Protein AF-A0A946S023-F1 (afdb_monomer)

Foldseek 3Di:
DFEAEDEFAAPPLCQQLVLLFQLPDDVVVPDGRARQARDDWDADLLRKIAFDDQWDWDFLLDDCVSRVLSPQQCPDPPKDKDQFDADPVRHTDSNDCVRHPRIIITTGQQRSWDDDPPDTHRRHDPHNMGDGLVPGQAYEYEQREAAQEQDFQKFWADLLRQLLCQLFSKYADPCVRPVVRGRPIDGDRSSDPPDDAASQVVSQVSSSSSVSCCVVPPPRYTYMYGHQHAYQWDWDWDQDPVGTHIDTPDGGDGDDSSNSSQVVVCVVVVNWDWDQDLQRTTHTDDGPPDDCVVRRNVVRDPPVRVLVVLLVVLVSSVVSVVVSCVSPHDPVSLVSNQVSSVSHPPDDDRDDRPDDDDDDDDDDDDDDDPDPDDDDDDDDPDDPDDDPPDDDD

Structure (mmCIF, N/CA/C/O backbone):
data_AF-A0A946S023-F1
#
_entry.id   AF-A0A946S023-F1
#
loop_
_atom_site.group_PDB
_atom_site.id
_atom_site.type_symbol
_atom_site.label_atom_id
_atom_site.label_alt_id
_atom_site.label_comp_id
_atom_site.label_asym_id
_atom_site.label_entity_id
_atom_site.label_seq_id
_atom_site.pdbx_PDB_ins_code
_atom_site.Cartn_x
_atom_site.Cartn_y
_atom_site.Cartn_z
_atom_site.occupancy
_atom_site.B_iso_or_equiv
_atom_site.auth_seq_id
_atom_site.auth_comp_id
_atom_site.auth_asym_id
_atom_site.auth_atom_id
_atom_site.pdbx_PDB_model_num
ATOM 1 N N . LYS A 1 1 ? -2.626 -15.224 -16.580 1.00 92.31 1 LYS A N 1
ATOM 2 C CA . LYS A 1 1 ? -3.615 -14.192 -16.194 1.00 92.31 1 LYS A CA 1
ATOM 3 C C . LYS A 1 1 ? -2.895 -12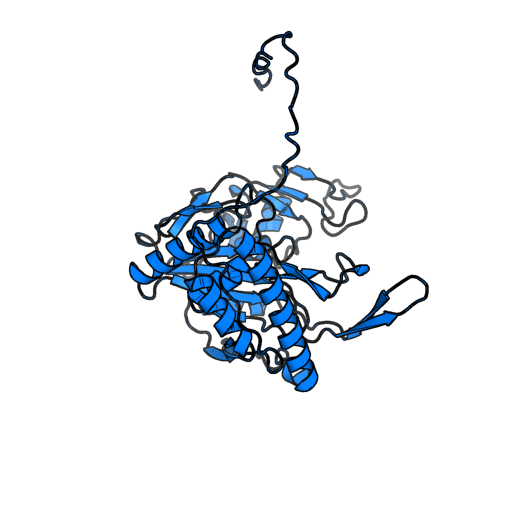.861 -16.053 1.00 92.31 1 LYS A C 1
ATOM 5 O O . LYS A 1 1 ? -1.789 -12.873 -15.523 1.00 92.31 1 LYS A O 1
ATOM 10 N N . LYS A 1 2 ? -3.488 -11.753 -16.490 1.00 95.44 2 LYS A N 1
ATOM 11 C CA . LYS A 1 2 ? -2.968 -10.393 -16.352 1.00 95.44 2 LYS A CA 1
ATOM 12 C C . LYS A 1 2 ? -3.783 -9.629 -15.311 1.00 95.44 2 LYS A C 1
ATOM 14 O O . LYS A 1 2 ? -4.985 -9.442 -15.485 1.00 95.44 2 LYS A O 1
ATOM 19 N N . HIS A 1 3 ? -3.125 -9.189 -14.245 1.00 97.25 3 HIS A N 1
ATOM 20 C CA . HIS A 1 3 ? -3.754 -8.414 -13.178 1.00 97.25 3 HIS A CA 1
ATOM 21 C C . HIS A 1 3 ? -3.223 -6.984 -13.176 1.00 97.25 3 HIS A C 1
ATOM 23 O O . HIS A 1 3 ? -2.022 -6.773 -13.329 1.00 97.25 3 HIS A O 1
ATOM 29 N N . GLY A 1 4 ? -4.114 -6.018 -12.971 1.00 97.75 4 GLY A N 1
ATOM 30 C CA . GLY A 1 4 ? -3.726 -4.672 -12.564 1.00 97.75 4 GLY A CA 1
ATOM 31 C C . GLY A 1 4 ? -3.529 -4.627 -11.053 1.00 97.75 4 GLY A C 1
ATOM 32 O O . GLY A 1 4 ? -4.297 -5.252 -10.322 1.00 97.75 4 GLY A O 1
ATOM 33 N N . VAL A 1 5 ? -2.521 -3.899 -10.577 1.00 97.56 5 VAL A N 1
ATOM 34 C CA . VAL A 1 5 ? -2.262 -3.730 -9.142 1.00 97.56 5 VAL A CA 1
ATOM 35 C C . VAL A 1 5 ? -2.066 -2.249 -8.843 1.00 97.56 5 VAL A C 1
ATOM 37 O O . VAL A 1 5 ? -1.184 -1.609 -9.407 1.00 97.56 5 VAL A O 1
ATOM 40 N N . LEU A 1 6 ? -2.892 -1.711 -7.950 1.00 97.44 6 LEU A N 1
ATOM 41 C CA . LEU A 1 6 ? -2.797 -0.352 -7.430 1.00 97.44 6 LEU A CA 1
ATOM 42 C C . LEU A 1 6 ? -2.317 -0.420 -5.982 1.00 97.44 6 LEU A C 1
ATOM 44 O O . LEU A 1 6 ? -2.979 -1.016 -5.131 1.00 97.44 6 LEU A O 1
ATOM 48 N N . LEU A 1 7 ? -1.159 0.181 -5.714 1.00 96.56 7 LEU A N 1
ATOM 49 C CA . LEU A 1 7 ? -0.542 0.212 -4.391 1.00 96.56 7 LEU A CA 1
ATOM 50 C C . LEU A 1 7 ? -0.771 1.582 -3.747 1.00 96.56 7 LEU A C 1
ATOM 52 O O . LEU A 1 7 ? -0.361 2.601 -4.294 1.00 96.56 7 LEU A O 1
ATOM 56 N N . PHE A 1 8 ? -1.377 1.608 -2.565 1.00 95.44 8 PHE A N 1
ATOM 57 C CA . PHE A 1 8 ? -1.564 2.812 -1.754 1.00 95.44 8 PHE A CA 1
ATOM 58 C C . PHE A 1 8 ? -0.629 2.729 -0.559 1.00 95.44 8 PHE A C 1
ATOM 60 O O . PHE A 1 8 ? -0.562 1.696 0.095 1.00 95.44 8 PHE A O 1
ATOM 67 N N . GLY A 1 9 ? 0.113 3.781 -0.252 1.00 92.31 9 GLY A N 1
ATOM 68 C CA . GLY A 1 9 ? 1.079 3.745 0.835 1.00 92.31 9 GLY A CA 1
ATOM 69 C C . GLY A 1 9 ? 1.776 5.080 1.013 1.00 92.31 9 GLY A C 1
ATOM 70 O O . GLY A 1 9 ? 2.232 5.685 0.037 1.00 92.31 9 GLY A O 1
ATOM 71 N N . LEU A 1 10 ? 1.896 5.505 2.274 1.00 86.69 10 LEU A N 1
ATOM 72 C CA . LEU A 1 10 ? 2.680 6.682 2.640 1.00 86.69 10 LEU A CA 1
ATOM 73 C C . LEU A 1 10 ? 4.154 6.518 2.232 1.00 86.69 10 LEU A C 1
ATOM 75 O O . LEU A 1 10 ? 4.649 5.420 1.969 1.00 86.69 10 LEU A O 1
ATOM 79 N N . SER A 1 11 ? 4.885 7.630 2.198 1.00 78.69 11 SER A N 1
ATOM 80 C CA . SER A 1 11 ? 6.325 7.597 1.926 1.00 78.69 11 SER A CA 1
ATOM 81 C C . SER A 1 11 ? 7.051 6.639 2.883 1.00 78.69 11 SER A C 1
ATOM 83 O O . SER A 1 11 ? 6.717 6.544 4.066 1.00 78.69 11 SER A O 1
ATOM 85 N N . ALA A 1 12 ? 8.042 5.912 2.359 1.00 73.50 12 ALA A N 1
ATOM 86 C CA . ALA A 1 12 ? 8.840 4.926 3.095 1.00 73.50 12 ALA A CA 1
ATOM 87 C C . ALA A 1 12 ? 8.051 3.761 3.744 1.00 73.50 12 ALA A C 1
ATOM 89 O O . ALA A 1 12 ? 8.531 3.145 4.706 1.00 73.50 12 ALA A O 1
ATOM 90 N N . THR A 1 13 ? 6.869 3.414 3.212 1.00 79.62 13 THR A N 1
ATOM 91 C CA . THR A 1 13 ? 6.172 2.150 3.528 1.00 79.62 13 THR A CA 1
ATOM 92 C C . THR A 1 13 ? 6.517 1.009 2.563 1.00 79.62 13 THR A C 1
ATOM 94 O O . THR A 1 13 ? 6.097 -0.118 2.787 1.00 79.62 13 THR A O 1
ATOM 97 N N . GLY A 1 14 ? 7.311 1.254 1.515 1.00 80.88 14 GLY A N 1
ATOM 98 C CA . GLY A 1 14 ? 7.741 0.224 0.555 1.00 80.88 14 GLY A CA 1
ATOM 99 C C . GLY A 1 14 ? 6.943 0.181 -0.752 1.00 80.88 14 GLY A C 1
ATOM 100 O O . GLY A 1 14 ? 7.090 -0.770 -1.510 1.00 80.88 14 GLY A O 1
ATOM 101 N N . LYS A 1 15 ? 6.124 1.200 -1.049 1.00 87.19 15 LYS A N 1
ATOM 102 C CA . LYS A 1 15 ? 5.340 1.292 -2.295 1.00 87.19 15 LYS A CA 1
ATOM 103 C C . LYS A 1 15 ? 6.202 1.117 -3.556 1.00 87.19 15 LYS A C 1
ATOM 105 O O . LYS A 1 15 ? 5.974 0.175 -4.306 1.00 87.19 15 LYS A O 1
ATOM 110 N N . SER A 1 16 ? 7.240 1.943 -3.718 1.00 81.12 16 SER A N 1
ATOM 111 C CA . SER A 1 16 ? 8.148 1.884 -4.875 1.00 81.12 16 SER A CA 1
ATOM 112 C C . SER A 1 16 ? 8.975 0.593 -4.915 1.00 81.12 16 SER A C 1
ATOM 114 O O . SER A 1 16 ? 9.315 0.099 -5.986 1.00 81.12 16 SER A O 1
ATOM 116 N N . THR A 1 17 ? 9.285 0.013 -3.749 1.00 84.69 17 THR A N 1
ATOM 117 C CA . THR A 1 17 ? 9.923 -1.306 -3.668 1.00 84.69 17 THR A CA 1
ATOM 118 C C . THR A 1 17 ? 9.031 -2.349 -4.331 1.00 84.69 17 THR A C 1
ATOM 120 O O . THR A 1 17 ? 9.493 -3.050 -5.223 1.00 84.69 17 THR A O 1
ATOM 123 N N . TRP A 1 18 ? 7.752 -2.423 -3.946 1.00 87.88 18 TRP A N 1
ATOM 124 C CA . TRP A 1 18 ? 6.827 -3.451 -4.427 1.00 87.88 18 TRP A CA 1
ATOM 125 C C . TRP A 1 18 ? 6.307 -3.212 -5.845 1.00 87.88 18 TRP A C 1
ATOM 127 O O . TRP A 1 18 ? 6.141 -4.184 -6.576 1.00 87.88 18 TRP A O 1
ATOM 137 N N . SER A 1 19 ? 6.127 -1.959 -6.276 1.00 85.62 19 SER A N 1
ATOM 138 C CA . SER A 1 19 ? 5.739 -1.648 -7.662 1.00 85.62 19 SER A CA 1
ATOM 139 C C . SER A 1 19 ? 6.807 -2.054 -8.682 1.00 85.62 19 SER A C 1
ATOM 141 O O . SER A 1 19 ? 6.477 -2.311 -9.834 1.00 85.62 19 SER A O 1
ATOM 143 N N . CYS A 1 20 ? 8.073 -2.135 -8.259 1.00 85.38 20 CYS A N 1
ATOM 144 C CA . CYS A 1 20 ? 9.214 -2.499 -9.102 1.00 85.38 20 CYS A CA 1
ATOM 145 C C . CYS A 1 20 ? 9.790 -3.894 -8.783 1.00 85.38 20 CYS A C 1
ATOM 147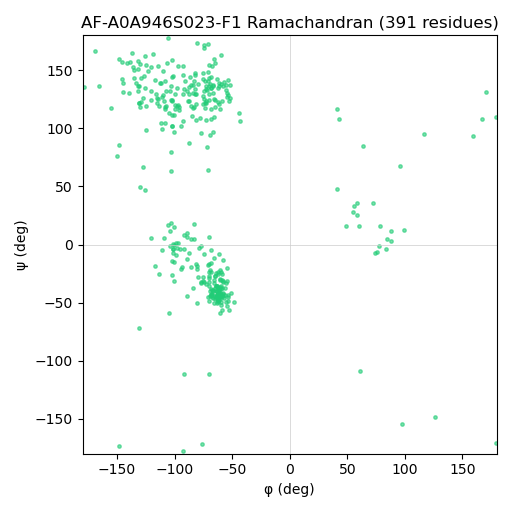 O O . CYS A 1 20 ? 10.832 -4.269 -9.326 1.00 85.38 20 CYS A O 1
ATOM 149 N N . HIS A 1 21 ? 9.151 -4.665 -7.894 1.00 89.19 21 HIS A N 1
ATOM 150 C CA . HIS A 1 21 ? 9.634 -5.982 -7.473 1.00 89.19 21 HIS A CA 1
ATOM 151 C C . HIS A 1 21 ? 9.142 -7.091 -8.414 1.00 89.19 21 HIS A C 1
ATOM 153 O O . HIS A 1 21 ? 7.996 -7.105 -8.862 1.00 89.19 21 HIS A O 1
ATOM 159 N N . ARG A 1 22 ? 9.978 -8.110 -8.643 1.00 88.81 22 ARG A N 1
ATOM 160 C CA . ARG A 1 22 ? 9.653 -9.272 -9.503 1.00 88.81 22 ARG A CA 1
ATOM 161 C C . ARG A 1 22 ? 8.680 -10.268 -8.872 1.00 88.81 22 ARG A C 1
ATOM 163 O O . ARG A 1 22 ? 8.294 -11.250 -9.491 1.00 88.81 22 ARG A O 1
ATOM 170 N N . LEU A 1 23 ? 8.378 -10.077 -7.590 1.00 90.75 23 LEU A N 1
ATOM 171 C CA . LEU A 1 23 ? 7.573 -10.961 -6.734 1.00 90.75 23 LEU A CA 1
ATOM 172 C C . LEU A 1 23 ? 7.979 -12.450 -6.773 1.00 90.75 23 LEU A C 1
ATOM 174 O O . LEU A 1 23 ? 7.207 -13.295 -6.334 1.00 90.75 23 LEU A O 1
ATOM 178 N N . GLY A 1 24 ? 9.171 -12.798 -7.274 1.00 88.00 24 GLY A N 1
ATOM 179 C CA . GLY A 1 24 ? 9.571 -14.187 -7.531 1.00 88.00 24 GLY A CA 1
ATOM 180 C C . GLY A 1 24 ? 8.634 -14.918 -8.502 1.00 88.00 24 GLY A C 1
ATOM 181 O O . GLY A 1 24 ? 8.324 -16.085 -8.271 1.00 88.00 24 GLY A O 1
ATOM 182 N N . LEU A 1 25 ? 8.104 -14.206 -9.500 1.00 89.19 25 LEU A N 1
ATOM 183 C CA . LEU A 1 25 ? 7.311 -14.777 -10.587 1.00 89.19 25 LEU A CA 1
ATOM 184 C C . LEU A 1 25 ? 8.169 -15.672 -11.489 1.00 89.19 25 LEU A C 1
ATOM 186 O O . LEU A 1 25 ? 9.387 -15.515 -11.567 1.00 89.19 25 LEU A O 1
ATOM 190 N N . ASP A 1 26 ? 7.526 -16.636 -12.144 1.00 87.19 26 ASP A N 1
ATOM 191 C CA . ASP A 1 26 ? 8.209 -17.598 -13.005 1.00 87.19 26 ASP A CA 1
ATOM 192 C C . ASP A 1 26 ? 8.352 -17.061 -14.438 1.00 87.19 26 ASP A C 1
ATOM 194 O O . ASP A 1 26 ? 7.514 -17.300 -15.315 1.00 87.19 26 ASP A O 1
ATOM 198 N N . GLU A 1 27 ? 9.437 -16.326 -14.691 1.00 85.12 27 GLU A N 1
ATOM 199 C CA . GLU A 1 27 ? 9.665 -15.709 -16.003 1.00 85.12 27 GLU A CA 1
ATOM 200 C C . GLU A 1 27 ? 9.946 -16.733 -17.106 1.00 85.12 27 GLU A C 1
ATOM 202 O O . GLU A 1 27 ? 9.699 -16.451 -18.281 1.00 85.12 27 GLU A O 1
ATOM 207 N N . ALA A 1 28 ? 10.421 -17.934 -16.753 1.00 81.75 28 ALA A N 1
ATOM 208 C CA . ALA A 1 28 ? 10.608 -19.015 -17.720 1.00 81.75 28 ALA A CA 1
ATOM 209 C C . ALA A 1 28 ? 9.267 -19.489 -18.300 1.00 81.75 28 ALA A C 1
ATOM 211 O O . ALA A 1 28 ? 9.216 -19.937 -19.445 1.00 81.75 28 ALA A O 1
ATOM 212 N N . HIS A 1 29 ? 8.187 -19.321 -17.537 1.00 83.56 29 HIS A N 1
ATOM 213 C CA . HIS A 1 29 ? 6.816 -19.602 -17.954 1.00 83.56 29 HIS A CA 1
ATOM 214 C C . HIS A 1 29 ? 6.039 -18.335 -18.353 1.00 83.56 29 HIS A C 1
ATOM 216 O O . HIS A 1 29 ? 4.819 -18.376 -18.510 1.00 83.56 29 HIS A O 1
ATOM 222 N N . GLY A 1 30 ? 6.741 -17.218 -18.571 1.00 84.44 30 GLY A N 1
ATOM 223 C CA . GLY A 1 30 ? 6.160 -15.974 -19.073 1.00 84.44 30 GLY A CA 1
ATOM 224 C C . GLY A 1 30 ? 5.408 -15.149 -18.028 1.00 84.44 30 GLY A C 1
ATOM 225 O O . GLY A 1 30 ? 4.642 -14.265 -18.404 1.00 84.44 30 GLY A O 1
ATOM 226 N N . GLU A 1 31 ? 5.597 -15.410 -16.732 1.00 90.62 31 GLU A N 1
ATOM 227 C CA . GLU A 1 31 ? 5.096 -14.527 -15.680 1.00 90.62 31 GLU A CA 1
ATOM 228 C C . GLU A 1 31 ? 6.090 -13.390 -15.431 1.00 90.62 31 GLU A C 1
ATOM 230 O O . GLU A 1 31 ? 7.274 -13.633 -15.231 1.00 90.62 31 GLU A O 1
ATOM 235 N N . LEU A 1 32 ? 5.627 -12.143 -15.409 1.00 90.50 32 LEU A N 1
ATOM 236 C CA . LEU A 1 32 ? 6.471 -10.993 -15.098 1.00 90.50 32 LEU A CA 1
ATOM 237 C C . LEU A 1 32 ? 5.671 -9.891 -14.404 1.00 90.50 32 LEU A C 1
ATOM 239 O O . LEU A 1 32 ? 4.446 -9.828 -14.521 1.00 90.50 32 LEU A O 1
ATOM 243 N N . THR A 1 33 ? 6.387 -9.010 -13.712 1.00 92.44 33 THR A N 1
ATOM 244 C CA . THR A 1 33 ? 5.867 -7.710 -13.279 1.00 92.44 33 THR A CA 1
ATOM 245 C C . THR A 1 33 ? 6.197 -6.680 -14.357 1.00 92.44 33 THR A C 1
ATOM 247 O O . THR A 1 33 ? 7.340 -6.624 -14.805 1.00 92.44 33 THR A O 1
ATOM 250 N N . GLU A 1 34 ? 5.225 -5.853 -14.742 1.00 93.94 34 GLU A N 1
ATOM 251 C CA . GLU A 1 34 ? 5.434 -4.690 -15.612 1.00 93.94 34 GLU A CA 1
ATOM 252 C C . GLU A 1 34 ? 5.219 -3.403 -14.798 1.00 93.94 34 GLU A C 1
ATOM 254 O O . GLU A 1 34 ? 4.181 -3.234 -14.159 1.00 93.94 34 GLU A O 1
ATOM 259 N N . VAL A 1 35 ? 6.188 -2.488 -14.816 1.00 93.50 35 VAL A N 1
ATOM 260 C CA . VAL A 1 35 ? 6.130 -1.211 -14.093 1.00 93.50 35 VAL A CA 1
ATOM 261 C C . VAL A 1 35 ? 5.438 -0.162 -14.957 1.00 93.50 35 VAL A C 1
ATOM 263 O O . VAL A 1 35 ? 5.879 0.119 -16.073 1.00 93.50 35 VAL A O 1
ATOM 266 N N . ILE A 1 36 ? 4.369 0.441 -14.432 1.00 94.75 36 ILE A N 1
ATOM 267 C CA . ILE A 1 36 ? 3.559 1.450 -15.135 1.00 94.75 36 ILE A CA 1
ATOM 268 C C . ILE A 1 36 ? 3.861 2.856 -14.599 1.00 94.75 36 ILE A C 1
ATOM 270 O O . ILE A 1 36 ? 4.310 3.710 -15.363 1.00 94.75 36 ILE A O 1
ATOM 274 N N . GLN A 1 37 ? 3.644 3.058 -13.294 1.00 93.38 37 GLN A N 1
ATOM 275 C CA . GLN A 1 37 ? 3.835 4.295 -12.520 1.00 93.38 37 GLN A CA 1
ATOM 276 C C . GLN A 1 37 ? 4.309 3.952 -11.101 1.00 93.38 37 GLN A C 1
ATOM 278 O O . GLN A 1 37 ? 4.039 2.841 -10.635 1.00 93.38 37 GLN A O 1
ATOM 283 N N . ASP A 1 38 ? 4.976 4.879 -10.408 1.00 88.81 38 ASP A N 1
ATOM 284 C CA . ASP A 1 38 ? 5.449 4.674 -9.030 1.00 88.81 38 ASP A CA 1
ATOM 285 C C . ASP A 1 38 ? 4.771 5.565 -7.973 1.00 88.81 38 ASP A C 1
ATOM 287 O O . ASP A 1 38 ? 4.707 5.148 -6.810 1.00 88.81 38 ASP A O 1
ATOM 291 N N . ASP A 1 39 ? 4.245 6.740 -8.350 1.00 89.19 39 ASP A N 1
ATOM 292 C CA . ASP A 1 39 ? 3.694 7.694 -7.377 1.00 89.19 39 ASP A CA 1
ATOM 293 C C . ASP A 1 39 ? 2.290 8.229 -7.715 1.00 89.19 39 ASP A C 1
ATOM 295 O O . ASP A 1 39 ? 1.322 7.840 -7.054 1.00 89.19 39 ASP A O 1
ATOM 299 N N . ILE A 1 40 ? 2.139 9.094 -8.727 1.00 91.56 40 ILE A N 1
ATOM 300 C CA . ILE A 1 40 ? 0.869 9.798 -8.981 1.00 91.56 40 ILE A CA 1
ATOM 301 C C . ILE A 1 40 ? 0.092 9.163 -10.143 1.00 91.56 40 ILE A C 1
ATOM 303 O O . ILE A 1 40 ? 0.566 9.053 -11.274 1.00 91.56 40 ILE A O 1
ATOM 307 N N . VAL A 1 41 ? -1.158 8.774 -9.865 1.00 94.94 41 VAL A N 1
ATOM 308 C CA . VAL A 1 41 ? -2.101 8.247 -10.862 1.00 94.94 41 VAL A CA 1
ATOM 309 C C . VAL A 1 41 ? -3.526 8.744 -10.625 1.00 94.94 41 VAL A C 1
ATOM 311 O O . VAL A 1 41 ? -3.920 9.055 -9.499 1.00 94.94 41 VAL A O 1
ATOM 314 N N . PHE A 1 42 ? -4.334 8.758 -11.684 1.00 96.50 42 PHE A N 1
ATOM 315 C CA . PHE A 1 42 ? -5.745 9.140 -11.638 1.00 96.50 42 PHE A CA 1
ATOM 316 C C . PHE A 1 42 ? -6.642 7.932 -11.915 1.00 96.50 42 PHE A C 1
ATOM 318 O O . PHE A 1 42 ? -6.791 7.505 -13.059 1.00 96.50 42 PHE A O 1
ATOM 325 N N . LEU A 1 43 ? -7.258 7.390 -10.863 1.00 97.88 43 LEU A N 1
ATOM 326 C CA . LEU A 1 43 ? -8.183 6.259 -10.960 1.00 97.88 43 LEU A CA 1
ATOM 327 C C . LEU A 1 43 ? -9.497 6.663 -11.645 1.00 97.88 43 LEU A C 1
ATOM 329 O O . LEU A 1 43 ? -10.159 7.623 -11.240 1.00 97.88 43 LEU A O 1
ATOM 333 N N . LYS A 1 44 ? -9.902 5.887 -12.650 1.00 98.25 44 LYS A N 1
ATOM 334 C CA . LYS A 1 44 ? -11.166 6.040 -13.373 1.00 98.25 44 LYS A CA 1
ATOM 335 C C . LYS A 1 44 ? -12.213 5.007 -12.926 1.00 98.25 44 LYS A C 1
ATOM 337 O O . LYS A 1 44 ? -11.857 3.944 -12.421 1.00 98.25 44 LYS A O 1
ATOM 342 N N . PRO A 1 45 ? -13.515 5.275 -13.162 1.00 98.19 45 PRO A N 1
ATOM 343 C CA . PRO A 1 45 ? -14.600 4.347 -12.812 1.00 98.19 45 PRO A CA 1
ATOM 344 C C . PRO A 1 45 ? -14.551 2.975 -13.492 1.00 98.19 45 PRO A C 1
ATOM 346 O O . PRO A 1 45 ? -15.147 2.033 -12.998 1.00 98.19 45 PRO A O 1
ATOM 349 N N . ASP A 1 46 ? -13.857 2.845 -14.622 1.00 98.12 46 ASP A N 1
ATOM 350 C CA . ASP A 1 46 ? -13.685 1.578 -15.349 1.00 98.12 46 ASP A CA 1
ATOM 351 C C . ASP A 1 46 ? -12.507 0.730 -14.824 1.00 98.12 46 ASP A C 1
ATOM 353 O O . ASP A 1 46 ? -12.177 -0.308 -15.401 1.00 98.12 46 ASP A O 1
ATOM 357 N N . GLY A 1 47 ? -11.855 1.170 -13.741 1.00 98.06 47 GLY A N 1
ATOM 358 C CA . GLY A 1 47 ? -10.714 0.493 -13.126 1.00 98.06 47 GLY A CA 1
ATOM 359 C C . GLY A 1 47 ? -9.373 0.808 -13.790 1.00 98.06 47 GLY A C 1
ATOM 360 O O . GLY A 1 47 ? -8.344 0.376 -13.276 1.00 98.06 47 GLY A O 1
ATOM 361 N N . SER A 1 48 ? -9.364 1.580 -14.885 1.00 98.19 48 SER A N 1
ATOM 362 C CA . SER A 1 48 ? -8.122 2.127 -15.444 1.00 98.19 48 SER A CA 1
ATOM 363 C C . SER A 1 48 ? -7.542 3.198 -14.523 1.00 98.19 48 SER A C 1
ATOM 365 O O . SER A 1 48 ? -8.267 3.854 -13.769 1.00 98.19 48 SER A O 1
ATOM 367 N N . ALA A 1 49 ? -6.232 3.408 -14.599 1.00 98.00 49 ALA A N 1
ATOM 368 C CA . ALA A 1 49 ? -5.562 4.489 -13.888 1.00 98.00 49 ALA A CA 1
ATOM 369 C C . ALA A 1 49 ? -4.649 5.242 -14.851 1.00 98.00 49 ALA A C 1
ATOM 371 O O . ALA A 1 49 ? -3.772 4.637 -15.462 1.00 98.00 49 ALA A O 1
ATOM 372 N N . LEU A 1 50 ? -4.875 6.548 -14.995 1.00 97.56 50 LEU A N 1
ATOM 373 C CA . LEU A 1 50 ? -4.078 7.387 -15.884 1.00 97.56 50 LEU A CA 1
ATOM 374 C C . LEU A 1 50 ? -2.787 7.808 -15.186 1.00 97.56 50 LEU A C 1
ATOM 376 O O . LEU A 1 50 ? -2.843 8.311 -14.062 1.00 97.56 50 LEU A O 1
ATOM 380 N N . GLY A 1 51 ? -1.648 7.622 -15.840 1.00 95.44 51 GLY A N 1
ATOM 381 C CA . GLY A 1 51 ? -0.354 8.047 -15.322 1.00 95.44 51 GLY A CA 1
ATOM 382 C C . GLY A 1 51 ? -0.076 9.524 -15.575 1.00 95.44 51 GLY A C 1
ATOM 383 O O . GLY A 1 51 ? -0.468 10.071 -16.605 1.00 95.44 51 GLY A O 1
ATOM 384 N N . SER A 1 52 ? 0.621 10.184 -14.649 1.00 94.56 52 SER A N 1
ATOM 385 C CA . SER A 1 52 ? 1.036 11.585 -14.818 1.00 94.56 52 SER A CA 1
ATOM 386 C C . SER A 1 52 ? 2.443 11.758 -15.386 1.00 94.56 52 SER A C 1
ATOM 388 O O . SER A 1 52 ? 2.758 12.831 -15.900 1.00 94.56 52 SER A O 1
ATOM 390 N N . GLU A 1 53 ? 3.301 10.741 -15.280 1.00 92.12 53 GLU A N 1
ATOM 391 C CA . GLU A 1 53 ? 4.749 10.894 -15.452 1.00 92.12 53 GLU A CA 1
ATOM 392 C C . GLU A 1 53 ? 5.336 9.857 -16.423 1.00 92.12 53 GLU A C 1
ATOM 394 O O . GLU A 1 53 ? 4.775 8.788 -16.651 1.00 92.12 53 GLU A O 1
ATOM 399 N N . GLN A 1 54 ? 6.475 10.182 -17.042 1.00 88.69 54 GLN A N 1
ATOM 400 C CA . GLN A 1 54 ? 7.224 9.247 -17.905 1.00 88.69 54 GLN A CA 1
ATOM 401 C C . GLN A 1 54 ? 8.456 8.643 -17.212 1.00 88.69 54 GLN A C 1
ATOM 403 O O . GLN A 1 54 ? 9.039 7.680 -17.708 1.00 88.69 54 GLN A O 1
ATOM 408 N N . ASN A 1 55 ? 8.851 9.227 -16.083 1.00 90.75 55 ASN A N 1
ATOM 409 C CA . ASN A 1 55 ? 10.041 8.918 -15.299 1.00 90.75 55 ASN A CA 1
ATOM 410 C C . ASN A 1 55 ? 9.653 8.913 -13.819 1.00 90.75 55 ASN A C 1
ATOM 412 O O . ASN A 1 55 ? 8.604 9.445 -13.472 1.00 90.75 55 ASN A O 1
ATOM 416 N N . PHE A 1 56 ? 10.507 8.360 -12.966 1.00 92.00 56 PHE A N 1
ATOM 417 C CA . PHE A 1 56 ? 10.204 8.164 -11.549 1.00 92.00 56 PHE A CA 1
ATOM 418 C C . PHE A 1 56 ? 11.143 8.963 -10.657 1.00 92.00 56 PHE A C 1
ATOM 420 O O . PHE A 1 56 ? 12.346 9.034 -10.932 1.00 92.00 56 PHE A O 1
ATOM 427 N N . PHE A 1 57 ? 10.601 9.522 -9.574 1.00 92.69 57 PHE A N 1
ATOM 428 C CA . PHE A 1 57 ? 11.354 10.248 -8.552 1.00 92.69 57 PHE A CA 1
ATOM 429 C C . PHE A 1 57 ? 11.543 9.382 -7.299 1.00 92.69 57 PHE A C 1
ATOM 431 O O . PHE A 1 57 ? 10.847 9.489 -6.284 1.00 92.69 57 PHE A O 1
ATOM 438 N N . VAL A 1 58 ? 12.511 8.474 -7.383 1.00 90.31 58 VAL A N 1
ATOM 439 C CA . VAL A 1 58 ? 12.680 7.377 -6.426 1.00 90.31 58 VAL A CA 1
ATOM 440 C C . VAL A 1 58 ? 13.627 7.740 -5.290 1.00 90.31 58 VAL A C 1
ATOM 442 O O . VAL A 1 58 ? 14.526 8.570 -5.438 1.00 90.31 58 VAL A O 1
ATOM 445 N N . LYS A 1 59 ? 13.436 7.090 -4.138 1.00 89.56 59 LYS A N 1
ATOM 446 C CA . LYS A 1 59 ? 14.436 7.075 -3.064 1.00 89.56 59 LYS A CA 1
ATOM 447 C C . LYS A 1 59 ? 15.593 6.159 -3.467 1.00 89.56 59 LYS A C 1
ATOM 449 O O . LYS A 1 59 ? 15.363 5.133 -4.105 1.00 89.56 59 LYS A O 1
ATOM 454 N N . THR A 1 60 ? 16.820 6.555 -3.143 1.00 91.25 60 THR A N 1
ATOM 455 C CA . THR A 1 60 ? 18.021 5.862 -3.629 1.00 91.25 60 THR A CA 1
ATOM 456 C C . THR A 1 60 ? 18.510 4.730 -2.737 1.00 91.25 60 THR A C 1
ATOM 458 O O . THR A 1 60 ? 19.330 3.956 -3.210 1.00 91.25 60 THR A O 1
ATOM 461 N N . ASP A 1 61 ? 18.021 4.598 -1.500 1.00 87.62 61 ASP A N 1
ATOM 462 C CA . ASP A 1 61 ? 18.427 3.591 -0.501 1.00 87.62 61 ASP A CA 1
ATOM 463 C C . ASP A 1 61 ? 17.940 2.176 -0.862 1.00 87.62 61 ASP A C 1
ATOM 465 O O . ASP A 1 61 ? 17.105 1.569 -0.190 1.00 87.62 61 ASP A O 1
ATOM 469 N N . VAL A 1 62 ? 18.443 1.660 -1.981 1.00 86.38 62 VAL A N 1
ATOM 470 C CA . VAL A 1 62 ? 18.019 0.391 -2.562 1.00 86.38 62 VAL A CA 1
ATOM 471 C C . VAL A 1 62 ? 19.034 -0.707 -2.285 1.00 86.38 62 VAL A C 1
ATOM 473 O O . VAL A 1 62 ? 20.239 -0.533 -2.469 1.00 86.38 62 VAL A O 1
ATOM 476 N N . ASP A 1 63 ? 18.536 -1.884 -1.917 1.00 83.06 63 ASP A N 1
ATOM 477 C CA . ASP A 1 63 ? 19.353 -3.093 -1.887 1.00 83.06 63 ASP A CA 1
ATOM 478 C C . ASP A 1 63 ? 19.411 -3.691 -3.308 1.00 83.06 63 ASP A C 1
ATOM 480 O O . ASP A 1 63 ? 18.367 -4.079 -3.842 1.00 83.06 63 ASP A O 1
ATOM 484 N N . PRO A 1 64 ? 20.591 -3.805 -3.945 1.00 84.81 64 PRO A N 1
ATOM 485 C CA . PRO A 1 64 ? 20.705 -4.304 -5.317 1.00 84.81 64 PRO A CA 1
ATOM 486 C C . PRO A 1 64 ? 20.219 -5.750 -5.484 1.00 84.81 64 PRO A C 1
ATOM 488 O O . PRO A 1 64 ? 19.806 -6.134 -6.578 1.00 84.81 64 PRO A O 1
ATOM 491 N N . THR A 1 65 ? 20.252 -6.558 -4.421 1.00 82.12 65 THR A N 1
ATOM 492 C CA . THR A 1 65 ? 19.817 -7.961 -4.455 1.00 82.12 65 THR A CA 1
ATOM 493 C C . THR A 1 65 ? 18.299 -8.101 -4.375 1.00 82.12 65 THR A C 1
ATOM 495 O O . THR A 1 65 ? 17.742 -9.055 -4.916 1.00 82.12 65 THR A O 1
ATOM 498 N N . LEU A 1 66 ? 17.624 -7.140 -3.737 1.00 80.56 66 LEU A N 1
ATOM 499 C CA . LEU A 1 66 ? 16.175 -7.159 -3.518 1.00 80.56 66 LEU A CA 1
ATOM 500 C C . LEU A 1 66 ? 15.429 -6.237 -4.493 1.00 80.56 66 LEU A C 1
ATOM 502 O O . LEU A 1 66 ? 14.266 -6.471 -4.805 1.00 80.56 66 LEU A O 1
ATOM 506 N N . GLN A 1 67 ? 16.089 -5.195 -4.999 1.00 88.38 67 GLN A N 1
ATOM 507 C CA . GLN A 1 67 ? 15.518 -4.141 -5.843 1.00 88.38 67 GLN A CA 1
ATOM 508 C C . GLN A 1 67 ? 16.305 -3.980 -7.151 1.00 88.38 67 GLN A C 1
ATOM 510 O O . GLN A 1 67 ? 16.617 -2.867 -7.572 1.00 88.38 67 GLN A O 1
ATOM 515 N N . GLU A 1 68 ? 16.599 -5.100 -7.814 1.00 91.19 68 GLU A N 1
ATOM 516 C CA . GLU A 1 68 ? 17.413 -5.174 -9.037 1.00 91.19 68 GLU A CA 1
ATOM 517 C C . GLU A 1 68 ? 17.002 -4.151 -10.111 1.00 91.19 68 GLU A C 1
ATOM 519 O O . GLU A 1 68 ? 17.847 -3.411 -10.613 1.00 91.19 68 GLU A O 1
ATOM 524 N N . ALA A 1 69 ? 15.704 -4.064 -10.429 1.00 92.31 69 ALA A N 1
ATOM 525 C CA . ALA A 1 69 ? 15.198 -3.140 -11.445 1.00 92.31 69 ALA A CA 1
ATOM 526 C C . ALA A 1 69 ? 15.482 -1.676 -11.093 1.00 92.31 69 ALA A C 1
ATOM 528 O O . ALA A 1 69 ? 15.952 -0.906 -11.933 1.00 92.31 69 ALA A O 1
ATOM 529 N N . MET A 1 70 ? 15.245 -1.318 -9.829 1.00 92.69 70 MET A N 1
ATOM 530 C CA . MET A 1 70 ? 15.469 0.032 -9.328 1.00 92.69 70 MET A CA 1
ATOM 531 C C . MET A 1 70 ? 16.960 0.364 -9.315 1.00 92.69 70 MET A C 1
ATOM 533 O O . MET A 1 70 ? 17.345 1.413 -9.825 1.00 92.69 70 MET A O 1
ATOM 537 N N . TYR A 1 71 ? 17.808 -0.552 -8.842 1.00 93.81 71 TYR A N 1
ATOM 538 C CA . TYR A 1 71 ? 19.261 -0.388 -8.870 1.00 93.81 71 TYR A CA 1
ATOM 539 C C . TYR A 1 71 ? 19.806 -0.249 -10.301 1.00 93.81 71 TYR A C 1
ATOM 541 O O . TYR A 1 71 ? 20.638 0.621 -10.567 1.00 93.81 71 TYR A O 1
ATOM 549 N N . SER A 1 72 ? 19.297 -1.045 -11.251 1.00 94.69 72 SER A N 1
ATOM 550 C CA . SER A 1 72 ? 19.653 -0.918 -12.671 1.00 94.69 72 SER A CA 1
ATOM 551 C C . SER A 1 72 ? 19.274 0.449 -13.238 1.00 94.69 72 SER A C 1
ATOM 553 O O . SER A 1 72 ? 20.004 0.969 -14.077 1.00 94.69 72 SER 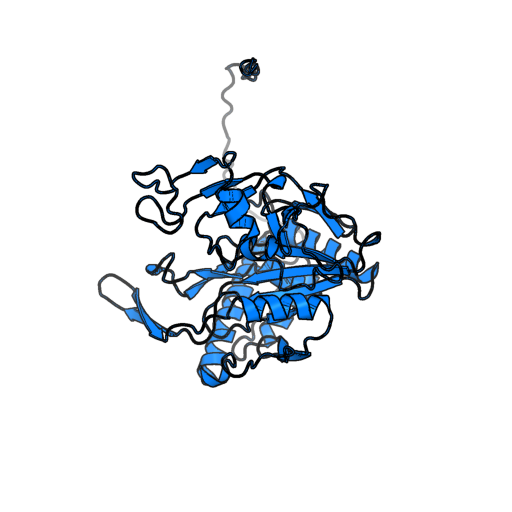A O 1
ATOM 555 N N . SER A 1 73 ? 18.143 1.022 -12.819 1.00 95.06 73 SER A N 1
ATOM 556 C CA . SER A 1 73 ? 17.752 2.361 -13.258 1.00 95.06 73 SER A CA 1
ATOM 557 C C . SER A 1 73 ? 18.642 3.431 -12.632 1.00 95.06 73 SER A C 1
ATOM 559 O O . SER A 1 73 ? 19.154 4.281 -13.351 1.00 95.06 73 SER A O 1
ATOM 561 N N . LEU A 1 74 ? 18.910 3.336 -11.325 1.00 95.50 74 LEU A N 1
ATOM 562 C CA . LEU A 1 74 ? 19.716 4.295 -10.577 1.00 95.50 74 LEU A CA 1
ATOM 563 C C . LEU A 1 74 ? 21.135 4.376 -11.126 1.00 95.50 74 LEU A C 1
ATOM 565 O O . LEU A 1 74 ? 21.615 5.469 -11.367 1.00 95.50 74 LEU A O 1
ATOM 569 N N . THR A 1 75 ? 21.766 3.239 -11.408 1.00 94.69 75 THR A N 1
ATOM 570 C CA . THR A 1 75 ? 23.146 3.183 -11.918 1.00 94.69 75 THR A CA 1
ATOM 571 C C . THR A 1 75 ? 23.290 3.483 -13.415 1.00 94.69 75 THR A C 1
ATOM 573 O O . THR A 1 75 ? 24.412 3.535 -13.926 1.00 94.69 75 THR A O 1
ATOM 576 N N . ASP A 1 76 ? 22.190 3.705 -14.143 1.00 95.50 76 ASP A N 1
ATOM 577 C CA . ASP A 1 76 ? 22.255 4.149 -15.534 1.00 95.50 76 ASP A CA 1
ATOM 578 C C . ASP A 1 76 ? 22.737 5.607 -15.617 1.00 95.50 76 ASP A C 1
ATOM 580 O O . ASP A 1 76 ? 22.327 6.474 -14.848 1.00 95.50 76 ASP A O 1
ATOM 584 N N . LYS A 1 77 ? 23.572 5.908 -16.616 1.00 94.62 77 LYS A N 1
ATOM 585 C CA . LYS A 1 77 ? 24.148 7.246 -16.848 1.00 94.62 77 LYS A CA 1
ATOM 586 C C . LYS A 1 77 ? 23.124 8.373 -17.054 1.00 94.62 77 LYS A C 1
ATOM 588 O O . LYS A 1 77 ? 23.512 9.534 -17.122 1.00 94.62 77 LYS A O 1
ATOM 593 N N . THR A 1 78 ? 21.856 8.036 -17.284 1.00 95.25 78 THR A N 1
ATOM 594 C CA . THR A 1 78 ? 20.763 9.003 -17.443 1.00 95.25 78 THR A CA 1
ATOM 595 C C . THR A 1 78 ? 20.116 9.413 -16.123 1.00 95.25 78 THR A C 1
ATOM 597 O O . THR A 1 78 ? 19.289 10.323 -16.134 1.00 95.25 78 THR A O 1
ATOM 600 N N . SER A 1 79 ? 20.481 8.777 -15.008 1.00 96.12 79 SER A N 1
ATOM 601 C CA . SER A 1 79 ? 19.964 9.124 -13.687 1.00 96.12 79 SER A CA 1
ATOM 602 C C . SER A 1 79 ? 20.486 10.467 -13.202 1.00 96.12 79 SER A C 1
ATOM 604 O O . SER A 1 79 ? 21.674 10.773 -13.309 1.00 96.12 79 SER A O 1
ATOM 606 N N . LEU A 1 80 ? 19.578 11.263 -12.640 1.00 96.50 80 LEU A N 1
ATOM 607 C CA . LEU A 1 80 ? 19.888 12.540 -12.008 1.00 96.50 80 LEU A CA 1
ATOM 608 C C . LEU A 1 80 ? 19.730 12.396 -10.497 1.00 96.50 80 LEU A C 1
ATOM 610 O O . LEU A 1 80 ? 18.619 12.158 -10.028 1.00 96.50 80 LEU A O 1
ATOM 614 N N . TYR A 1 81 ? 20.822 12.558 -9.754 1.00 96.31 81 TYR A N 1
ATOM 615 C CA . TYR A 1 81 ? 20.841 12.404 -8.301 1.00 96.31 81 TYR A CA 1
ATOM 616 C C . TYR A 1 81 ? 20.618 13.723 -7.560 1.00 96.31 81 TYR A C 1
ATOM 618 O O . TYR A 1 81 ? 21.104 14.777 -7.968 1.00 96.31 81 TYR A O 1
ATOM 626 N N . GLU A 1 82 ? 19.947 13.632 -6.418 1.00 96.12 82 GLU A N 1
ATOM 627 C CA . GLU A 1 82 ? 19.746 14.705 -5.451 1.00 96.12 82 GLU A CA 1
ATOM 628 C C . GLU A 1 82 ? 20.144 14.193 -4.057 1.00 96.12 82 GLU A C 1
ATOM 630 O O . GLU A 1 82 ? 19.602 13.200 -3.571 1.00 96.12 82 GLU A O 1
ATOM 635 N N . ASN A 1 83 ? 21.092 14.875 -3.403 1.00 95.06 83 ASN A N 1
ATOM 636 C CA . ASN A 1 83 ? 21.588 14.542 -2.057 1.00 95.06 83 ASN A CA 1
ATOM 637 C C . ASN A 1 83 ? 22.120 13.100 -1.894 1.00 95.06 83 ASN A C 1
ATOM 639 O O . ASN A 1 83 ? 21.995 12.517 -0.820 1.00 95.06 83 ASN A O 1
ATOM 643 N N . VAL A 1 84 ? 22.716 12.533 -2.948 1.00 94.75 84 VAL A N 1
ATOM 644 C CA . VAL A 1 84 ? 23.391 11.222 -2.924 1.00 94.75 84 VAL A CA 1
ATOM 645 C C . VAL A 1 84 ? 24.892 11.431 -2.754 1.00 94.75 84 VAL A C 1
ATOM 647 O O . VAL A 1 84 ? 25.474 12.280 -3.434 1.00 94.75 84 VAL A O 1
ATOM 650 N N . MET A 1 85 ? 25.520 10.663 -1.863 1.00 95.00 85 MET A N 1
ATOM 651 C CA . MET A 1 85 ? 26.970 10.701 -1.697 1.00 95.00 85 MET A CA 1
ATOM 652 C C . MET A 1 85 ? 27.659 10.115 -2.930 1.00 95.00 85 MET A C 1
ATOM 654 O O . MET A 1 85 ? 27.267 9.061 -3.427 1.00 95.00 85 MET A O 1
ATOM 658 N N . ILE A 1 86 ? 28.700 10.791 -3.411 1.00 94.12 86 ILE A N 1
ATOM 659 C CA . ILE A 1 86 ? 29.554 10.303 -4.494 1.00 94.12 86 ILE A CA 1
ATOM 660 C C . ILE A 1 86 ? 30.948 10.078 -3.919 1.00 94.12 86 ILE A C 1
ATOM 662 O O . ILE A 1 86 ? 31.526 10.985 -3.316 1.00 94.12 86 ILE A O 1
ATOM 666 N N . ASP A 1 87 ? 31.476 8.871 -4.095 1.00 92.50 87 ASP A N 1
ATOM 667 C CA . ASP A 1 87 ? 32.809 8.519 -3.629 1.00 92.50 87 ASP A CA 1
ATOM 668 C C . ASP A 1 87 ? 33.911 9.209 -4.457 1.00 92.50 87 ASP A C 1
ATOM 670 O O . ASP A 1 87 ? 33.680 9.843 -5.491 1.00 92.50 87 ASP A O 1
ATOM 674 N N . HIS A 1 88 ? 35.159 9.064 -4.014 1.00 94.44 88 HIS A N 1
ATOM 675 C CA . HIS A 1 88 ? 36.311 9.676 -4.679 1.00 94.44 88 HIS A CA 1
ATOM 676 C C . HIS A 1 88 ? 36.600 9.123 -6.091 1.00 94.44 88 HIS A C 1
ATOM 678 O O . HIS A 1 88 ? 37.427 9.690 -6.805 1.00 94.44 88 HIS A O 1
ATOM 684 N N . ASN A 1 89 ? 35.962 8.019 -6.491 1.00 94.75 89 ASN A N 1
ATOM 685 C CA . ASN A 1 89 ? 36.070 7.421 -7.821 1.00 94.75 89 ASN A CA 1
ATOM 686 C C . ASN A 1 89 ? 34.905 7.828 -8.741 1.00 94.75 89 ASN A C 1
ATOM 688 O O . ASN A 1 89 ? 34.903 7.454 -9.915 1.00 94.75 89 ASN A O 1
ATOM 692 N N . GLY A 1 90 ? 33.932 8.594 -8.237 1.00 91.81 90 GLY A N 1
ATOM 693 C CA . GLY A 1 90 ? 32.748 9.016 -8.980 1.00 91.81 90 GLY A CA 1
ATOM 694 C C . GLY A 1 90 ? 31.578 8.029 -8.922 1.00 91.81 90 GLY A C 1
ATOM 695 O O . GLY A 1 90 ? 30.630 8.188 -9.693 1.00 91.81 90 GLY A O 1
ATOM 696 N N . TYR A 1 91 ? 31.618 7.022 -8.044 1.00 92.19 91 TYR A N 1
ATOM 697 C CA . TYR A 1 91 ? 30.516 6.079 -7.855 1.00 92.19 91 TYR A CA 1
ATOM 698 C C . TYR A 1 91 ? 29.557 6.557 -6.761 1.00 92.19 91 TYR A C 1
ATOM 700 O O . TYR A 1 91 ? 30.003 7.082 -5.739 1.00 92.19 91 TYR A O 1
ATOM 708 N N . PRO A 1 92 ? 28.237 6.378 -6.942 1.00 93.06 92 PRO A N 1
ATOM 709 C CA . PRO A 1 92 ? 27.277 6.700 -5.900 1.00 93.06 92 PRO A CA 1
ATOM 710 C C . PRO A 1 92 ? 27.353 5.689 -4.752 1.00 93.06 92 PRO A C 1
ATOM 712 O O . PRO A 1 92 ? 27.315 4.479 -4.984 1.00 93.06 92 PRO A O 1
ATOM 715 N N . ASP A 1 93 ? 27.383 6.190 -3.519 1.00 92.38 93 ASP A N 1
ATOM 716 C CA . ASP A 1 93 ? 27.103 5.402 -2.322 1.00 92.38 93 ASP A CA 1
ATOM 717 C C . ASP A 1 93 ? 25.666 5.682 -1.874 1.00 92.38 93 ASP A C 1
ATOM 719 O O . ASP A 1 93 ? 25.357 6.686 -1.232 1.00 92.38 93 ASP A O 1
ATOM 723 N N . PHE A 1 94 ? 24.758 4.798 -2.280 1.00 91.88 94 PHE A N 1
ATOM 724 C CA . PHE A 1 94 ? 23.327 4.942 -2.030 1.00 91.88 94 PHE A CA 1
ATOM 725 C C . PHE A 1 94 ? 22.915 4.734 -0.570 1.00 91.88 94 PHE A C 1
ATOM 727 O O . PHE A 1 94 ? 21.804 5.121 -0.203 1.00 91.88 94 PHE A O 1
ATOM 734 N N . MET A 1 95 ? 23.773 4.105 0.236 1.00 90.31 95 MET A N 1
ATOM 735 C CA . MET A 1 95 ? 23.490 3.793 1.637 1.00 90.31 95 MET A CA 1
ATOM 736 C C . MET A 1 95 ? 24.110 4.817 2.595 1.00 90.31 95 MET A C 1
ATOM 738 O O . MET A 1 95 ? 23.805 4.787 3.788 1.00 90.31 95 MET A O 1
ATOM 742 N N . ASP A 1 96 ? 24.961 5.719 2.097 1.00 90.06 96 ASP A N 1
ATOM 743 C CA . ASP A 1 96 ? 25.542 6.801 2.886 1.00 90.06 96 ASP A CA 1
ATOM 744 C C . ASP A 1 96 ? 24.537 7.952 3.078 1.00 90.06 96 ASP A C 1
ATOM 746 O O . ASP A 1 96 ? 24.227 8.724 2.168 1.00 90.06 96 ASP A O 1
ATOM 750 N N . GLU A 1 97 ? 24.044 8.084 4.309 1.00 89.06 97 GLU A N 1
ATOM 751 C CA . GLU A 1 97 ? 23.082 9.111 4.717 1.00 89.06 97 GLU A CA 1
ATOM 752 C C . GLU A 1 97 ? 23.742 10.399 5.257 1.00 89.06 97 GLU A C 1
ATOM 754 O O . GLU A 1 97 ? 23.041 11.275 5.767 1.00 89.06 97 GLU A O 1
ATOM 759 N N . SER A 1 98 ? 25.072 10.550 5.153 1.00 88.62 98 SER A N 1
ATOM 760 C CA . SER A 1 98 ? 25.824 11.679 5.734 1.00 88.62 98 SER A CA 1
ATOM 761 C C . SER A 1 98 ? 25.388 13.043 5.193 1.00 88.62 98 SER A C 1
ATOM 763 O O . SER A 1 98 ? 25.457 14.039 5.913 1.00 88.62 98 SER A O 1
ATOM 765 N N . LEU A 1 99 ? 24.931 13.104 3.935 1.00 86.19 99 LEU A N 1
ATOM 766 C CA . LEU A 1 99 ? 24.308 14.304 3.362 1.00 86.19 99 LEU A CA 1
ATOM 767 C C . LEU A 1 99 ? 22.840 14.418 3.782 1.00 86.19 99 LEU A C 1
ATOM 769 O O . LEU A 1 99 ? 22.387 15.476 4.220 1.00 86.19 99 LEU A O 1
ATOM 773 N N . CYS A 1 100 ? 22.083 13.335 3.601 1.00 82.69 100 CYS A N 1
ATOM 774 C CA . CYS A 1 100 ? 20.663 13.256 3.905 1.00 82.69 100 CYS A CA 1
ATOM 775 C C . CYS A 1 100 ? 20.192 11.792 3.916 1.00 82.69 100 CYS A C 1
ATOM 777 O O . CYS A 1 100 ? 20.440 11.062 2.963 1.00 82.69 100 CYS A O 1
ATOM 779 N N . GLY A 1 101 ? 19.374 11.394 4.898 1.00 83.12 101 GLY A N 1
ATOM 780 C CA . GLY A 1 101 ? 18.676 10.091 4.893 1.00 83.12 101 GLY A CA 1
ATOM 781 C C . GLY A 1 101 ? 17.544 9.963 3.854 1.00 83.12 101 GLY A C 1
ATOM 782 O O . GLY A 1 101 ? 16.773 8.999 3.856 1.00 83.12 101 GLY A O 1
ATOM 783 N N . ASN A 1 102 ? 17.386 10.964 2.982 1.00 86.38 102 ASN A N 1
ATOM 784 C CA . ASN A 1 102 ? 16.402 11.011 1.903 1.00 86.38 102 ASN A CA 1
ATOM 785 C C . ASN A 1 102 ? 17.066 11.379 0.568 1.00 86.38 102 ASN A C 1
ATOM 787 O O . ASN A 1 102 ? 16.583 12.267 -0.128 1.00 86.38 102 ASN A O 1
ATOM 791 N N . GLY A 1 103 ? 18.161 10.695 0.221 1.00 92.00 103 GLY A N 1
ATOM 792 C CA . GLY A 1 103 ? 18.717 10.728 -1.133 1.00 92.00 103 GLY A CA 1
ATOM 793 C C . GLY A 1 103 ? 17.666 10.331 -2.177 1.00 92.00 103 GLY A C 1
ATOM 794 O O . GLY A 1 103 ? 16.860 9.413 -1.962 1.00 92.00 103 GLY A O 1
ATOM 795 N N . ARG A 1 104 ? 17.629 11.068 -3.289 1.00 94.12 104 ARG A N 1
ATOM 796 C CA . ARG A 1 104 ? 16.629 10.919 -4.352 1.00 94.12 104 ARG A CA 1
ATOM 797 C C . ARG A 1 104 ? 17.269 10.869 -5.726 1.00 94.12 104 ARG A C 1
ATOM 799 O O . ARG A 1 104 ? 18.383 11.345 -5.932 1.00 94.12 104 ARG A O 1
ATOM 806 N N . ALA A 1 105 ? 16.539 10.301 -6.677 1.00 95.19 105 ALA A N 1
ATOM 807 C CA . ALA A 1 105 ? 16.932 10.328 -8.071 1.00 95.19 105 ALA A CA 1
ATOM 808 C C . ALA A 1 105 ? 15.729 10.426 -9.005 1.00 95.19 105 ALA A C 1
ATOM 810 O O . ALA A 1 105 ? 14.711 9.768 -8.789 1.00 95.19 105 ALA A O 1
ATOM 811 N N . VAL A 1 106 ? 15.886 11.185 -10.090 1.00 96.12 106 VAL A N 1
ATOM 812 C CA . VAL A 1 106 ? 15.023 11.051 -11.266 1.00 96.12 106 VAL A CA 1
ATOM 813 C C . VAL A 1 106 ? 15.606 9.950 -12.144 1.00 96.12 106 VAL A C 1
ATOM 815 O O . VAL A 1 106 ? 16.740 10.061 -12.614 1.00 96.12 106 VAL A O 1
ATOM 818 N N . THR A 1 107 ? 14.829 8.892 -12.363 1.00 94.88 107 THR A N 1
ATOM 819 C CA . THR A 1 107 ? 15.227 7.713 -13.144 1.00 94.88 107 THR A CA 1
ATOM 820 C C . THR A 1 107 ? 14.255 7.468 -14.287 1.00 94.88 107 THR A C 1
ATOM 822 O O . THR A 1 107 ? 13.063 7.770 -14.198 1.00 94.88 107 THR A O 1
ATOM 825 N N . ARG A 1 108 ? 14.760 6.915 -15.390 1.00 93.50 108 ARG A N 1
ATOM 826 C CA . ARG A 1 108 ? 13.926 6.593 -16.548 1.00 93.50 108 ARG A CA 1
ATOM 827 C C . ARG A 1 108 ? 13.282 5.220 -16.413 1.00 93.50 108 ARG A C 1
ATOM 829 O O . ARG A 1 108 ? 13.958 4.241 -16.095 1.00 93.50 108 ARG A O 1
ATOM 836 N N . LYS A 1 109 ? 11.998 5.129 -16.765 1.00 91.81 109 LYS A N 1
ATOM 837 C CA . LYS A 1 109 ? 11.237 3.874 -16.707 1.00 91.81 109 LYS A CA 1
ATOM 838 C C . LYS A 1 109 ? 11.834 2.770 -17.596 1.00 91.81 109 LYS A C 1
ATOM 840 O O . LYS A 1 109 ? 11.957 1.639 -17.142 1.00 91.81 109 LYS A O 1
ATOM 845 N N . ASP A 1 110 ? 12.338 3.104 -18.789 1.00 92.50 110 ASP A N 1
ATOM 846 C CA . ASP A 1 110 ? 12.978 2.151 -19.726 1.00 92.50 110 ASP A CA 1
ATOM 847 C C . ASP A 1 110 ? 14.330 1.580 -19.237 1.00 92.50 110 ASP A C 1
ATOM 849 O O . ASP A 1 110 ? 14.966 0.733 -19.890 1.00 92.50 110 ASP A O 1
ATOM 853 N N . LYS A 1 111 ? 14.814 2.076 -18.091 1.00 95.06 111 LYS A N 1
ATOM 854 C CA . LYS A 1 111 ? 16.016 1.596 -17.398 1.00 95.06 111 LYS A CA 1
ATOM 855 C C . LYS A 1 111 ? 15.699 0.701 -16.205 1.00 95.06 111 LYS A C 1
ATOM 857 O O . LYS A 1 111 ? 16.627 0.118 -15.651 1.0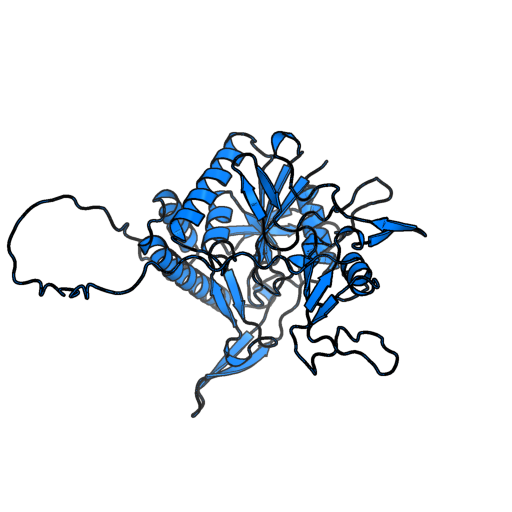0 95.06 111 LYS A O 1
ATOM 862 N N . MET A 1 112 ? 14.422 0.515 -15.870 1.00 92.88 112 MET A N 1
ATOM 863 C CA . MET A 1 112 ? 13.983 -0.510 -14.925 1.00 92.88 112 MET A CA 1
ATOM 864 C C . MET A 1 112 ? 14.182 -1.881 -15.564 1.00 92.88 112 MET A C 1
ATOM 866 O O . MET A 1 112 ? 13.351 -2.346 -16.344 1.00 92.88 112 MET A O 1
ATOM 870 N N . ARG A 1 113 ? 15.330 -2.509 -15.295 1.00 93.31 113 ARG A N 1
ATOM 871 C CA . ARG A 1 113 ? 15.732 -3.747 -15.967 1.00 93.31 113 ARG A CA 1
ATOM 872 C C . ARG A 1 113 ? 16.152 -4.829 -14.993 1.00 93.31 113 ARG A C 1
ATOM 874 O O . ARG A 1 113 ? 16.827 -4.563 -14.008 1.00 93.31 113 ARG A O 1
ATOM 881 N N . ILE A 1 114 ? 15.805 -6.062 -15.331 1.00 91.31 114 ILE A N 1
ATOM 882 C CA . ILE A 1 114 ? 16.115 -7.253 -14.543 1.00 91.31 114 ILE A CA 1
ATOM 883 C C . ILE A 1 114 ? 16.953 -8.227 -15.361 1.00 91.31 114 ILE A C 1
ATOM 885 O O . ILE A 1 114 ? 16.871 -8.268 -16.595 1.00 91.31 114 ILE A O 1
ATOM 889 N N . LYS A 1 115 ? 17.754 -9.045 -14.688 1.00 89.50 115 LYS A N 1
ATOM 890 C CA . LYS A 1 115 ? 18.512 -10.111 -15.325 1.00 89.50 115 LYS A CA 1
ATOM 891 C C . LYS A 1 115 ? 17.642 -11.355 -15.477 1.00 89.50 115 LYS A C 1
ATOM 893 O O . LYS A 1 115 ? 17.243 -11.988 -14.498 1.00 89.50 115 LYS A O 1
ATOM 898 N N . LEU A 1 116 ? 17.417 -11.743 -16.730 1.00 86.62 116 LEU A N 1
ATOM 899 C CA . LEU A 1 116 ? 16.792 -13.003 -17.128 1.00 86.62 116 LEU A CA 1
ATOM 900 C C . LEU A 1 116 ? 17.847 -13.882 -17.805 1.00 86.62 116 LEU A C 1
ATOM 902 O O . LEU A 1 116 ? 18.234 -13.683 -18.963 1.00 86.62 116 LEU A O 1
ATOM 906 N N . GLY A 1 117 ? 18.385 -14.831 -17.036 1.00 85.06 117 GLY A N 1
ATOM 907 C CA . GLY A 1 117 ? 19.535 -15.637 -17.438 1.00 85.06 117 GLY A CA 1
ATOM 908 C C . GLY A 1 117 ? 20.770 -14.768 -17.699 1.00 85.06 117 GLY A C 1
ATOM 909 O O . GLY A 1 117 ? 21.386 -14.240 -16.775 1.00 85.06 117 GLY A O 1
ATOM 910 N N . ARG A 1 118 ? 21.157 -14.628 -18.973 1.00 86.75 118 ARG A N 1
ATOM 911 C CA . ARG A 1 118 ? 22.287 -13.778 -19.404 1.00 86.75 118 ARG A CA 1
ATOM 912 C C . ARG A 1 118 ? 21.857 -12.431 -19.989 1.00 86.75 118 ARG A C 1
ATOM 914 O O . ARG A 1 118 ? 22.722 -11.638 -20.346 1.00 86.75 118 ARG A O 1
ATOM 921 N N . LYS A 1 119 ? 20.554 -12.184 -20.133 1.00 90.12 119 LYS A N 1
ATOM 922 C CA . LYS A 1 119 ? 20.018 -10.968 -20.754 1.00 90.12 119 LYS A CA 1
ATOM 923 C C . LYS A 1 119 ? 19.540 -9.996 -19.687 1.00 90.12 119 LYS A C 1
ATOM 925 O O . LYS A 1 119 ? 19.003 -10.415 -18.668 1.00 90.12 119 LYS A O 1
ATOM 930 N N . LEU A 1 120 ? 19.711 -8.710 -19.961 1.00 90.62 120 LEU A N 1
ATOM 931 C CA . LEU A 1 120 ? 19.113 -7.629 -19.192 1.00 90.62 120 LEU A CA 1
ATOM 932 C C . LEU A 1 120 ? 17.843 -7.184 -19.929 1.00 90.62 120 LEU A C 1
ATOM 934 O O . LEU A 1 120 ? 17.923 -6.793 -21.095 1.00 90.62 120 LEU A O 1
ATOM 938 N N . VAL A 1 121 ? 16.685 -7.304 -19.285 1.00 91.19 121 VAL A N 1
ATOM 939 C CA . VAL A 1 121 ? 15.365 -7.102 -19.902 1.00 91.19 121 VAL A CA 1
ATOM 940 C C . VAL A 1 121 ? 14.635 -5.980 -19.178 1.00 91.19 121 VAL A C 1
ATOM 942 O O . VAL A 1 121 ? 14.610 -5.961 -17.951 1.00 91.19 121 VAL A O 1
ATOM 945 N N . SER A 1 122 ? 14.076 -5.038 -19.941 1.00 92.56 122 SER A N 1
ATOM 946 C CA . SER A 1 122 ? 13.226 -3.972 -19.400 1.00 92.56 122 SER A CA 1
ATOM 947 C C . SER A 1 122 ? 11.920 -4.564 -18.890 1.00 92.56 122 SER A C 1
ATOM 949 O O . SER A 1 122 ? 11.316 -5.383 -19.579 1.00 92.56 122 SER A O 1
ATOM 951 N N . ILE A 1 123 ? 11.499 -4.138 -17.704 1.00 92.31 123 ILE A N 1
ATOM 952 C CA . ILE A 1 123 ? 10.184 -4.457 -17.140 1.00 92.31 123 ILE A CA 1
ATOM 953 C C . ILE A 1 123 ? 9.223 -3.277 -17.265 1.00 92.31 123 ILE A C 1
ATOM 955 O O . ILE A 1 123 ? 8.240 -3.200 -16.539 1.00 92.31 123 ILE A O 1
ATOM 959 N N . GLU A 1 124 ? 9.509 -2.316 -18.142 1.00 93.38 124 GLU A N 1
ATOM 960 C CA . GLU A 1 124 ? 8.575 -1.226 -18.386 1.00 93.38 124 GLU A CA 1
ATOM 961 C C . GLU A 1 124 ? 7.294 -1.739 -19.046 1.00 93.38 124 GLU A C 1
ATOM 963 O O . GLU A 1 124 ? 7.326 -2.511 -20.005 1.00 93.38 124 GLU A O 1
ATOM 968 N N . TYR A 1 125 ? 6.155 -1.244 -18.576 1.00 94.06 125 TYR A N 1
ATOM 969 C CA . TYR A 1 125 ? 4.932 -1.324 -19.350 1.00 94.06 125 TYR A CA 1
ATOM 970 C C . TYR A 1 125 ? 5.010 -0.330 -20.527 1.00 94.06 125 TYR A C 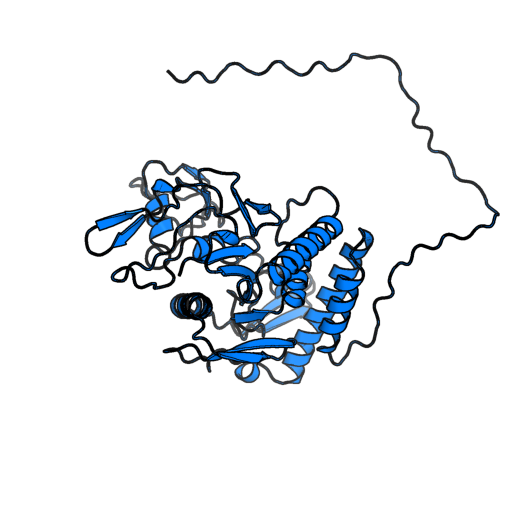1
ATOM 972 O O . TYR A 1 125 ? 5.405 0.824 -20.302 1.00 94.06 125 TYR A O 1
ATOM 980 N N . PRO A 1 126 ? 4.608 -0.712 -21.760 1.00 90.94 126 PRO A N 1
ATOM 981 C CA . PRO A 1 126 ? 4.720 0.151 -22.943 1.00 90.94 126 PRO A CA 1
ATOM 982 C C . PRO A 1 126 ? 3.979 1.495 -22.850 1.00 90.94 126 PRO A C 1
ATOM 984 O O . PRO A 1 126 ? 4.353 2.450 -23.526 1.00 90.94 126 PRO A O 1
ATOM 987 N N . GLY A 1 127 ? 2.929 1.583 -22.030 1.00 92.56 127 GLY A N 1
ATOM 988 C CA . GLY A 1 127 ? 2.166 2.808 -21.778 1.00 92.56 127 GLY A CA 1
ATOM 989 C C . GLY A 1 127 ? 2.452 3.419 -20.407 1.00 92.56 127 GLY A C 1
ATOM 990 O O . GLY A 1 127 ? 3.205 2.871 -19.606 1.00 92.56 127 GLY A O 1
ATOM 991 N N . ILE A 1 128 ? 1.833 4.560 -20.119 1.00 94.44 128 ILE A N 1
ATOM 992 C CA . ILE A 1 128 ? 1.862 5.183 -18.783 1.00 94.44 128 ILE A CA 1
ATOM 993 C C . ILE A 1 128 ? 0.582 4.931 -17.980 1.00 94.44 128 ILE A C 1
ATOM 995 O O . ILE A 1 128 ? 0.550 5.254 -16.796 1.00 94.44 128 ILE A O 1
ATOM 999 N N . ASP A 1 129 ? -0.429 4.332 -18.611 1.00 96.75 129 ASP A N 1
ATOM 1000 C CA . ASP A 1 129 ? -1.750 4.101 -18.037 1.00 96.75 129 ASP A CA 1
ATOM 1001 C C . ASP A 1 129 ? -1.958 2.616 -17.737 1.00 96.75 129 ASP A C 1
ATOM 1003 O O . ASP A 1 129 ? -1.589 1.746 -18.528 1.00 96.75 129 ASP A O 1
ATOM 1007 N N . LEU A 1 130 ? -2.606 2.323 -16.613 1.00 97.56 130 LEU A N 1
ATOM 1008 C CA . LEU A 1 130 ? -3.162 1.003 -16.344 1.00 97.56 130 LEU A CA 1
ATOM 1009 C C . LEU A 1 130 ? -4.444 0.829 -17.180 1.00 97.56 130 LEU A C 1
ATOM 1011 O O . LEU A 1 130 ? -5.329 1.685 -17.079 1.00 97.56 130 LEU A O 1
ATOM 1015 N N . PRO A 1 131 ? -4.589 -0.251 -17.971 1.00 97.62 131 PRO A N 1
ATOM 1016 C CA . PRO A 1 131 ? -5.782 -0.479 -18.785 1.00 97.62 131 PRO A CA 1
ATOM 1017 C C . PRO A 1 131 ? -7.038 -0.712 -17.924 1.00 97.62 131 PRO A C 1
ATOM 1019 O O . PRO A 1 131 ? -6.928 -1.065 -16.746 1.00 97.62 131 PRO A O 1
ATOM 1022 N N . PRO A 1 132 ? -8.243 -0.522 -18.491 1.00 98.25 132 PRO A N 1
ATOM 1023 C CA . PRO A 1 132 ? -9.495 -0.750 -17.772 1.00 98.25 132 PRO A CA 1
ATOM 1024 C C . PRO A 1 132 ? -9.676 -2.223 -17.389 1.00 98.25 132 PRO A C 1
ATOM 1026 O O . PRO A 1 132 ? -9.161 -3.129 -18.047 1.00 98.25 132 PRO A O 1
ATOM 1029 N N . LEU A 1 133 ? -10.479 -2.484 -16.353 1.00 98.50 133 LEU A N 1
ATOM 1030 C CA . LEU A 1 133 ? -10.705 -3.843 -15.843 1.00 98.50 133 LEU A CA 1
ATOM 1031 C C . LEU A 1 133 ? -11.360 -4.774 -16.879 1.00 98.50 133 LEU A C 1
ATOM 1033 O O . LEU A 1 133 ? -11.179 -5.989 -16.825 1.00 98.50 133 LEU A O 1
ATOM 1037 N N . SER A 1 134 ? -12.069 -4.228 -17.870 1.00 98.06 134 SER A N 1
ATOM 1038 C CA . SER A 1 134 ? -12.608 -5.001 -18.997 1.00 98.06 134 SER A CA 1
ATOM 1039 C C . SER A 1 134 ? -11.535 -5.724 -19.822 1.00 98.06 134 SER A C 1
ATOM 1041 O O . SER A 1 134 ? -11.847 -6.724 -20.462 1.00 98.06 134 SER A O 1
ATOM 1043 N N . GLU A 1 135 ? -10.289 -5.248 -19.791 1.00 97.75 135 GLU A N 1
ATOM 1044 C CA . GLU A 1 135 ? -9.139 -5.826 -20.501 1.00 97.75 135 GLU A CA 1
ATOM 1045 C C . GLU A 1 135 ? -8.223 -6.658 -19.584 1.00 97.75 135 GLU A C 1
ATOM 1047 O O . GLU A 1 135 ? -7.205 -7.191 -20.028 1.00 97.75 135 GLU A O 1
ATOM 1052 N N . LEU A 1 136 ? -8.568 -6.774 -18.298 1.00 98.06 136 LEU A N 1
ATOM 1053 C CA . LEU A 1 136 ? -7.781 -7.468 -17.283 1.00 98.06 136 LEU A CA 1
ATOM 1054 C C . LEU A 1 136 ? -8.513 -8.713 -16.757 1.00 98.06 136 LEU A C 1
ATOM 1056 O O . LEU A 1 136 ? -9.748 -8.810 -16.733 1.00 98.06 136 LEU A O 1
ATOM 1060 N N . ASP A 1 137 ? -7.733 -9.681 -16.276 1.00 97.94 137 ASP A N 1
ATOM 1061 C CA . ASP A 1 137 ? -8.271 -10.848 -15.572 1.00 97.94 137 ASP A CA 1
ATOM 1062 C C . ASP A 1 137 ? -8.707 -10.491 -14.145 1.00 97.94 137 ASP A C 1
ATOM 1064 O O . ASP A 1 137 ? -9.644 -11.092 -13.621 1.00 97.94 137 ASP A O 1
ATOM 1068 N N . GLY A 1 138 ? -8.077 -9.479 -13.543 1.00 98.25 138 GLY A N 1
ATOM 1069 C CA . GLY A 1 138 ? -8.485 -8.913 -12.263 1.00 98.25 138 GLY A CA 1
ATOM 1070 C C . GLY A 1 138 ? -7.766 -7.608 -11.926 1.00 98.25 138 GLY A C 1
ATOM 1071 O O . GLY A 1 138 ? -6.761 -7.253 -12.547 1.00 98.25 138 GLY A O 1
ATOM 1072 N N . LEU A 1 139 ? -8.288 -6.901 -10.929 1.00 98.69 139 LEU A N 1
ATOM 1073 C CA . LEU A 1 139 ? -7.743 -5.650 -10.410 1.00 98.69 139 LEU A CA 1
ATOM 1074 C C . LEU A 1 139 ? -7.576 -5.759 -8.897 1.00 98.69 139 LEU A C 1
ATOM 1076 O O . LEU A 1 139 ? -8.520 -6.085 -8.177 1.00 98.69 139 LEU A O 1
ATOM 1080 N N . VAL A 1 140 ? -6.367 -5.487 -8.421 1.00 98.56 140 VAL A N 1
ATOM 1081 C CA . VAL A 1 140 ? -6.017 -5.533 -7.006 1.00 98.56 140 VAL A CA 1
ATOM 1082 C C . VAL A 1 140 ? -5.782 -4.127 -6.481 1.00 98.56 140 VAL A C 1
ATOM 1084 O O . VAL A 1 140 ? -4.971 -3.385 -7.028 1.00 98.56 140 VAL A O 1
ATOM 1087 N N . PHE A 1 141 ? -6.441 -3.794 -5.378 1.00 98.62 141 PHE A N 1
ATOM 1088 C CA . PHE A 1 141 ? -6.146 -2.615 -4.570 1.00 98.62 141 PHE A CA 1
ATOM 1089 C C . PHE A 1 141 ? -5.422 -3.074 -3.305 1.00 98.62 141 PHE A C 1
ATOM 1091 O O . PHE A 1 141 ? -6.004 -3.769 -2.470 1.00 98.62 141 PHE A O 1
ATOM 1098 N N . ALA A 1 142 ? -4.149 -2.715 -3.163 1.00 97.81 142 ALA A N 1
ATOM 1099 C CA . ALA A 1 142 ? -3.349 -3.084 -2.005 1.00 97.81 142 ALA A CA 1
ATOM 1100 C C . ALA A 1 142 ? -2.948 -1.854 -1.190 1.00 97.81 142 ALA A C 1
ATOM 1102 O O . ALA A 1 142 ? -2.324 -0.922 -1.698 1.00 97.81 142 ALA A O 1
ATOM 1103 N N . PHE A 1 143 ? -3.276 -1.874 0.097 1.00 97.56 143 PHE A N 1
ATOM 1104 C CA . PHE A 1 143 ? -2.961 -0.821 1.053 1.00 97.56 143 PHE A CA 1
ATOM 1105 C C . PHE A 1 143 ? -1.730 -1.218 1.861 1.00 97.56 143 PHE A C 1
ATOM 1107 O O . PHE A 1 143 ? -1.716 -2.230 2.555 1.00 97.56 143 PHE A O 1
ATOM 1114 N N . ILE A 1 144 ? -0.679 -0.421 1.778 1.00 95.31 144 ILE A N 1
ATOM 1115 C CA . ILE A 1 144 ? 0.599 -0.668 2.423 1.00 95.31 144 ILE A CA 1
ATOM 1116 C C . ILE A 1 144 ? 0.696 0.214 3.660 1.00 95.31 144 ILE A C 1
ATOM 1118 O O . ILE A 1 144 ? 0.844 1.436 3.575 1.00 95.31 144 ILE A O 1
ATOM 1122 N N . THR A 1 145 ? 0.667 -0.430 4.820 1.00 92.75 145 THR A N 1
ATOM 1123 C CA . THR A 1 145 ? 0.913 0.203 6.114 1.00 92.75 145 THR A CA 1
ATOM 1124 C C . THR A 1 145 ? 2.282 -0.202 6.646 1.00 92.75 145 THR A C 1
ATOM 1126 O O . THR A 1 145 ? 2.816 -1.253 6.295 1.00 92.75 145 THR A O 1
ATOM 1129 N N . ARG A 1 146 ? 2.861 0.617 7.523 1.00 90.06 146 ARG A N 1
ATOM 1130 C CA . ARG A 1 146 ? 4.078 0.267 8.254 1.00 90.06 146 ARG A CA 1
ATOM 1131 C C . ARG A 1 146 ? 3.820 0.418 9.745 1.00 90.06 146 ARG A C 1
ATOM 1133 O O . ARG A 1 146 ? 3.903 1.519 10.285 1.00 90.06 146 ARG A O 1
ATOM 1140 N N . ARG A 1 147 ? 3.527 -0.695 10.416 1.00 90.62 147 ARG A N 1
ATOM 1141 C CA . ARG A 1 147 ? 3.333 -0.777 11.869 1.00 90.62 147 ARG A CA 1
ATOM 1142 C C . ARG A 1 147 ? 4.153 -1.926 12.435 1.00 90.62 147 ARG A C 1
ATOM 1144 O O . ARG A 1 147 ? 4.190 -3.000 11.854 1.00 90.62 147 ARG A O 1
ATOM 1151 N N . ASN A 1 148 ? 4.826 -1.697 13.556 1.00 91.19 148 ASN A N 1
ATOM 1152 C CA . ASN A 1 148 ? 5.771 -2.666 14.124 1.00 91.19 148 ASN A CA 1
ATOM 1153 C C . ASN A 1 148 ? 5.187 -3.488 15.295 1.00 91.19 148 ASN A C 1
ATOM 1155 O O . ASN A 1 148 ? 5.904 -4.294 15.888 1.00 91.19 148 ASN A O 1
ATOM 1159 N N . THR A 1 149 ? 3.927 -3.234 15.668 1.00 90.00 149 THR A N 1
ATOM 1160 C CA . THR A 1 149 ? 3.285 -3.748 16.889 1.00 90.00 149 THR A CA 1
ATOM 1161 C C . THR A 1 149 ? 2.542 -5.067 16.652 1.00 90.00 149 THR A C 1
ATOM 1163 O O . THR A 1 149 ? 3.194 -6.070 16.425 1.00 90.00 149 THR A O 1
ATOM 1166 N N . PHE A 1 150 ? 1.207 -5.107 16.710 1.00 89.12 150 PHE A N 1
ATOM 1167 C CA . PHE A 1 150 ? 0.396 -6.329 16.580 1.00 89.12 150 PHE A CA 1
ATOM 1168 C C . PHE A 1 150 ? -0.290 -6.475 15.209 1.00 89.12 150 PHE A C 1
ATOM 1170 O O . PHE A 1 150 ? -1.002 -7.445 14.981 1.00 89.12 150 PHE A O 1
ATOM 1177 N N . MET A 1 151 ? -0.104 -5.502 14.308 1.00 91.31 151 MET A N 1
ATOM 1178 C CA . MET A 1 151 ? -0.777 -5.467 13.006 1.00 91.31 151 MET A CA 1
ATOM 1179 C C . MET A 1 151 ? -0.377 -6.689 12.155 1.00 91.31 151 MET A C 1
ATOM 1181 O O . MET A 1 151 ? 0.816 -6.832 11.861 1.00 91.31 151 MET A O 1
ATOM 1185 N N . PRO A 1 152 ? -1.341 -7.509 11.696 1.00 91.44 152 PRO A N 1
ATOM 1186 C CA . PRO A 1 152 ? -1.073 -8.653 10.831 1.00 91.44 152 PRO A CA 1
ATOM 1187 C C . PRO A 1 152 ? -0.347 -8.227 9.555 1.00 91.44 152 PRO A C 1
ATOM 1189 O O . PRO A 1 152 ? -0.662 -7.186 8.968 1.00 91.44 152 PRO A O 1
ATOM 1192 N N . PHE A 1 153 ? 0.626 -9.027 9.119 1.00 90.06 153 PHE A N 1
ATOM 1193 C CA . PHE A 1 153 ? 1.473 -8.679 7.976 1.00 90.06 153 PHE A CA 1
ATOM 1194 C C . PHE A 1 153 ? 0.742 -8.723 6.632 1.00 90.06 153 PHE A C 1
ATOM 1196 O O . PHE A 1 153 ? 1.104 -7.963 5.737 1.00 90.06 153 PHE A O 1
ATOM 1203 N N . ALA A 1 154 ? -0.309 -9.533 6.498 1.00 95.88 154 ALA A N 1
ATOM 1204 C CA . ALA A 1 154 ? -1.186 -9.497 5.337 1.00 95.88 154 ALA A CA 1
ATOM 1205 C C . ALA A 1 154 ? -2.638 -9.782 5.718 1.00 95.88 154 ALA A C 1
ATOM 1207 O O . ALA A 1 154 ? -2.925 -10.662 6.533 1.00 95.88 154 ALA A O 1
ATOM 1208 N N . GLN A 1 155 ? -3.545 -9.025 5.110 1.00 97.62 155 GLN A N 1
ATOM 1209 C CA . GLN A 1 155 ? -4.982 -9.128 5.320 1.00 97.62 155 GLN A CA 1
ATOM 1210 C C . GLN A 1 155 ? -5.710 -9.120 3.975 1.00 97.62 155 GLN A C 1
ATOM 1212 O O . GLN A 1 155 ? -5.359 -8.324 3.105 1.00 97.62 155 GLN A O 1
ATOM 1217 N N . GLU A 1 156 ? -6.734 -9.959 3.828 1.00 98.56 156 GLU A N 1
ATOM 1218 C CA . GLU A 1 156 ? -7.722 -9.866 2.748 1.00 98.56 156 GLU A CA 1
ATOM 1219 C C . GLU A 1 156 ? -8.903 -9.027 3.254 1.00 98.56 156 GLU A C 1
ATOM 1221 O O . GLU A 1 156 ? -9.430 -9.262 4.349 1.00 98.56 156 GLU A O 1
ATOM 1226 N N . LEU A 1 157 ? -9.293 -8.026 2.465 1.00 98.62 157 LEU A N 1
ATOM 1227 C CA . LEU A 1 157 ? -10.325 -7.057 2.824 1.00 98.62 157 LEU A CA 1
ATOM 1228 C C . LEU A 1 157 ? -11.589 -7.257 1.980 1.00 98.62 157 LEU A C 1
ATOM 1230 O O . LEU A 1 157 ? -11.525 -7.618 0.804 1.00 98.62 157 LEU A O 1
ATOM 1234 N N . THR A 1 158 ? -12.747 -6.947 2.560 1.00 98.62 158 THR A N 1
ATOM 1235 C CA . THR A 1 158 ? -13.961 -6.679 1.772 1.00 98.62 158 THR A CA 1
ATOM 1236 C C . THR A 1 158 ? -13.881 -5.305 1.094 1.00 98.62 158 THR A C 1
ATOM 1238 O O . THR A 1 158 ? -13.016 -4.491 1.425 1.00 98.62 158 THR A O 1
ATOM 1241 N N . ALA A 1 159 ? -14.801 -5.014 0.170 1.00 98.62 159 ALA A N 1
ATOM 1242 C CA . ALA A 1 159 ? -14.885 -3.703 -0.477 1.00 98.62 159 ALA A CA 1
ATOM 1243 C C . ALA A 1 159 ? -15.082 -2.567 0.546 1.00 98.62 159 ALA A C 1
ATOM 1245 O O . ALA A 1 159 ? -14.399 -1.547 0.488 1.00 98.62 159 ALA A O 1
ATOM 1246 N N . GLU A 1 160 ? -15.947 -2.768 1.543 1.00 98.69 160 GLU A N 1
ATOM 1247 C CA . GLU A 1 160 ? -16.172 -1.812 2.631 1.00 98.69 160 GLU A CA 1
ATOM 1248 C C . GLU A 1 160 ? -14.895 -1.597 3.448 1.00 98.69 160 GLU A C 1
ATOM 1250 O O . GLU A 1 160 ? -14.504 -0.462 3.713 1.00 98.69 160 GLU A O 1
ATOM 1255 N N . GLN A 1 161 ? -14.202 -2.682 3.807 1.00 98.62 161 GLN A N 1
ATOM 1256 C CA . GLN A 1 161 ? -12.942 -2.606 4.547 1.00 98.62 161 GLN A CA 1
ATOM 1257 C C . GLN A 1 161 ? -11.843 -1.905 3.740 1.00 98.62 161 GLN A C 1
ATOM 1259 O O . GLN A 1 161 ? -11.058 -1.156 4.315 1.00 98.62 161 GLN A O 1
ATOM 1264 N N . ALA A 1 162 ? -11.804 -2.086 2.420 1.00 98.75 162 ALA A N 1
ATOM 1265 C CA . ALA A 1 162 ? -10.886 -1.382 1.530 1.00 98.75 162 ALA A CA 1
ATOM 1266 C C . ALA A 1 162 ? -11.171 0.124 1.461 1.00 98.75 162 ALA A C 1
ATOM 1268 O O . ALA A 1 162 ? -10.246 0.934 1.481 1.00 98.75 162 ALA A O 1
ATOM 1269 N N . ILE A 1 163 ? -12.446 0.516 1.429 1.00 98.88 163 ILE A N 1
ATOM 1270 C CA . ILE A 1 163 ? -12.856 1.926 1.477 1.00 98.88 163 ILE A CA 1
ATOM 1271 C C . ILE A 1 163 ? -12.457 2.553 2.816 1.00 98.88 163 ILE A C 1
ATOM 1273 O O . ILE A 1 163 ? -11.955 3.675 2.839 1.00 98.88 163 ILE A O 1
ATOM 1277 N N . LEU A 1 164 ? -12.597 1.822 3.925 1.00 98.75 164 LEU A N 1
ATOM 1278 C CA . LEU A 1 164 ? -12.126 2.276 5.235 1.00 98.75 164 LEU A CA 1
ATOM 1279 C C . LEU A 1 164 ? -10.591 2.337 5.319 1.00 98.75 164 LEU A C 1
ATOM 1281 O O . LEU A 1 164 ? -10.044 3.288 5.876 1.00 98.75 164 LEU A O 1
ATOM 1285 N N . ALA A 1 165 ? -9.878 1.380 4.720 1.00 98.25 165 ALA A N 1
ATOM 1286 C CA . ALA A 1 165 ? -8.421 1.423 4.611 1.00 98.25 165 ALA A CA 1
ATOM 1287 C C . ALA A 1 165 ? -7.954 2.645 3.801 1.00 98.25 165 ALA A C 1
ATOM 1289 O O . ALA A 1 165 ? -6.990 3.306 4.190 1.00 98.25 165 ALA A O 1
ATOM 1290 N N . TYR A 1 166 ? -8.674 2.994 2.729 1.00 98.50 166 TYR A N 1
ATOM 1291 C CA . TYR A 1 166 ? -8.454 4.222 1.969 1.00 98.50 166 TYR A CA 1
ATOM 1292 C C . TYR A 1 166 ? -8.750 5.472 2.803 1.00 98.50 166 TYR A C 1
ATOM 1294 O O . TYR A 1 166 ? -7.929 6.385 2.828 1.00 98.50 166 TYR A O 1
ATOM 1302 N N . LEU A 1 167 ? -9.883 5.515 3.512 1.00 98.62 167 LEU A N 1
ATOM 1303 C CA . LEU A 1 167 ? -10.234 6.614 4.413 1.00 98.62 167 LEU A CA 1
ATOM 1304 C C . LEU A 1 167 ? -9.121 6.849 5.436 1.00 98.62 167 LEU A C 1
ATOM 1306 O O . LEU A 1 167 ? -8.629 7.963 5.550 1.00 98.62 167 LEU A O 1
ATOM 1310 N N . TRP A 1 168 ? -8.690 5.818 6.162 1.00 97.69 168 TRP A N 1
ATOM 1311 C CA . TRP A 1 168 ? -7.717 6.006 7.236 1.00 97.69 168 TRP A CA 1
ATOM 1312 C C . TRP A 1 168 ? -6.285 6.185 6.731 1.00 97.69 168 TRP A C 1
ATOM 1314 O O . TRP A 1 168 ? -5.521 6.897 7.382 1.00 97.69 168 TRP A O 1
ATOM 1324 N N . GLY A 1 169 ? -5.906 5.546 5.614 1.00 95.19 169 GLY A N 1
ATOM 1325 C CA . GLY A 1 169 ? -4.541 5.562 5.067 1.00 95.19 169 GLY A CA 1
ATOM 1326 C C . GLY A 1 169 ? -3.475 5.440 6.156 1.00 95.19 169 GLY A C 1
ATOM 1327 O O . GLY A 1 169 ? -2.568 6.268 6.260 1.00 95.19 169 GLY A O 1
ATOM 1328 N N . GLU A 1 170 ? -3.676 4.471 7.050 1.00 92.19 170 GLU A N 1
ATOM 1329 C CA . GLU A 1 170 ? -3.012 4.422 8.348 1.00 92.19 170 GLU A CA 1
ATOM 1330 C C . GLU A 1 170 ? -1.581 3.880 8.235 1.00 92.19 170 GLU A C 1
ATOM 1332 O O . GLU A 1 170 ? -1.323 2.882 7.561 1.00 92.19 170 GLU A O 1
ATOM 1337 N N . SER A 1 171 ? -0.645 4.496 8.953 1.00 89.31 171 SER A N 1
ATOM 1338 C CA . SER A 1 171 ? 0.730 4.019 9.145 1.00 89.31 171 SER A CA 1
ATOM 1339 C C . SER A 1 171 ? 1.252 4.444 10.521 1.00 89.31 171 SER A C 1
ATOM 1341 O O . SER A 1 171 ? 0.502 4.983 11.334 1.00 89.31 171 SER A O 1
ATOM 1343 N N . SER A 1 172 ? 2.533 4.219 10.811 1.00 84.31 172 SER A N 1
ATOM 1344 C CA . SER A 1 172 ? 3.168 4.706 12.039 1.00 84.31 172 SER A CA 1
ATOM 1345 C C . SER A 1 172 ? 4.541 5.321 11.792 1.00 84.31 172 SER A C 1
ATOM 1347 O O . SER A 1 172 ? 5.278 4.919 10.888 1.00 84.31 172 SER A O 1
ATOM 1349 N N . HIS A 1 173 ? 4.909 6.294 12.625 1.00 78.69 173 HIS A N 1
ATOM 1350 C CA . HIS A 1 173 ? 6.279 6.792 12.669 1.00 78.69 173 HIS A CA 1
ATOM 1351 C C . HIS A 1 173 ? 7.216 5.729 13.255 1.00 78.69 173 HIS A C 1
ATOM 1353 O O . HIS A 1 173 ? 6.908 5.089 14.260 1.00 78.69 173 HIS A O 1
ATOM 1359 N N . SER A 1 174 ? 8.397 5.569 12.660 1.00 66.81 174 SER A N 1
ATOM 1360 C CA . SER A 1 174 ? 9.423 4.649 13.163 1.00 66.81 174 SER A CA 1
ATOM 1361 C C . SER A 1 174 ? 10.470 5.375 14.014 1.00 66.81 174 SER A C 1
ATOM 1363 O O . SER A 1 174 ? 10.740 6.556 13.783 1.00 66.81 174 SER A O 1
ATOM 1365 N N . MET A 1 175 ? 11.115 4.660 14.947 1.00 60.72 175 MET A N 1
ATOM 1366 C CA . MET A 1 175 ? 12.267 5.190 15.701 1.00 60.72 175 MET A CA 1
ATOM 1367 C C . MET A 1 175 ? 13.419 5.618 14.785 1.00 60.72 175 MET A C 1
ATOM 1369 O O . MET A 1 175 ? 14.109 6.572 15.110 1.00 60.72 175 MET A O 1
ATOM 1373 N N . ALA A 1 176 ? 13.611 4.940 13.648 1.00 55.72 176 ALA A N 1
ATOM 1374 C CA . ALA A 1 176 ? 14.685 5.248 12.704 1.00 55.72 176 ALA A CA 1
ATOM 1375 C C . ALA A 1 176 ? 14.460 6.579 11.972 1.00 55.72 176 ALA A C 1
ATOM 1377 O O . ALA A 1 176 ? 15.406 7.307 11.713 1.00 55.72 176 ALA A O 1
ATOM 1378 N N . SER A 1 177 ? 13.204 6.915 11.666 1.00 60.97 177 SER A N 1
ATOM 1379 C CA . SER A 1 177 ? 12.866 8.145 10.943 1.00 60.97 177 SER A CA 1
ATOM 1380 C C . SER A 1 177 ? 12.641 9.340 11.870 1.00 60.97 177 SER A C 1
ATOM 1382 O O . SER A 1 177 ? 13.065 10.448 11.566 1.00 60.97 177 SER A O 1
ATOM 1384 N N . GLN A 1 178 ? 11.911 9.141 12.975 1.00 68.44 178 GLN A N 1
ATOM 1385 C CA . GLN A 1 178 ? 11.544 10.199 13.923 1.00 68.44 178 GLN A CA 1
ATOM 1386 C C . GLN A 1 178 ? 11.449 9.615 15.343 1.00 68.44 178 GLN A C 1
ATOM 1388 O O . GLN A 1 178 ? 10.349 9.264 15.784 1.00 68.44 178 GLN A O 1
ATOM 1393 N N . PRO A 1 179 ? 12.572 9.529 16.087 1.00 71.12 179 PRO A N 1
ATOM 1394 C CA . PRO A 1 179 ? 12.610 8.926 17.422 1.00 71.12 179 PRO A CA 1
ATOM 1395 C C . PRO A 1 179 ? 11.544 9.480 18.378 1.00 71.12 179 PRO A C 1
ATOM 1397 O O . PRO A 1 179 ? 10.867 8.723 19.072 1.00 71.12 179 PRO A O 1
ATOM 1400 N N . ALA A 1 180 ? 11.327 10.800 18.361 1.00 70.75 180 ALA A N 1
ATOM 1401 C CA . ALA A 1 180 ? 10.351 11.465 19.223 1.00 70.75 180 ALA A CA 1
ATOM 1402 C C . ALA A 1 180 ? 8.904 11.020 18.947 1.00 70.75 180 ALA A C 1
ATOM 1404 O O . ALA A 1 180 ? 8.121 10.856 19.880 1.00 70.75 180 ALA A O 1
ATOM 1405 N N . LYS A 1 181 ? 8.552 10.754 17.682 1.00 74.69 181 LYS A N 1
ATOM 1406 C CA . LYS A 1 181 ? 7.194 10.366 17.268 1.00 74.69 181 LYS A CA 1
ATOM 1407 C C . LYS A 1 181 ? 7.008 8.866 17.082 1.00 74.69 181 LYS A C 1
ATOM 1409 O O . LYS A 1 181 ? 5.913 8.421 16.775 1.00 74.69 181 LYS A O 1
ATOM 1414 N N . ALA A 1 182 ? 8.032 8.058 17.326 1.00 70.44 182 ALA A N 1
ATOM 1415 C CA . ALA A 1 182 ? 7.964 6.624 17.086 1.00 70.44 182 ALA A CA 1
ATOM 1416 C C . ALA A 1 182 ? 6.755 5.939 17.742 1.00 70.44 182 ALA A C 1
ATOM 1418 O O . ALA A 1 182 ? 6.401 6.239 18.888 1.00 70.44 182 ALA A O 1
ATOM 1419 N N . GLY A 1 183 ? 6.125 5.036 16.994 1.00 70.25 183 GLY A N 1
ATOM 1420 C CA . GLY A 1 183 ? 4.911 4.327 17.390 1.00 70.25 183 GLY A CA 1
ATOM 1421 C C . GLY A 1 183 ? 3.628 5.161 17.309 1.00 70.25 183 GLY A C 1
ATOM 1422 O O . GLY A 1 183 ? 2.552 4.603 17.498 1.00 70.25 183 GLY A O 1
ATOM 1423 N N . GLU A 1 184 ? 3.700 6.466 17.021 1.00 81.69 184 GLU A N 1
ATOM 1424 C CA . GLU A 1 184 ? 2.504 7.283 16.803 1.00 81.69 184 GLU A CA 1
ATOM 1425 C C . GLU A 1 184 ? 1.888 6.970 15.442 1.00 81.69 184 GLU A C 1
ATOM 1427 O O . GLU A 1 184 ? 2.585 6.909 14.424 1.00 81.69 184 GLU A O 1
ATOM 1432 N N . SER A 1 185 ? 0.572 6.768 15.451 1.00 86.06 185 SER A N 1
ATOM 1433 C CA . SER A 1 185 ? -0.212 6.498 14.252 1.00 86.06 185 SER A CA 1
ATOM 1434 C C . SER A 1 185 ? -0.352 7.771 13.415 1.00 86.06 185 SER A C 1
ATOM 1436 O O . SER A 1 185 ? -0.698 8.830 13.936 1.00 86.06 185 SER A O 1
ATOM 1438 N N . VAL A 1 186 ? -0.131 7.647 12.111 1.00 89.75 186 VAL A N 1
ATOM 1439 C CA . VAL A 1 186 ? -0.361 8.691 11.107 1.00 89.75 186 VAL A CA 1
ATOM 1440 C C . VAL A 1 186 ? -1.507 8.236 10.220 1.00 89.75 186 VAL A C 1
ATOM 1442 O O . VAL A 1 186 ? -1.582 7.057 9.875 1.00 89.75 186 VAL A O 1
ATOM 1445 N N . ARG A 1 187 ? -2.401 9.158 9.863 1.00 93.94 187 ARG A N 1
ATOM 1446 C CA . ARG A 1 187 ? -3.547 8.899 8.988 1.00 93.94 187 ARG A CA 1
ATOM 1447 C C . ARG A 1 187 ? -3.623 9.968 7.918 1.00 93.94 187 ARG A C 1
ATOM 1449 O O . ARG A 1 187 ? -3.387 11.145 8.186 1.00 93.94 187 ARG A O 1
ATOM 1456 N N . THR A 1 188 ? -3.878 9.554 6.688 1.00 95.38 188 THR A N 1
ATOM 1457 C CA . THR A 1 188 ? -3.937 10.448 5.529 1.00 95.38 188 THR A CA 1
ATOM 1458 C C . THR A 1 188 ? -4.814 9.789 4.480 1.00 95.38 188 THR A C 1
ATOM 1460 O O . THR A 1 188 ? -4.467 8.717 3.994 1.00 95.38 188 THR A O 1
ATOM 1463 N N . VAL A 1 189 ? -5.938 10.416 4.126 1.00 97.44 189 VAL A N 1
ATOM 1464 C CA . VAL A 1 189 ? -6.899 9.867 3.156 1.00 97.44 189 VAL A CA 1
ATOM 1465 C C . VAL A 1 189 ? -6.195 9.463 1.860 1.00 97.44 189 VAL A C 1
ATOM 1467 O O . VAL A 1 189 ? -5.468 10.245 1.252 1.00 97.44 189 VAL A O 1
ATOM 1470 N N . GLY A 1 190 ? -6.392 8.214 1.446 1.00 95.12 190 GLY A N 1
ATOM 1471 C CA . GLY A 1 190 ? -5.784 7.622 0.259 1.00 95.12 190 GLY A CA 1
ATOM 1472 C C . GLY A 1 190 ? -4.260 7.596 0.277 1.00 95.12 190 GLY A C 1
ATOM 1473 O O . GLY A 1 190 ? -3.652 7.436 -0.778 1.00 95.12 190 GLY A O 1
ATOM 1474 N N . THR A 1 191 ? -3.638 7.793 1.444 1.00 93.69 191 THR A N 1
ATOM 1475 C CA . THR A 1 191 ? -2.197 8.034 1.608 1.00 93.69 191 THR A CA 1
ATOM 1476 C C . THR A 1 191 ? -1.675 9.211 0.775 1.00 93.69 191 THR A C 1
ATOM 1478 O O . THR A 1 191 ? -0.504 9.241 0.411 1.00 93.69 191 THR A O 1
ATOM 1481 N N . ASP A 1 192 ? -2.547 10.182 0.489 1.00 93.56 192 ASP A N 1
ATOM 1482 C CA . ASP A 1 192 ? -2.261 11.346 -0.346 1.00 93.56 192 ASP A CA 1
ATOM 1483 C C . ASP A 1 192 ? -2.166 12.626 0.504 1.00 93.56 192 ASP A C 1
ATOM 1485 O O . ASP A 1 192 ? -3.196 13.157 0.932 1.00 93.56 192 ASP A O 1
ATOM 1489 N N . PRO A 1 193 ? -0.954 13.149 0.763 1.00 89.62 193 PRO A N 1
ATOM 1490 C CA . PRO A 1 193 ? -0.777 14.403 1.488 1.00 89.62 193 PRO A CA 1
ATOM 1491 C C . PRO A 1 193 ? -1.063 15.651 0.630 1.00 89.62 193 PRO A C 1
ATOM 1493 O O . PRO A 1 193 ? -0.966 16.764 1.142 1.00 89.62 193 PRO A O 1
ATOM 1496 N N . PHE A 1 194 ? -1.404 15.496 -0.653 1.00 93.38 194 PHE A N 1
ATOM 1497 C CA . PHE A 1 194 ? -1.568 16.578 -1.629 1.00 93.38 194 PHE A CA 1
ATOM 1498 C C . PHE A 1 194 ? -3.035 16.873 -1.970 1.00 93.38 194 PHE A C 1
ATOM 1500 O O . PHE A 1 194 ? -3.322 17.525 -2.976 1.00 93.38 194 PHE A O 1
ATOM 1507 N N . ILE A 1 195 ? -3.980 16.404 -1.149 1.00 94.00 195 ILE A N 1
ATOM 1508 C CA . ILE A 1 195 ? -5.408 16.632 -1.382 1.00 94.00 195 ILE A CA 1
ATOM 1509 C C . ILE A 1 195 ? -5.702 18.135 -1.380 1.00 94.00 195 ILE A C 1
ATOM 1511 O O . ILE A 1 195 ? -5.573 18.817 -0.365 1.00 94.00 195 ILE A O 1
ATOM 1515 N N . VAL A 1 196 ? -6.163 18.632 -2.527 1.00 94.25 196 VAL A N 1
ATOM 1516 C CA . VAL A 1 196 ? -6.723 19.977 -2.670 1.00 94.25 196 VAL A CA 1
ATOM 1517 C C . VAL A 1 196 ? -8.247 19.874 -2.642 1.00 94.25 196 VAL A C 1
ATOM 1519 O O . VAL A 1 196 ? -8.856 19.278 -3.532 1.00 94.25 196 VAL A O 1
ATOM 1522 N N . GLY A 1 197 ? -8.871 20.481 -1.633 1.00 95.81 197 GLY A N 1
ATOM 1523 C CA . GLY A 1 197 ? -10.320 20.442 -1.421 1.00 95.81 197 GLY A CA 1
ATOM 1524 C C . GLY A 1 197 ? -10.746 19.386 -0.397 1.00 95.81 197 GLY A C 1
ATOM 1525 O O . GLY A 1 197 ? -9.979 19.044 0.495 1.00 95.81 197 GLY A O 1
ATOM 1526 N N . SER A 1 198 ? -11.987 18.901 -0.513 1.00 98.00 198 SER A N 1
ATOM 1527 C CA . SER A 1 198 ? -12.584 17.978 0.463 1.00 98.00 198 SER A CA 1
ATOM 1528 C C . SER A 1 198 ? -11.992 16.566 0.368 1.00 98.00 198 SER A C 1
ATOM 1530 O O . SER A 1 198 ? -12.084 15.894 -0.667 1.00 98.00 198 SER A O 1
ATOM 1532 N N . ARG A 1 199 ? -11.438 16.102 1.487 1.00 98.31 199 ARG A N 1
ATOM 1533 C CA . ARG A 1 199 ? -11.037 14.724 1.770 1.00 98.31 199 ARG A CA 1
ATOM 1534 C C . ARG A 1 199 ? -12.241 13.792 1.702 1.00 98.31 199 ARG A C 1
ATOM 1536 O O . ARG A 1 199 ? -12.150 12.758 1.044 1.00 98.31 199 ARG A O 1
ATOM 1543 N N . ALA A 1 200 ? -13.377 14.179 2.285 1.00 98.62 200 ALA A N 1
ATOM 1544 C CA . ALA A 1 200 ? -14.595 13.370 2.244 1.00 98.62 200 ALA A CA 1
ATOM 1545 C C . ALA A 1 200 ? -15.069 13.115 0.809 1.00 98.62 200 ALA A C 1
ATOM 1547 O O . ALA A 1 200 ? -15.280 11.967 0.426 1.00 98.62 200 ALA A O 1
ATOM 1548 N N . ARG A 1 201 ? -15.097 14.150 -0.043 1.00 98.38 201 ARG A N 1
ATOM 1549 C CA . ARG A 1 201 ? -15.443 14.003 -1.467 1.00 98.38 201 ARG A CA 1
ATOM 1550 C C . ARG A 1 201 ? -14.543 12.988 -2.174 1.00 98.38 201 ARG A C 1
ATOM 1552 O O . ARG A 1 201 ? -15.013 12.251 -3.042 1.00 98.38 201 ARG A O 1
ATOM 1559 N N . LYS A 1 202 ? -13.255 12.944 -1.823 1.00 98.00 202 LYS A N 1
ATOM 1560 C CA . LYS A 1 202 ? -12.307 11.971 -2.375 1.00 98.00 202 LYS A CA 1
ATOM 1561 C C . LYS A 1 202 ? -12.632 10.541 -1.928 1.00 98.00 202 LYS A C 1
ATOM 1563 O O . LYS A 1 202 ? -12.614 9.640 -2.763 1.00 98.00 202 LYS A O 1
ATOM 1568 N N . VAL A 1 203 ? -12.970 10.339 -0.652 1.00 98.75 203 VAL A N 1
ATOM 1569 C CA . VAL A 1 203 ? -13.375 9.028 -0.111 1.00 98.75 203 VAL A CA 1
ATOM 1570 C C . VAL A 1 203 ? -14.705 8.571 -0.711 1.00 98.75 203 VAL A C 1
ATOM 1572 O O . VAL A 1 203 ? -14.779 7.443 -1.189 1.00 98.75 203 VAL A O 1
ATOM 1575 N N . ASN A 1 204 ? -15.715 9.441 -0.777 1.00 98.81 204 ASN A N 1
ATOM 1576 C CA . ASN A 1 204 ? -17.017 9.131 -1.380 1.00 98.81 204 ASN A CA 1
ATOM 1577 C C . ASN A 1 204 ? -16.843 8.739 -2.857 1.00 98.81 204 ASN A C 1
ATOM 1579 O O . ASN A 1 204 ? -17.363 7.723 -3.314 1.00 98.81 204 ASN A O 1
ATOM 1583 N N . ARG A 1 205 ? -15.992 9.468 -3.597 1.00 98.50 205 ARG A N 1
ATOM 1584 C CA . ARG A 1 205 ? -15.677 9.116 -4.987 1.00 98.50 205 ARG A CA 1
ATOM 1585 C C . ARG A 1 205 ? -14.974 7.764 -5.107 1.00 98.50 205 ARG A C 1
ATOM 1587 O O . ARG A 1 205 ? -15.269 7.017 -6.037 1.00 98.50 205 ARG A O 1
ATOM 1594 N N . PHE A 1 206 ? -14.046 7.454 -4.204 1.00 98.69 206 PHE A N 1
ATOM 1595 C CA . PHE A 1 206 ? -13.393 6.147 -4.171 1.00 98.69 206 PHE A CA 1
ATOM 1596 C C . PHE A 1 206 ? -14.405 5.033 -3.873 1.00 98.69 206 PHE A C 1
ATOM 1598 O O . PHE A 1 206 ? -14.426 4.034 -4.588 1.00 98.69 206 PHE A O 1
ATOM 1605 N N . ARG A 1 207 ? -15.299 5.240 -2.898 1.00 98.75 207 ARG A N 1
ATOM 1606 C CA . ARG A 1 207 ? -16.409 4.336 -2.566 1.00 98.75 207 ARG A CA 1
ATOM 1607 C C . ARG A 1 207 ? -17.273 4.028 -3.783 1.00 98.75 207 ARG A C 1
ATOM 1609 O O . ARG A 1 207 ? -17.506 2.857 -4.061 1.00 98.75 207 ARG A O 1
ATOM 1616 N N . ASP A 1 208 ? -17.679 5.045 -4.538 1.00 98.75 208 ASP A N 1
ATOM 1617 C CA . ASP A 1 208 ? -18.486 4.848 -5.745 1.00 98.75 208 ASP A CA 1
ATOM 1618 C C . ASP A 1 208 ? -17.766 4.015 -6.804 1.00 98.75 208 ASP A C 1
ATOM 1620 O O . ASP A 1 208 ? -18.365 3.112 -7.379 1.00 98.75 208 ASP A O 1
ATOM 1624 N N . ILE A 1 209 ? -16.480 4.289 -7.045 1.00 98.75 209 ILE A N 1
ATOM 1625 C CA . ILE A 1 209 ? -15.679 3.531 -8.015 1.00 98.75 209 ILE A CA 1
ATOM 1626 C C . ILE A 1 209 ? -15.552 2.071 -7.575 1.00 98.75 209 ILE A C 1
ATOM 1628 O O . ILE A 1 209 ? -15.759 1.171 -8.381 1.00 98.75 209 ILE A O 1
ATOM 1632 N N . ILE A 1 210 ? -15.222 1.828 -6.305 1.00 98.69 210 ILE A N 1
ATOM 1633 C CA . ILE A 1 210 ? -15.043 0.471 -5.787 1.00 98.69 210 ILE A CA 1
ATOM 1634 C C . ILE A 1 210 ? -16.340 -0.332 -5.871 1.00 98.69 210 ILE A C 1
ATOM 1636 O O . ILE A 1 210 ? -16.318 -1.450 -6.386 1.00 98.69 210 ILE A O 1
ATOM 1640 N N . MET A 1 211 ? -17.460 0.236 -5.416 1.00 98.56 211 MET A N 1
ATOM 1641 C CA . MET A 1 211 ? -18.745 -0.462 -5.449 1.00 98.56 211 MET A CA 1
ATOM 1642 C C . MET A 1 211 ? -19.199 -0.741 -6.886 1.00 98.56 211 MET A C 1
ATOM 1644 O O . MET A 1 211 ? -19.535 -1.877 -7.204 1.00 98.56 211 MET A O 1
ATOM 1648 N N . ASP A 1 212 ? -19.097 0.243 -7.785 1.00 98.50 212 ASP A N 1
ATOM 1649 C CA . ASP A 1 212 ? -19.451 0.076 -9.201 1.00 98.50 212 ASP A CA 1
ATOM 1650 C C . ASP A 1 212 ? -18.583 -0.985 -9.904 1.00 98.50 212 ASP A C 1
ATOM 1652 O O . ASP A 1 212 ? -19.087 -1.784 -10.695 1.00 98.50 212 ASP A O 1
ATOM 1656 N N . LEU A 1 213 ? -17.283 -1.050 -9.594 1.00 98.75 213 LEU A N 1
ATOM 1657 C CA . LEU A 1 213 ? -16.392 -2.080 -10.133 1.00 98.75 213 LEU A CA 1
ATOM 1658 C C . LEU A 1 213 ? -16.732 -3.478 -9.613 1.00 98.75 213 LEU A C 1
ATOM 1660 O O . LEU A 1 213 ? -16.731 -4.428 -10.398 1.00 98.75 213 LEU A O 1
ATOM 1664 N N . CYS A 1 214 ? -17.015 -3.616 -8.316 1.00 98.50 214 CYS A N 1
ATOM 1665 C CA . CYS A 1 214 ? -17.422 -4.889 -7.726 1.00 98.50 214 CYS A CA 1
ATOM 1666 C C . CYS A 1 214 ? -18.749 -5.390 -8.313 1.00 98.50 214 CYS A C 1
ATOM 1668 O O . CYS A 1 214 ? -18.860 -6.582 -8.607 1.00 98.50 214 CYS A O 1
ATOM 1670 N N . ASP A 1 215 ? -19.704 -4.488 -8.542 1.00 98.31 215 ASP A N 1
ATOM 1671 C CA . ASP A 1 215 ? -21.005 -4.810 -9.131 1.00 98.31 215 ASP A CA 1
ATOM 1672 C C . ASP A 1 215 ? -20.883 -5.206 -10.611 1.00 98.31 215 ASP A C 1
ATOM 1674 O O . ASP A 1 215 ? -21.467 -6.200 -11.048 1.00 98.31 215 ASP A O 1
ATOM 1678 N N . LYS A 1 216 ? -20.094 -4.461 -11.399 1.00 98.12 216 LYS A N 1
ATOM 1679 C CA . LYS A 1 216 ? -19.903 -4.717 -12.840 1.00 98.12 216 LYS A CA 1
ATOM 1680 C C . LYS A 1 216 ? -19.016 -5.918 -13.137 1.00 98.12 216 LYS A C 1
ATOM 1682 O O . LYS A 1 216 ? -19.210 -6.583 -14.155 1.00 98.12 216 LYS A O 1
ATOM 1687 N N . PHE A 1 217 ? -18.038 -6.193 -12.277 1.00 98.12 217 PHE A N 1
ATOM 1688 C CA . PHE A 1 217 ? -17.071 -7.272 -12.464 1.00 98.12 217 PHE A CA 1
ATOM 1689 C C . PHE A 1 217 ? -16.992 -8.191 -11.230 1.00 98.12 217 PHE A C 1
ATOM 1691 O O . PHE A 1 217 ? -15.942 -8.255 -10.574 1.00 98.12 217 PHE A O 1
ATOM 1698 N N . PRO A 1 218 ? -18.066 -8.949 -10.918 1.00 97.19 218 PRO A N 1
ATOM 1699 C CA . PRO A 1 218 ? -18.102 -9.808 -9.740 1.00 97.19 218 PRO A CA 1
ATOM 1700 C C . PRO A 1 218 ? -16.920 -10.782 -9.703 1.00 97.19 218 PRO A C 1
ATOM 1702 O O . PRO A 1 218 ? -16.650 -11.502 -10.665 1.00 97.19 218 PRO A O 1
ATOM 1705 N N . GLY A 1 219 ? -16.194 -10.791 -8.584 1.00 95.56 219 GLY A N 1
ATOM 1706 C CA . GLY A 1 219 ? -15.045 -11.675 -8.361 1.00 95.56 219 GLY A CA 1
ATOM 1707 C C . GLY A 1 219 ? -13.739 -11.268 -9.057 1.00 95.56 219 GLY A C 1
ATOM 1708 O O . GLY A 1 219 ? -12.733 -11.948 -8.864 1.00 95.56 219 GLY A O 1
ATOM 1709 N N . LYS A 1 220 ? -13.711 -10.172 -9.830 1.00 97.94 220 LYS A N 1
ATOM 1710 C CA . LYS A 1 220 ? -12.478 -9.674 -10.473 1.00 97.94 220 LYS A CA 1
ATOM 1711 C C . LYS A 1 220 ? -11.724 -8.619 -9.665 1.00 97.94 220 LYS A C 1
ATOM 1713 O O . LYS A 1 220 ? -10.547 -8.390 -9.937 1.00 97.94 220 LYS A O 1
ATOM 1718 N N . VAL A 1 221 ? -12.376 -7.966 -8.704 1.00 98.62 221 VAL A N 1
ATOM 1719 C CA . VAL A 1 221 ? -11.755 -6.937 -7.857 1.00 98.62 221 VAL A CA 1
ATOM 1720 C C . VAL A 1 221 ? -11.379 -7.544 -6.512 1.00 98.62 221 VAL A C 1
ATOM 1722 O O . VAL A 1 221 ? -12.212 -8.191 -5.877 1.00 98.62 221 VAL A O 1
ATOM 1725 N N . ARG A 1 222 ? -10.131 -7.354 -6.079 1.00 98.56 222 ARG A N 1
ATOM 1726 C CA . ARG A 1 222 ? -9.629 -7.879 -4.802 1.00 98.56 222 ARG A CA 1
ATOM 1727 C C . ARG A 1 222 ? -8.902 -6.803 -4.012 1.00 98.56 222 ARG A C 1
ATOM 1729 O O . ARG A 1 222 ? -8.309 -5.892 -4.588 1.00 98.56 222 ARG A O 1
ATOM 1736 N N . PHE A 1 223 ? -8.935 -6.936 -2.692 1.00 98.81 223 PHE A N 1
ATOM 1737 C CA . PHE A 1 223 ? -8.435 -5.925 -1.773 1.00 98.81 223 PHE A CA 1
ATOM 1738 C C . PHE A 1 223 ? -7.545 -6.560 -0.719 1.00 98.81 223 PHE A C 1
ATOM 1740 O O . PHE A 1 223 ? -7.938 -7.539 -0.082 1.00 98.81 223 PHE A O 1
ATOM 1747 N N . PHE A 1 224 ? -6.375 -5.971 -0.502 1.00 98.50 224 PHE A N 1
ATOM 1748 C CA . PHE A 1 224 ? -5.438 -6.453 0.503 1.00 98.50 224 PHE A CA 1
ATOM 1749 C C . PHE A 1 224 ? -4.857 -5.309 1.310 1.00 98.50 224 PHE A C 1
ATOM 1751 O O . PHE A 1 224 ? -4.709 -4.196 0.811 1.00 98.50 224 PHE A O 1
ATOM 1758 N N . GLN A 1 225 ? -4.466 -5.599 2.543 1.00 97.62 225 GLN A N 1
ATOM 1759 C CA . GLN A 1 225 ? -3.607 -4.720 3.319 1.00 97.62 225 GLN A CA 1
ATOM 1760 C C . GLN A 1 225 ? -2.328 -5.456 3.697 1.00 97.62 225 GLN A C 1
ATOM 1762 O O . GLN A 1 225 ? -2.379 -6.509 4.329 1.00 97.62 225 GLN A O 1
ATOM 1767 N N . TYR A 1 226 ? -1.185 -4.880 3.337 1.00 96.44 226 TYR A N 1
ATOM 1768 C CA . TYR A 1 226 ? 0.135 -5.408 3.654 1.00 96.44 226 TYR A CA 1
ATOM 1769 C C . TYR A 1 226 ? 0.804 -4.522 4.697 1.00 96.44 226 TYR A C 1
ATOM 1771 O O . TYR A 1 226 ? 0.974 -3.319 4.494 1.00 96.44 226 TYR A O 1
ATOM 1779 N N . ASN A 1 227 ? 1.204 -5.114 5.818 1.00 93.75 227 ASN A N 1
ATOM 1780 C CA . ASN A 1 227 ? 2.025 -4.438 6.808 1.00 93.75 227 ASN A CA 1
ATOM 1781 C C . ASN A 1 227 ? 3.505 -4.757 6.553 1.00 93.75 227 ASN A C 1
ATOM 1783 O O . ASN A 1 227 ? 4.008 -5.819 6.910 1.00 93.75 227 ASN A O 1
ATOM 1787 N N . THR A 1 228 ? 4.213 -3.800 5.955 1.00 90.94 228 THR A N 1
ATOM 1788 C CA . THR A 1 228 ? 5.666 -3.850 5.698 1.00 90.94 228 THR A CA 1
ATOM 1789 C C . THR A 1 228 ? 6.489 -3.414 6.909 1.00 90.94 228 THR A C 1
ATOM 1791 O O . THR A 1 228 ? 7.712 -3.278 6.848 1.00 90.94 228 THR A O 1
ATOM 1794 N N . GLY A 1 229 ? 5.810 -3.151 8.025 1.00 89.31 229 GLY A N 1
ATOM 1795 C CA . GLY A 1 229 ? 6.418 -2.919 9.314 1.00 89.31 229 GLY A CA 1
ATOM 1796 C C . GLY A 1 229 ? 7.025 -4.203 9.868 1.00 89.31 229 GLY A C 1
ATOM 1797 O O . GLY A 1 229 ? 8.062 -4.676 9.406 1.00 89.31 229 GLY A O 1
ATOM 1798 N N . GLY A 1 230 ? 6.421 -4.713 10.922 1.00 90.38 230 GLY A N 1
ATOM 1799 C CA . GLY A 1 230 ? 6.826 -5.938 11.587 1.00 90.38 230 GLY A CA 1
ATOM 1800 C C . GLY A 1 230 ? 5.909 -6.206 12.766 1.00 90.38 230 GLY A C 1
ATOM 1801 O O . GLY A 1 230 ? 4.899 -5.521 12.940 1.00 90.38 230 GLY A O 1
ATOM 1802 N N . ILE A 1 231 ? 6.274 -7.180 13.585 1.00 91.06 231 ILE A N 1
ATOM 1803 C CA . ILE A 1 231 ? 5.491 -7.554 14.754 1.00 91.06 231 ILE A CA 1
ATOM 1804 C C . ILE A 1 231 ? 6.316 -7.509 16.035 1.00 91.06 231 ILE A C 1
ATOM 1806 O O . ILE A 1 231 ? 7.538 -7.650 16.015 1.00 91.06 231 ILE A O 1
ATOM 1810 N N . GLY A 1 232 ? 5.662 -7.305 17.170 1.00 91.12 232 GLY A N 1
ATOM 1811 C CA . GLY A 1 232 ? 6.270 -7.504 18.476 1.00 91.12 232 GLY A CA 1
ATOM 1812 C C . GLY A 1 232 ? 7.006 -6.292 19.037 1.00 91.12 232 GLY A C 1
ATOM 1813 O O . GLY A 1 232 ? 7.541 -6.386 20.133 1.00 91.12 232 GLY A O 1
ATOM 1814 N N . GLU A 1 233 ? 7.029 -5.130 18.391 1.00 92.56 233 GLU A N 1
ATOM 1815 C CA . GLU A 1 233 ? 7.671 -3.953 18.987 1.00 92.56 233 GLU A CA 1
ATOM 1816 C C . GLU A 1 233 ? 6.988 -3.526 20.295 1.00 92.56 233 GLU A C 1
ATOM 1818 O O . GLU A 1 233 ? 5.760 -3.442 20.378 1.00 92.56 233 GLU A O 1
ATOM 1823 N N . ILE A 1 234 ? 7.797 -3.236 21.318 1.00 89.44 234 ILE A N 1
ATOM 1824 C CA . ILE A 1 234 ? 7.344 -2.610 22.565 1.00 89.44 234 ILE A CA 1
ATOM 1825 C C . ILE A 1 234 ? 8.187 -1.361 22.790 1.00 89.44 234 ILE A C 1
ATOM 1827 O O . ILE A 1 234 ? 9.408 -1.445 22.953 1.00 89.44 234 ILE A O 1
ATOM 1831 N N . ILE A 1 235 ? 7.520 -0.209 22.836 1.00 85.88 235 ILE A N 1
ATOM 1832 C CA . ILE A 1 235 ? 8.118 1.079 23.187 1.00 85.88 235 ILE A CA 1
ATOM 1833 C C . ILE A 1 235 ? 7.509 1.539 24.509 1.00 85.88 235 ILE A C 1
ATOM 1835 O O . ILE A 1 235 ? 6.301 1.762 24.600 1.00 85.88 235 ILE A O 1
ATOM 1839 N N . LYS A 1 236 ? 8.348 1.713 25.530 1.00 85.38 236 LYS A N 1
ATOM 1840 C CA . LYS A 1 236 ? 7.947 2.287 26.813 1.00 85.38 236 LYS A CA 1
ATOM 1841 C C . LYS A 1 236 ? 8.070 3.805 26.748 1.00 85.38 236 LYS A C 1
ATOM 1843 O O . LYS A 1 236 ? 9.106 4.339 26.356 1.00 85.38 236 LYS A O 1
ATOM 1848 N N . LYS A 1 237 ? 7.009 4.501 27.151 1.00 84.25 237 LYS A N 1
ATOM 1849 C CA . LYS A 1 237 ? 7.024 5.952 27.365 1.00 84.25 237 LYS A CA 1
ATOM 1850 C C . LYS A 1 237 ? 7.456 6.220 28.806 1.00 84.25 237 LYS A C 1
ATOM 1852 O O . LYS A 1 237 ? 6.845 5.703 29.737 1.00 84.25 237 LYS A O 1
ATOM 1857 N N . ILE A 1 238 ? 8.518 6.994 28.981 1.00 84.25 238 ILE A N 1
ATOM 1858 C CA . ILE A 1 238 ? 9.088 7.370 30.274 1.00 84.25 238 ILE A CA 1
ATOM 1859 C C . ILE A 1 238 ? 8.936 8.877 30.417 1.00 84.25 238 ILE A C 1
ATOM 1861 O O . ILE A 1 238 ? 9.438 9.632 29.586 1.00 84.25 238 ILE A O 1
ATOM 1865 N N . GLN A 1 239 ? 8.246 9.313 31.467 1.00 85.62 239 GLN A N 1
ATOM 1866 C CA . GLN A 1 239 ? 8.168 10.729 31.794 1.00 85.62 239 GLN A CA 1
ATOM 1867 C C . GLN A 1 239 ? 9.519 11.191 32.352 1.00 85.62 239 GLN A C 1
ATOM 1869 O O . GLN A 1 239 ? 10.013 10.640 33.334 1.00 85.62 239 GLN A O 1
ATOM 1874 N N . THR A 1 240 ? 10.110 12.200 31.725 1.00 82.06 240 THR A N 1
ATOM 1875 C CA . THR A 1 240 ? 11.327 12.887 32.163 1.00 82.06 240 THR A CA 1
ATOM 1876 C C . THR A 1 240 ? 11.018 14.370 32.414 1.00 82.06 240 THR A C 1
ATOM 1878 O O . THR A 1 240 ? 9.978 14.862 31.960 1.00 82.06 240 THR A O 1
ATOM 1881 N N . PRO A 1 241 ? 11.895 15.110 33.121 1.00 80.56 241 PRO A N 1
ATOM 1882 C CA . PRO A 1 241 ? 11.746 16.559 33.289 1.00 80.56 241 PRO A CA 1
ATOM 1883 C C . PRO A 1 241 ? 11.638 17.313 31.952 1.00 80.56 241 PRO A C 1
ATOM 1885 O O . PRO A 1 241 ? 10.878 18.269 31.851 1.00 80.56 241 PRO A O 1
ATOM 1888 N N . ASP A 1 242 ? 12.316 16.814 30.913 1.00 81.69 242 ASP A N 1
ATOM 1889 C CA . ASP A 1 242 ? 12.339 17.407 29.566 1.00 81.69 242 ASP A CA 1
ATOM 1890 C C . ASP A 1 242 ? 11.216 16.906 28.628 1.00 81.69 242 ASP A C 1
ATOM 1892 O O . ASP A 1 242 ? 11.225 17.204 27.435 1.00 81.69 242 ASP A O 1
ATOM 1896 N N . GLY A 1 243 ? 10.257 16.113 29.130 1.00 82.56 243 GLY A N 1
ATOM 1897 C CA . GLY A 1 243 ? 9.124 15.599 28.347 1.00 82.56 243 GLY A CA 1
ATOM 1898 C C . GLY A 1 243 ? 8.965 14.078 28.394 1.00 82.56 243 GLY A C 1
ATOM 1899 O O . GLY A 1 243 ? 9.240 13.440 29.403 1.00 82.56 243 GLY A O 1
ATOM 1900 N N . VAL A 1 244 ? 8.461 13.473 27.316 1.00 81.50 244 VAL A N 1
ATOM 1901 C CA . VAL A 1 244 ? 8.278 12.014 27.230 1.00 81.50 244 VAL A CA 1
ATOM 1902 C C . VAL A 1 244 ? 9.425 11.407 26.432 1.00 81.50 244 VAL A C 1
ATOM 1904 O O . VAL A 1 244 ? 9.506 11.579 25.216 1.00 81.50 244 VAL A O 1
ATOM 1907 N N . LYS A 1 245 ? 10.288 10.641 27.100 1.00 83.06 245 LYS A N 1
ATOM 1908 C CA . LYS A 1 245 ? 11.308 9.821 26.444 1.00 83.06 245 LYS A CA 1
ATOM 1909 C C . LYS A 1 245 ? 10.699 8.489 26.008 1.00 83.06 245 LYS A C 1
ATOM 1911 O O . LYS A 1 245 ? 9.961 7.857 26.761 1.00 83.06 245 LYS A O 1
ATOM 1916 N N . LYS A 1 246 ? 11.025 8.038 24.797 1.00 83.19 246 LYS A N 1
ATOM 1917 C CA . LYS A 1 246 ? 10.636 6.718 24.280 1.00 83.19 246 LYS A CA 1
ATOM 1918 C C . LYS A 1 246 ? 11.825 5.767 24.349 1.00 83.19 246 LYS A C 1
ATOM 1920 O O . LYS A 1 246 ? 12.890 6.069 23.815 1.00 83.19 246 LYS A O 1
ATOM 1925 N N . GLU A 1 247 ? 11.642 4.631 25.008 1.00 84.81 247 GLU A N 1
ATOM 1926 C CA . GLU A 1 247 ? 12.643 3.572 25.131 1.00 84.81 247 GLU A CA 1
ATOM 1927 C C . GLU A 1 247 ? 12.149 2.299 24.437 1.00 84.81 247 GLU A C 1
ATOM 1929 O O . GLU A 1 247 ? 11.028 1.844 24.667 1.00 84.81 247 GLU A O 1
ATOM 1934 N N . MET A 1 248 ? 12.985 1.719 23.576 1.00 87.62 248 MET A N 1
ATOM 1935 C CA . MET A 1 248 ? 12.682 0.468 22.884 1.00 87.62 248 MET A CA 1
ATOM 1936 C C . MET A 1 248 ? 12.971 -0.719 23.805 1.00 87.62 248 MET A C 1
ATOM 1938 O O . MET A 1 248 ? 14.128 -1.060 24.030 1.00 87.62 248 MET A O 1
ATOM 1942 N N . ILE A 1 249 ? 11.914 -1.358 24.307 1.00 90.62 249 ILE A N 1
ATOM 1943 C CA . ILE A 1 249 ? 12.000 -2.537 25.182 1.00 90.62 249 ILE A CA 1
ATOM 1944 C C . ILE A 1 249 ? 12.161 -3.813 24.359 1.00 90.62 249 ILE A C 1
ATOM 1946 O O . ILE A 1 249 ? 12.902 -4.717 24.737 1.00 90.62 249 ILE A O 1
ATOM 1950 N N . ARG A 1 250 ? 11.483 -3.884 23.209 1.00 89.31 250 ARG A N 1
ATOM 1951 C CA . ARG A 1 250 ? 11.592 -5.011 22.284 1.00 89.31 250 ARG A CA 1
ATOM 1952 C C . ARG A 1 250 ? 11.609 -4.511 20.850 1.00 89.31 250 ARG A C 1
ATOM 1954 O O . ARG A 1 250 ? 10.761 -3.708 20.462 1.00 89.31 250 ARG A O 1
ATOM 1961 N N . LYS A 1 251 ? 12.582 -4.995 20.077 1.00 89.88 251 LYS A N 1
ATOM 1962 C CA . LYS A 1 251 ? 12.675 -4.747 18.635 1.00 89.88 251 LYS A CA 1
ATOM 1963 C C . LYS A 1 251 ? 11.583 -5.517 17.901 1.00 89.88 251 LYS A C 1
ATOM 1965 O O . LYS A 1 251 ? 11.194 -6.603 18.316 1.00 89.88 251 LYS A O 1
ATOM 1970 N N . THR A 1 252 ? 11.126 -4.948 16.795 1.00 91.00 252 THR A N 1
ATOM 1971 C CA . THR A 1 252 ? 10.189 -5.616 15.892 1.00 91.00 252 THR A CA 1
ATOM 1972 C C . THR A 1 252 ? 10.853 -6.776 15.152 1.00 91.00 252 THR A C 1
ATOM 1974 O O . THR A 1 252 ? 12.012 -6.672 14.742 1.00 91.00 252 THR A O 1
ATOM 1977 N N . VAL A 1 253 ? 10.104 -7.850 14.933 1.00 90.88 253 VAL A N 1
ATOM 1978 C CA . VAL A 1 253 ? 10.427 -8.901 13.969 1.00 90.88 253 VAL A CA 1
ATOM 1979 C C . VAL A 1 253 ? 9.893 -8.444 12.614 1.00 90.88 253 VAL A C 1
ATOM 1981 O O . VAL A 1 253 ? 8.683 -8.313 12.419 1.00 90.88 253 VAL A O 1
ATOM 1984 N N . ARG A 1 254 ? 10.803 -8.119 11.692 1.00 90.12 254 ARG A N 1
ATOM 1985 C CA . ARG A 1 254 ? 10.459 -7.662 10.338 1.00 90.12 254 ARG A CA 1
ATOM 1986 C C . ARG A 1 254 ? 10.002 -8.838 9.489 1.00 90.12 254 ARG A C 1
ATOM 1988 O O . ARG A 1 254 ? 10.593 -9.908 9.560 1.00 90.12 254 ARG A O 1
ATOM 1995 N N . VAL A 1 255 ? 9.012 -8.599 8.635 1.00 88.00 255 VAL A N 1
ATOM 1996 C CA . VAL A 1 255 ? 8.606 -9.568 7.614 1.00 88.00 255 VAL A CA 1
ATOM 1997 C C . VAL A 1 255 ? 9.675 -9.581 6.516 1.00 88.00 255 VAL A C 1
ATOM 1999 O O . VAL A 1 255 ? 9.937 -8.526 5.929 1.00 88.00 255 VAL A O 1
ATOM 2002 N N . PRO A 1 256 ? 10.310 -10.726 6.218 1.00 88.94 256 PRO A N 1
ATOM 2003 C CA . PRO A 1 256 ? 11.305 -10.804 5.159 1.00 88.94 256 PRO A CA 1
ATOM 2004 C C . PRO A 1 256 ? 10.699 -10.493 3.786 1.00 88.94 256 PRO A C 1
ATOM 2006 O O . PRO A 1 256 ? 9.592 -10.935 3.471 1.00 88.94 256 PRO A O 1
ATOM 2009 N N . ILE A 1 257 ? 11.456 -9.801 2.929 1.00 88.88 257 ILE A N 1
ATOM 2010 C CA . ILE A 1 257 ? 11.047 -9.506 1.545 1.00 88.88 257 ILE A CA 1
ATOM 2011 C C . ILE A 1 257 ? 10.654 -10.777 0.765 1.00 88.88 257 ILE A C 1
ATOM 2013 O O . ILE A 1 257 ? 9.600 -10.751 0.132 1.00 88.88 257 ILE A O 1
ATOM 2017 N N . PRO A 1 258 ? 11.382 -11.914 0.847 1.00 91.38 258 PRO A N 1
ATOM 2018 C CA . PRO A 1 258 ? 10.964 -13.144 0.170 1.00 91.38 258 PRO A CA 1
ATOM 2019 C C . PRO A 1 258 ? 9.582 -13.657 0.596 1.00 91.38 258 PRO A C 1
ATOM 2021 O O . PRO A 1 258 ? 8.820 -14.118 -0.253 1.00 91.38 258 PRO A O 1
ATOM 2024 N N . LEU A 1 259 ? 9.237 -13.537 1.884 1.00 93.62 259 LEU A N 1
ATOM 2025 C CA . LEU A 1 259 ? 7.920 -13.920 2.395 1.00 93.62 259 LEU A CA 1
ATOM 2026 C C . LEU A 1 259 ? 6.841 -12.955 1.891 1.00 93.62 259 LEU A C 1
ATOM 2028 O O . LEU A 1 259 ? 5.835 -13.397 1.347 1.00 93.62 259 LEU A O 1
ATOM 2032 N N . MET A 1 260 ? 7.059 -11.642 1.993 1.00 94.38 260 MET A N 1
ATOM 2033 C CA . MET A 1 260 ? 6.090 -10.653 1.504 1.00 94.38 260 MET A CA 1
ATOM 2034 C C . MET A 1 260 ? 5.879 -10.741 -0.020 1.00 94.38 260 MET A C 1
ATOM 2036 O O . MET A 1 260 ? 4.754 -10.616 -0.502 1.00 94.38 260 MET A O 1
ATOM 2040 N N . ALA A 1 261 ? 6.933 -11.046 -0.782 1.00 93.94 261 ALA A N 1
ATOM 2041 C CA . ALA A 1 261 ? 6.839 -11.343 -2.208 1.00 93.94 261 ALA A CA 1
ATOM 2042 C C . ALA A 1 261 ? 6.008 -12.608 -2.479 1.00 93.94 261 ALA A C 1
ATOM 2044 O O . ALA A 1 261 ? 5.176 -12.618 -3.385 1.00 93.94 261 ALA A O 1
ATOM 2045 N N . ALA A 1 262 ? 6.216 -13.671 -1.691 1.00 95.38 262 ALA A N 1
ATOM 2046 C CA . ALA A 1 262 ? 5.456 -14.911 -1.807 1.00 95.38 262 ALA A CA 1
ATOM 2047 C C . ALA A 1 262 ? 3.976 -14.725 -1.468 1.00 95.38 262 ALA A C 1
ATOM 2049 O O . ALA A 1 262 ? 3.141 -15.291 -2.167 1.00 95.38 262 ALA A O 1
ATOM 2050 N N . ILE A 1 263 ? 3.660 -13.894 -0.472 1.00 96.25 263 ILE A N 1
ATOM 2051 C CA . ILE A 1 263 ? 2.288 -13.505 -0.134 1.00 96.25 263 ILE A CA 1
ATOM 2052 C C . ILE A 1 263 ? 1.642 -12.808 -1.324 1.00 96.25 263 ILE A C 1
ATOM 2054 O O . ILE A 1 263 ? 0.683 -13.339 -1.865 1.00 96.25 263 ILE A O 1
ATOM 2058 N N . GLN A 1 264 ? 2.211 -11.703 -1.814 1.00 96.19 264 GLN A N 1
ATOM 2059 C CA . GLN A 1 264 ? 1.623 -10.947 -2.927 1.00 96.19 264 GLN A CA 1
ATOM 2060 C C . GLN A 1 264 ? 1.451 -11.803 -4.191 1.00 96.19 264 GLN A C 1
ATOM 2062 O O . GLN A 1 264 ? 0.414 -11.759 -4.851 1.00 96.19 264 GLN A O 1
ATOM 2067 N N . ARG A 1 265 ? 2.441 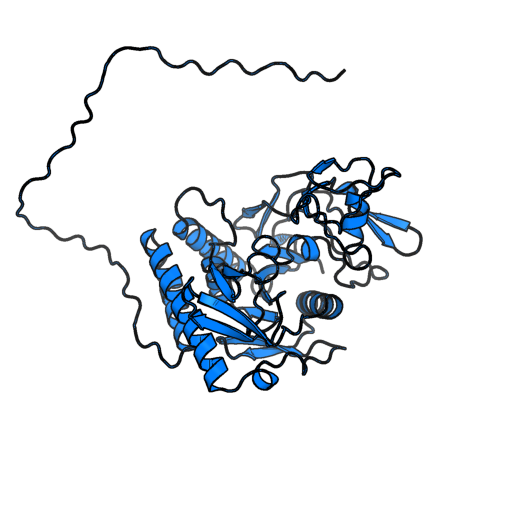-12.643 -4.518 1.00 95.56 265 ARG A N 1
ATOM 2068 C CA . ARG A 1 265 ? 2.338 -13.613 -5.618 1.00 95.56 265 ARG A CA 1
ATOM 2069 C C . ARG A 1 265 ? 1.238 -14.644 -5.360 1.00 95.56 265 ARG A C 1
ATOM 2071 O O . ARG A 1 265 ? 0.483 -14.982 -6.271 1.00 95.56 265 ARG A O 1
ATOM 2078 N N . GLY A 1 266 ? 1.165 -15.161 -4.139 1.00 96.25 266 GLY A N 1
ATOM 2079 C CA . GLY A 1 266 ? 0.162 -16.126 -3.710 1.00 96.25 266 GLY A CA 1
ATOM 2080 C C . GLY A 1 266 ? -1.253 -15.554 -3.752 1.00 96.25 266 GLY A C 1
ATOM 2081 O O . GLY A 1 266 ? -2.176 -16.244 -4.180 1.00 96.25 266 GLY A O 1
ATOM 2082 N N . ASP A 1 267 ? -1.402 -14.269 -3.441 1.00 96.75 267 ASP A N 1
ATOM 2083 C CA . ASP A 1 267 ? -2.650 -13.525 -3.543 1.00 96.75 267 ASP A CA 1
ATOM 2084 C C . ASP A 1 267 ? -3.080 -13.412 -4.996 1.00 96.75 267 ASP A C 1
ATOM 2086 O O . ASP A 1 267 ? -4.188 -13.822 -5.328 1.00 96.75 267 ASP A O 1
ATOM 2090 N N . LEU A 1 268 ? -2.193 -12.990 -5.900 1.00 95.12 268 LEU A N 1
ATOM 2091 C CA . LEU A 1 268 ? -2.490 -12.937 -7.338 1.00 95.12 268 LEU A CA 1
ATOM 2092 C C . LEU A 1 268 ? -2.834 -14.313 -7.937 1.00 95.12 268 LEU A C 1
ATOM 2094 O O . LEU A 1 268 ? -3.611 -14.398 -8.890 1.00 95.12 268 LEU A O 1
ATOM 2098 N N . ARG A 1 269 ? -2.280 -15.397 -7.381 1.00 94.44 269 ARG A N 1
ATOM 2099 C CA . ARG A 1 269 ? -2.571 -16.779 -7.798 1.00 94.44 269 ARG A CA 1
ATOM 2100 C C . ARG A 1 269 ? -3.802 -17.384 -7.113 1.00 94.44 269 ARG A C 1
ATOM 2102 O O . ARG A 1 269 ? -4.359 -18.339 -7.646 1.00 94.44 269 ARG A O 1
ATOM 2109 N N . GLY A 1 270 ? -4.238 -16.835 -5.979 1.00 95.38 270 GLY A N 1
ATOM 2110 C CA . GLY A 1 270 ? -5.318 -17.387 -5.158 1.00 95.38 270 GLY A CA 1
ATOM 2111 C C . GLY A 1 270 ? -4.926 -18.663 -4.405 1.00 95.38 270 GLY A C 1
ATOM 2112 O O . GLY A 1 270 ? -5.746 -19.567 -4.293 1.00 95.38 270 GLY A O 1
ATOM 2113 N N . VAL A 1 271 ? -3.674 -18.757 -3.943 1.00 96.81 271 VAL A N 1
ATOM 2114 C CA . VAL A 1 271 ? -3.131 -19.946 -3.248 1.00 96.81 271 VAL A CA 1
ATOM 2115 C C . VAL A 1 271 ? -2.836 -19.722 -1.761 1.00 96.81 271 VAL A C 1
ATOM 2117 O O . VAL A 1 271 ? -2.445 -20.662 -1.080 1.00 96.81 271 VAL A O 1
ATOM 2120 N N . ASN A 1 272 ? -2.992 -18.494 -1.263 1.00 97.62 272 ASN A N 1
ATOM 2121 C CA . ASN A 1 272 ? -2.884 -18.190 0.163 1.00 97.62 272 ASN A CA 1
ATOM 2122 C C . ASN A 1 272 ? -4.207 -18.500 0.877 1.00 97.62 272 ASN A C 1
ATOM 2124 O O . ASN A 1 272 ? -5.282 -18.286 0.308 1.00 97.62 272 ASN A O 1
ATOM 2128 N N . THR A 1 273 ? -4.126 -18.910 2.142 1.00 97.88 273 THR A N 1
ATOM 2129 C CA . THR A 1 273 ? -5.302 -19.141 2.994 1.00 97.88 273 THR A CA 1
ATOM 2130 C C . THR A 1 273 ? -5.462 -17.992 3.983 1.00 97.88 273 THR A C 1
ATOM 2132 O O . THR A 1 273 ? -4.506 -17.599 4.657 1.00 97.88 273 THR A O 1
ATOM 2135 N N . TYR A 1 274 ? -6.686 -17.472 4.088 1.00 97.81 274 TYR A N 1
ATOM 2136 C CA . TYR A 1 274 ? -7.052 -16.369 4.973 1.00 97.81 274 TYR A CA 1
ATOM 2137 C C . TYR A 1 274 ? -8.221 -16.761 5.876 1.00 97.81 274 TYR A C 1
ATOM 2139 O O . TYR A 1 274 ? -9.235 -17.275 5.399 1.00 97.81 274 TYR A O 1
ATOM 2147 N N . GLU A 1 275 ? -8.118 -16.440 7.162 1.00 97.19 275 GLU A N 1
ATOM 2148 C CA . GLU A 1 275 ? -9.156 -16.697 8.166 1.00 97.19 275 GLU A CA 1
ATOM 2149 C C . GLU A 1 275 ? -9.529 -15.424 8.916 1.00 97.19 275 GLU A C 1
ATOM 2151 O O . GLU A 1 275 ? -8.805 -14.435 8.886 1.00 97.19 275 GLU A O 1
ATOM 2156 N N . LYS A 1 276 ? -10.682 -15.419 9.591 1.00 95.94 276 LYS A N 1
ATOM 2157 C CA . LYS A 1 276 ? -11.128 -14.247 10.350 1.00 95.94 276 LYS A CA 1
ATOM 2158 C C . LYS A 1 276 ? -10.120 -13.912 11.456 1.00 95.94 276 LYS A C 1
ATOM 2160 O O . LYS A 1 276 ? -9.889 -14.714 12.356 1.00 95.94 276 LYS A O 1
ATOM 2165 N N . GLY A 1 277 ? -9.589 -12.699 11.387 1.00 92.62 277 GLY A N 1
ATOM 2166 C CA . GLY A 1 277 ? -8.579 -12.174 12.285 1.00 92.62 277 GLY A CA 1
ATOM 2167 C C . GLY A 1 277 ? -9.116 -11.394 13.480 1.00 92.62 277 GLY A C 1
ATOM 2168 O O . GLY A 1 277 ? -10.323 -11.210 13.667 1.00 92.62 277 GLY A O 1
ATOM 2169 N N . THR A 1 278 ? -8.176 -10.883 14.270 1.00 89.38 278 THR A N 1
ATOM 2170 C CA . THR A 1 278 ? -8.414 -10.053 15.460 1.00 89.38 278 THR A CA 1
ATOM 2171 C C . THR A 1 278 ? -8.943 -8.662 15.121 1.00 89.38 278 THR A C 1
ATOM 2173 O O . THR A 1 278 ? -9.713 -8.094 15.890 1.00 89.38 278 THR A O 1
ATOM 2176 N N . LEU A 1 279 ? -8.597 -8.132 13.944 1.00 91.94 279 LEU A N 1
ATOM 2177 C CA . LEU A 1 279 ? -9.033 -6.809 13.482 1.00 91.94 279 LEU A CA 1
ATOM 2178 C C . LEU A 1 279 ? -10.362 -6.824 12.708 1.00 91.94 279 LEU A C 1
ATOM 2180 O O . LEU A 1 279 ? -10.731 -5.827 12.089 1.00 91.94 279 LEU A O 1
ATOM 2184 N N . GLY A 1 280 ? -11.076 -7.955 12.696 1.00 92.81 280 GLY A N 1
ATOM 2185 C CA . GLY A 1 280 ? -12.330 -8.126 11.950 1.00 92.81 280 GLY A CA 1
ATOM 2186 C C . GLY A 1 280 ? -12.161 -8.273 10.430 1.00 92.81 280 GLY A C 1
ATOM 2187 O O . GLY A 1 280 ? -13.127 -8.584 9.732 1.00 92.81 280 GLY A O 1
ATOM 2188 N N . THR A 1 281 ? -10.948 -8.090 9.915 1.00 96.50 281 THR A N 1
ATOM 2189 C CA . THR A 1 281 ? -10.504 -8.470 8.566 1.00 96.50 281 THR A CA 1
ATOM 2190 C C . THR A 1 281 ? -10.171 -9.959 8.521 1.00 96.50 281 THR A C 1
ATOM 2192 O O . THR A 1 281 ? -10.184 -10.637 9.555 1.00 96.50 281 THR A O 1
ATOM 2195 N N . LYS A 1 282 ? -9.885 -10.499 7.332 1.00 97.94 282 LYS A N 1
ATOM 2196 C CA . LYS A 1 282 ? -9.256 -11.816 7.264 1.00 97.94 282 LYS A CA 1
ATOM 2197 C C . LYS A 1 282 ? -7.739 -11.668 7.288 1.00 97.94 282 LYS A C 1
ATOM 2199 O O . LYS A 1 282 ? -7.198 -10.886 6.517 1.00 97.94 282 LYS A O 1
ATOM 2204 N N . GLU A 1 283 ? -7.064 -12.433 8.128 1.00 96.38 283 GLU A N 1
ATOM 2205 C CA . GLU A 1 283 ? -5.610 -12.473 8.275 1.00 96.38 283 GLU A CA 1
ATOM 2206 C C . GLU A 1 283 ? -5.061 -13.718 7.575 1.00 96.38 283 GLU A C 1
ATOM 2208 O O . GLU A 1 283 ? -5.711 -14.766 7.560 1.00 96.38 283 GLU A O 1
ATOM 2213 N N . VAL A 1 284 ? -3.883 -13.603 6.960 1.00 96.69 284 VAL A N 1
ATOM 2214 C CA . VAL A 1 284 ? -3.244 -14.757 6.319 1.00 96.69 284 VAL A CA 1
ATOM 2215 C C . VAL A 1 284 ? -2.832 -15.782 7.378 1.00 96.69 284 VAL A C 1
ATOM 2217 O O . VAL A 1 284 ? -2.183 -15.438 8.366 1.00 96.69 284 VAL A O 1
ATOM 2220 N N . VAL A 1 285 ? -3.193 -17.045 7.162 1.00 96.06 285 VAL A N 1
ATOM 2221 C CA . VAL A 1 285 ? -2.846 -18.167 8.055 1.00 96.06 285 VAL A CA 1
ATOM 2222 C C . VAL A 1 285 ? -1.958 -19.205 7.380 1.00 96.06 285 VAL A C 1
ATOM 2224 O O . VAL A 1 285 ? -1.275 -19.965 8.063 1.00 96.06 285 VAL A O 1
ATOM 2227 N N . GLU A 1 286 ? -1.907 -19.212 6.047 1.00 96.69 286 GLU A N 1
ATOM 2228 C CA . GLU A 1 286 ? -1.075 -20.137 5.283 1.00 96.69 286 GLU A CA 1
ATOM 2229 C C . GLU A 1 286 ? -0.533 -19.469 4.019 1.00 96.69 286 GLU A C 1
ATOM 2231 O O . GLU A 1 286 ? -1.277 -18.864 3.243 1.00 96.69 286 GLU A O 1
ATOM 2236 N N . VAL A 1 287 ? 0.776 -19.619 3.805 1.00 97.06 287 VAL A N 1
ATOM 2237 C CA . VAL A 1 287 ? 1.477 -19.231 2.577 1.00 97.06 287 VAL A CA 1
ATOM 2238 C C . VAL A 1 287 ? 2.314 -20.434 2.142 1.00 97.06 287 VAL A C 1
ATOM 2240 O O . VAL A 1 287 ? 3.210 -20.840 2.891 1.00 97.06 287 VAL A O 1
ATOM 2243 N N . PRO A 1 288 ? 2.067 -21.017 0.955 1.00 94.69 288 PRO A N 1
ATOM 2244 C CA . PRO A 1 288 ? 2.782 -22.209 0.513 1.00 94.69 288 PRO A CA 1
ATOM 2245 C C . PRO A 1 288 ? 4.307 -22.051 0.578 1.00 94.69 288 PRO A C 1
ATOM 2247 O O . PRO A 1 288 ? 4.882 -21.147 -0.032 1.00 94.69 288 PRO A O 1
ATOM 2250 N N . GLY A 1 289 ? 4.966 -22.955 1.308 1.00 94.12 289 GLY A N 1
ATOM 2251 C CA . GLY A 1 289 ? 6.425 -22.982 1.456 1.00 94.12 289 GLY A CA 1
ATOM 2252 C C . GLY A 1 289 ? 6.999 -22.073 2.549 1.00 94.12 289 GLY A C 1
ATOM 2253 O O . GLY A 1 289 ? 8.220 -22.003 2.671 1.00 94.12 289 GLY A O 1
ATOM 2254 N N . PHE A 1 290 ? 6.165 -21.407 3.354 1.00 95.56 290 PHE A N 1
ATOM 2255 C CA . PHE A 1 290 ? 6.616 -20.532 4.438 1.00 95.56 290 PHE A CA 1
ATOM 2256 C C . PHE A 1 290 ? 5.987 -20.903 5.783 1.00 95.56 290 PHE A C 1
ATOM 2258 O O . PHE A 1 290 ? 4.830 -21.303 5.864 1.00 95.56 290 PHE A O 1
ATOM 2265 N N . ASN A 1 291 ? 6.760 -20.740 6.859 1.00 93.38 291 ASN A N 1
ATOM 2266 C CA . ASN A 1 291 ? 6.278 -20.888 8.229 1.00 93.38 291 ASN A CA 1
ATOM 2267 C C . ASN A 1 291 ? 5.932 -19.507 8.796 1.00 93.38 291 ASN A C 1
ATOM 2269 O O . ASN A 1 291 ? 6.803 -18.646 8.888 1.00 93.38 291 ASN A O 1
ATOM 2273 N N . LEU A 1 292 ? 4.673 -19.309 9.185 1.00 93.06 292 LEU A N 1
ATOM 2274 C CA . LEU A 1 292 ? 4.176 -18.022 9.676 1.00 93.06 292 LEU A CA 1
ATOM 2275 C C . LEU A 1 292 ? 4.204 -17.901 11.205 1.00 93.06 292 LEU A C 1
ATOM 2277 O O . LEU A 1 292 ? 3.916 -16.832 11.738 1.00 93.06 292 LEU A O 1
ATOM 2281 N N . ASN A 1 293 ? 4.582 -18.964 11.924 1.00 90.12 293 ASN A N 1
ATOM 2282 C CA . ASN A 1 293 ? 4.466 -19.031 13.382 1.00 90.12 293 ASN A CA 1
ATOM 2283 C C . ASN A 1 293 ? 5.241 -17.925 14.100 1.00 90.12 293 ASN A C 1
ATOM 2285 O O . ASN A 1 293 ? 4.877 -17.561 15.211 1.00 90.12 293 ASN A O 1
ATOM 2289 N N . GLU A 1 294 ? 6.349 -17.431 13.548 1.00 87.19 294 GLU A N 1
ATOM 2290 C CA . GLU A 1 294 ? 7.128 -16.346 14.166 1.00 87.19 294 GLU A CA 1
ATOM 2291 C C . GLU A 1 294 ? 6.412 -14.987 14.132 1.00 87.19 294 GLU A C 1
ATOM 2293 O O . GLU A 1 294 ? 6.749 -14.100 14.914 1.00 87.19 294 GLU A O 1
ATOM 2298 N N . PHE A 1 295 ? 5.388 -14.858 13.284 1.00 89.19 295 PHE A N 1
ATOM 2299 C CA . PHE A 1 295 ? 4.605 -13.644 13.099 1.00 89.19 295 PHE A CA 1
ATOM 2300 C C . PHE A 1 295 ? 3.227 -13.691 13.772 1.00 89.19 295 PHE A C 1
ATOM 2302 O O . PHE A 1 295 ? 2.404 -12.819 13.512 1.00 89.19 295 PHE A O 1
ATOM 2309 N N . ASP A 1 296 ? 2.962 -14.680 14.631 1.00 88.75 296 ASP A N 1
ATOM 2310 C CA . ASP A 1 296 ? 1.735 -14.723 15.432 1.00 88.75 296 ASP A CA 1
ATOM 2311 C C . ASP A 1 296 ? 1.802 -13.673 16.566 1.00 88.75 296 ASP A C 1
ATOM 2313 O O . ASP A 1 296 ? 2.655 -13.793 17.461 1.00 88.75 296 ASP A O 1
ATOM 2317 N N . PRO A 1 297 ? 0.901 -12.664 16.589 1.00 87.50 297 PRO A N 1
ATOM 2318 C CA . PRO A 1 297 ? 0.869 -11.653 17.644 1.00 87.50 297 PRO A CA 1
ATOM 2319 C C . PRO A 1 297 ? 0.777 -1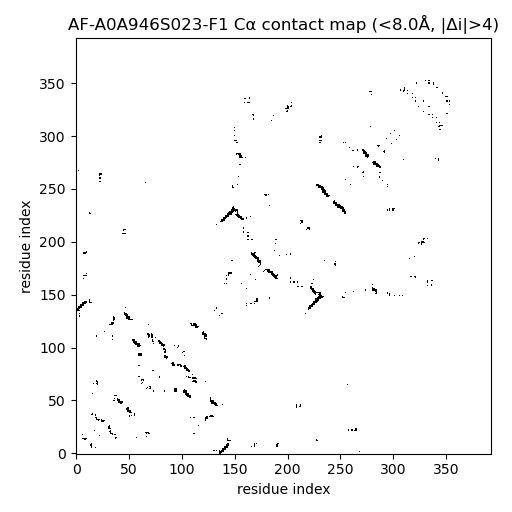2.235 19.054 1.00 87.50 297 PRO A C 1
ATOM 2321 O O . PRO A 1 297 ? 1.355 -11.663 19.980 1.00 87.50 297 PRO A O 1
ATOM 2324 N N . LYS A 1 298 ? 0.124 -13.391 19.229 1.00 89.12 298 LYS A N 1
ATOM 2325 C CA . LYS A 1 298 ? -0.069 -14.039 20.538 1.00 89.12 298 LYS A CA 1
ATOM 2326 C C . LYS A 1 298 ? 1.228 -14.568 21.146 1.00 89.12 298 LYS A C 1
ATOM 2328 O O . LYS A 1 298 ? 1.288 -14.837 22.341 1.00 89.12 298 LYS A O 1
ATOM 2333 N N . ARG A 1 299 ? 2.293 -14.700 20.350 1.00 90.38 299 ARG A N 1
ATOM 2334 C CA . ARG A 1 299 ? 3.640 -15.022 20.855 1.00 90.38 299 ARG A CA 1
ATOM 2335 C C . ARG A 1 299 ? 4.366 -13.802 21.403 1.00 90.38 299 ARG A C 1
ATOM 2337 O O . ARG A 1 299 ? 5.335 -13.936 22.145 1.00 90.38 299 ARG A O 1
ATOM 2344 N N . CYS A 1 300 ? 3.932 -12.620 20.986 1.00 89.00 300 CYS A N 1
ATOM 2345 C CA . CYS A 1 300 ? 4.539 -11.351 21.339 1.00 89.00 300 CYS A CA 1
ATOM 2346 C C . CYS A 1 300 ? 3.774 -10.632 22.449 1.00 89.00 300 CYS A C 1
ATOM 2348 O O . CYS A 1 300 ? 4.400 -9.899 23.218 1.00 89.00 300 CYS A O 1
ATOM 2350 N N . TYR A 1 301 ? 2.462 -10.813 22.526 1.00 91.12 301 TYR A N 1
ATOM 2351 C CA . TYR A 1 301 ? 1.593 -10.036 23.394 1.00 91.12 301 TYR A CA 1
ATOM 2352 C C . TYR A 1 301 ? 0.595 -10.932 24.116 1.00 91.12 301 TYR A C 1
ATOM 2354 O O . TYR A 1 301 ? 0.077 -11.888 23.536 1.00 91.12 301 TYR A O 1
ATOM 2362 N N . ASP A 1 302 ? 0.310 -10.596 25.371 1.00 91.94 302 ASP A N 1
ATOM 2363 C CA . ASP A 1 302 ? -0.838 -11.160 26.074 1.00 91.94 302 ASP A CA 1
ATOM 2364 C C . ASP A 1 302 ? -2.159 -10.544 25.565 1.00 91.94 302 ASP A C 1
ATOM 2366 O O . ASP A 1 302 ? -2.180 -9.618 24.749 1.00 91.94 302 ASP A O 1
ATOM 2370 N N . SER A 1 303 ? -3.290 -11.095 26.014 1.00 90.25 303 SER A N 1
ATOM 2371 C CA . SER A 1 303 ? -4.609 -10.646 25.547 1.00 90.25 303 SER A CA 1
ATOM 2372 C C . SER A 1 303 ? -4.938 -9.211 25.966 1.00 90.25 303 SER A C 1
ATOM 2374 O O . SER A 1 303 ? -5.572 -8.502 25.193 1.00 90.25 303 SER A O 1
ATOM 2376 N N . GLU A 1 304 ? -4.478 -8.760 27.136 1.00 91.19 304 GLU A N 1
ATOM 2377 C CA . GLU A 1 304 ? -4.719 -7.390 27.610 1.00 91.19 304 GLU A CA 1
ATOM 2378 C C . GLU A 1 304 ? -3.939 -6.375 26.767 1.00 91.19 304 GLU A C 1
ATOM 2380 O O . GLU A 1 304 ? -4.462 -5.325 26.398 1.00 91.19 304 GLU A O 1
ATOM 2385 N N . GLN A 1 305 ? -2.702 -6.708 26.398 1.00 91.44 305 GLN A N 1
ATOM 2386 C CA . GLN A 1 305 ? -1.881 -5.906 25.498 1.00 91.44 305 GLN A CA 1
ATOM 2387 C C . GLN A 1 305 ? -2.498 -5.809 24.102 1.00 91.44 305 GLN A C 1
ATOM 2389 O O . GLN A 1 305 ? -2.519 -4.722 23.523 1.00 91.44 305 GLN A O 1
ATOM 2394 N N . ILE A 1 306 ? -2.998 -6.922 23.554 1.00 91.81 306 ILE A N 1
ATOM 2395 C CA . ILE A 1 306 ? -3.678 -6.926 22.251 1.00 91.81 306 ILE A CA 1
ATOM 2396 C C . ILE A 1 306 ? -4.931 -6.048 22.306 1.00 91.81 306 ILE A C 1
ATOM 2398 O O . ILE A 1 306 ? -5.073 -5.168 21.458 1.00 91.81 306 ILE A O 1
ATOM 2402 N N . ASP A 1 307 ? -5.784 -6.227 23.319 1.00 92.19 307 ASP A N 1
ATOM 2403 C CA . ASP A 1 307 ? -6.998 -5.425 23.503 1.00 92.19 307 ASP A CA 1
ATOM 2404 C C . ASP A 1 307 ? -6.656 -3.926 23.616 1.00 92.19 307 ASP A C 1
ATOM 2406 O O . ASP A 1 307 ? -7.245 -3.100 22.920 1.00 92.19 307 ASP A O 1
ATOM 2410 N N . ALA A 1 308 ? -5.620 -3.566 24.382 1.00 91.75 308 ALA A N 1
ATOM 2411 C CA . ALA A 1 308 ? -5.166 -2.181 24.504 1.00 91.75 308 ALA A CA 1
ATOM 2412 C C . ALA A 1 308 ? -4.692 -1.582 23.166 1.00 91.75 308 ALA A C 1
ATOM 2414 O O . ALA A 1 308 ? -4.933 -0.404 22.886 1.00 91.75 308 ALA A O 1
ATOM 2415 N N . TYR A 1 309 ? -4.021 -2.367 22.317 1.00 92.12 309 TYR A N 1
ATOM 2416 C CA . TYR A 1 309 ? -3.638 -1.889 20.992 1.00 92.12 309 TYR A CA 1
ATOM 2417 C C . TYR A 1 309 ? -4.824 -1.775 20.027 1.00 92.12 309 TYR A C 1
ATOM 2419 O O . TYR A 1 309 ? -4.805 -0.888 19.168 1.00 92.12 309 TYR A O 1
ATOM 2427 N N . ILE A 1 310 ? -5.817 -2.663 20.128 1.00 93.75 310 ILE A N 1
ATOM 2428 C CA . ILE A 1 310 ? -7.060 -2.576 19.352 1.00 93.75 310 ILE A CA 1
ATOM 2429 C C . ILE A 1 310 ? -7.800 -1.292 19.727 1.00 93.75 310 ILE A C 1
ATOM 2431 O O . ILE A 1 310 ? -8.159 -0.522 18.838 1.00 93.75 310 ILE A O 1
ATOM 2435 N N . ASP A 1 311 ? -7.937 -1.019 21.022 1.00 93.50 311 ASP A N 1
ATOM 2436 C CA . ASP A 1 311 ? -8.591 0.182 21.540 1.00 93.50 311 ASP A CA 1
ATOM 2437 C C . ASP A 1 311 ? -7.896 1.467 21.058 1.00 93.50 311 ASP A C 1
ATOM 2439 O O . ASP A 1 311 ? -8.555 2.395 20.585 1.00 93.50 311 ASP A O 1
ATOM 2443 N N . ASP A 1 312 ? -6.558 1.515 21.087 1.00 92.00 312 ASP A N 1
ATOM 2444 C CA . ASP A 1 312 ? -5.778 2.645 20.555 1.00 92.00 312 ASP A CA 1
ATOM 2445 C C . ASP A 1 312 ? -6.015 2.866 19.049 1.00 92.00 312 ASP A C 1
ATOM 2447 O O . ASP A 1 312 ? -6.214 4.001 18.596 1.00 92.00 312 ASP A O 1
ATOM 2451 N N . ILE A 1 313 ? -6.039 1.783 18.261 1.00 92.81 313 ILE A N 1
ATOM 2452 C CA . ILE A 1 313 ? -6.329 1.857 16.824 1.00 92.81 313 ILE A CA 1
ATOM 2453 C C . ILE A 1 313 ? -7.753 2.366 16.587 1.00 92.81 313 ILE A C 1
ATOM 2455 O O . ILE A 1 313 ? -7.930 3.295 15.796 1.00 92.81 313 ILE A O 1
ATOM 2459 N N . VAL A 1 314 ? -8.753 1.781 17.251 1.00 95.44 314 VAL A N 1
ATOM 2460 C CA . VAL A 1 314 ? -10.170 2.127 17.071 1.00 95.44 314 VAL A CA 1
ATOM 2461 C C . VAL A 1 314 ? -10.419 3.582 17.446 1.00 95.44 314 VAL A C 1
ATOM 2463 O O . VAL A 1 314 ? -10.953 4.330 16.628 1.00 95.44 314 VAL A O 1
ATOM 2466 N N . LYS A 1 315 ? -9.923 4.029 18.603 1.00 95.19 315 LYS A N 1
ATOM 2467 C CA . LYS A 1 315 ? -10.025 5.427 19.037 1.00 95.19 315 LYS A CA 1
ATOM 2468 C C . LYS A 1 315 ? -9.428 6.392 18.013 1.00 95.19 315 LYS A C 1
ATOM 2470 O O . LYS A 1 315 ? -10.011 7.430 17.700 1.00 95.19 315 LYS A O 1
ATOM 2475 N N . GLY A 1 316 ? -8.259 6.051 17.468 1.00 95.12 316 GLY A N 1
ATOM 2476 C CA . GLY A 1 316 ? -7.606 6.854 16.438 1.00 95.12 316 GLY A CA 1
ATOM 2477 C C . GLY A 1 316 ? -8.380 6.893 15.116 1.00 95.12 316 GLY A C 1
ATOM 2478 O O . GLY A 1 316 ? -8.448 7.946 14.483 1.00 95.12 316 GLY A O 1
ATOM 2479 N N . ARG A 1 317 ? -8.965 5.764 14.701 1.00 96.88 317 AR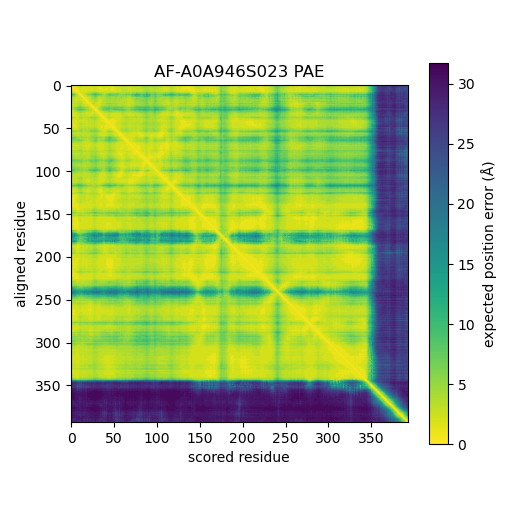G A N 1
ATOM 2480 C CA . ARG A 1 317 ? -9.793 5.661 13.491 1.00 96.88 317 ARG A CA 1
ATOM 2481 C C . ARG A 1 317 ? -11.106 6.422 13.629 1.00 96.88 317 ARG A C 1
ATOM 2483 O O . ARG A 1 317 ? -11.467 7.120 12.685 1.00 96.88 317 ARG A O 1
ATOM 2490 N N . ARG A 1 318 ? -11.774 6.334 14.784 1.00 97.31 318 ARG A N 1
ATOM 2491 C CA . ARG A 1 318 ? -13.001 7.085 15.088 1.00 97.31 318 ARG A CA 1
ATOM 2492 C C . ARG A 1 318 ? -12.754 8.581 14.991 1.00 97.31 318 ARG A C 1
ATOM 2494 O O . ARG A 1 318 ? -13.353 9.231 14.144 1.00 97.31 318 ARG A O 1
ATOM 2501 N N . LYS A 1 319 ? -11.778 9.091 15.751 1.00 97.50 319 LYS A N 1
ATOM 2502 C CA . LYS A 1 319 ? -11.422 10.516 15.737 1.00 97.50 319 LYS A CA 1
ATOM 2503 C C . LYS A 1 319 ? -11.124 11.026 14.323 1.00 97.50 319 LYS A C 1
ATOM 2505 O O . LYS A 1 319 ? -11.569 12.100 13.945 1.00 97.50 319 LYS A O 1
ATOM 2510 N N . PHE A 1 320 ? -10.353 10.267 13.542 1.00 98.06 320 PHE A N 1
ATOM 2511 C CA . PHE A 1 320 ? -10.016 10.675 12.177 1.00 98.06 320 PHE A CA 1
ATOM 2512 C C . PHE A 1 320 ? -11.220 10.612 11.228 1.00 98.06 320 PHE A C 1
ATOM 2514 O O . PHE A 1 320 ? -11.318 11.409 10.304 1.00 98.06 320 PHE A O 1
ATOM 2521 N N . THR A 1 321 ? -12.143 9.676 11.451 1.00 98.56 321 THR A N 1
ATOM 2522 C CA . THR A 1 321 ? -13.380 9.578 10.666 1.00 98.56 321 THR A CA 1
ATOM 2523 C C . THR A 1 321 ? -14.298 10.758 10.958 1.00 98.56 321 THR A C 1
ATOM 2525 O O . THR A 1 321 ? -14.788 11.354 10.011 1.00 98.56 321 THR A O 1
ATOM 2528 N N . GLU A 1 322 ? -14.454 11.147 12.228 1.00 98.31 322 GLU A N 1
ATOM 2529 C CA . GLU A 1 322 ? -15.188 12.357 12.638 1.00 98.31 322 GLU A CA 1
ATOM 2530 C C . GLU A 1 322 ? -14.600 13.613 11.985 1.00 98.31 322 GLU A C 1
ATOM 2532 O O . GLU A 1 322 ? -15.330 14.402 11.399 1.00 98.31 322 GLU A O 1
ATOM 2537 N N . GLU A 1 323 ? -13.271 13.755 12.009 1.00 98.06 323 GLU A N 1
ATOM 2538 C CA . GLU A 1 323 ? -12.575 14.888 11.388 1.00 98.06 323 GLU A CA 1
ATOM 2539 C C . GLU A 1 323 ? -12.826 14.979 9.875 1.00 98.06 323 GLU A C 1
ATOM 2541 O O . GLU A 1 323 ? -13.012 16.067 9.336 1.00 98.06 323 GLU A O 1
ATOM 2546 N N . VAL A 1 324 ? -12.811 13.848 9.165 1.00 98.31 324 VAL A N 1
ATOM 2547 C CA . VAL A 1 324 ? -13.086 13.835 7.720 1.00 98.31 324 VAL A CA 1
ATOM 2548 C C . VAL A 1 324 ? -14.585 14.011 7.445 1.00 98.31 324 VAL A C 1
ATOM 2550 O O . VAL A 1 324 ? -14.938 14.621 6.439 1.00 98.31 324 VAL A O 1
ATOM 2553 N N . ASP A 1 325 ? -15.467 13.531 8.325 1.00 98.56 325 ASP A N 1
ATOM 2554 C CA . ASP A 1 325 ? -16.924 13.666 8.195 1.00 98.56 325 ASP A CA 1
ATOM 2555 C C . ASP A 1 325 ? -17.410 15.118 8.278 1.00 98.56 325 ASP A C 1
ATOM 2557 O O . ASP A 1 325 ? -18.389 15.468 7.623 1.00 98.56 325 ASP A O 1
ATOM 2561 N N . GLU A 1 326 ? -16.686 16.004 8.972 1.00 98.12 326 GLU A N 1
ATOM 2562 C CA . GLU A 1 326 ? -16.957 17.452 8.941 1.00 98.12 326 GLU A CA 1
ATOM 2563 C C . GLU A 1 326 ? -16.969 18.025 7.507 1.00 98.12 326 GLU A C 1
ATOM 2565 O O . GLU A 1 326 ? -17.565 19.073 7.248 1.00 98.12 326 GLU A O 1
ATOM 2570 N N . GLU A 1 327 ? -16.348 17.325 6.551 1.00 98.38 327 GLU A N 1
ATOM 2571 C CA . GLU A 1 327 ? -16.317 17.678 5.132 1.00 98.38 327 GLU A CA 1
ATOM 2572 C C . GLU A 1 327 ? -17.367 16.940 4.274 1.00 98.38 327 GLU A C 1
ATOM 2574 O O . GLU A 1 327 ? -17.405 17.156 3.058 1.00 98.38 327 GLU A O 1
ATOM 2579 N N . GLY A 1 328 ? -18.204 16.093 4.887 1.00 98.19 328 GLY A N 1
ATOM 2580 C CA . GLY A 1 328 ? -19.359 15.411 4.292 1.00 98.19 328 GLY A CA 1
ATOM 2581 C C . GLY A 1 328 ? -19.091 13.985 3.800 1.00 98.19 328 GLY A C 1
ATOM 2582 O O . GLY A 1 328 ? -19.134 13.743 2.590 1.00 98.19 328 GLY A O 1
ATOM 2583 N N . LEU A 1 329 ? -18.823 13.029 4.703 1.00 98.62 329 LEU A N 1
ATOM 2584 C CA . LEU A 1 329 ? -18.730 11.610 4.325 1.00 98.62 329 LEU A CA 1
ATOM 2585 C C . LEU A 1 329 ? -20.122 11.013 4.082 1.00 98.62 329 LEU A C 1
ATOM 2587 O O . LEU A 1 329 ? -21.107 11.378 4.721 1.00 98.62 329 LEU A O 1
ATOM 2591 N N . ASP A 1 330 ? -20.211 10.058 3.156 1.00 98.56 330 ASP A N 1
ATOM 2592 C CA . ASP A 1 330 ? -21.480 9.370 2.910 1.00 98.56 330 ASP A CA 1
ATOM 2593 C C . ASP A 1 330 ? -21.883 8.489 4.105 1.00 98.56 330 ASP A C 1
ATOM 2595 O O . ASP A 1 330 ? -21.057 7.811 4.724 1.00 98.56 330 ASP A O 1
ATOM 2599 N N . ALA A 1 331 ? -23.189 8.416 4.379 1.00 98.25 331 ALA A N 1
ATOM 2600 C CA . ALA A 1 331 ? -23.739 7.682 5.522 1.00 98.25 331 ALA A CA 1
ATOM 2601 C C . ALA A 1 331 ? -23.371 6.184 5.541 1.00 98.25 331 ALA A C 1
ATOM 2603 O O . ALA A 1 331 ? -23.207 5.600 6.614 1.00 98.25 331 ALA A O 1
ATOM 2604 N N . ASP A 1 332 ? -23.209 5.562 4.369 1.00 97.94 332 ASP A N 1
ATOM 2605 C CA . ASP A 1 332 ? -22.752 4.174 4.256 1.00 97.94 332 ASP A CA 1
ATOM 2606 C C . ASP A 1 332 ? -21.342 3.992 4.836 1.00 97.94 332 ASP A C 1
ATOM 2608 O O . ASP A 1 332 ? -21.098 3.035 5.571 1.00 97.94 332 ASP A O 1
ATOM 2612 N N . ILE A 1 333 ? -20.431 4.933 4.559 1.00 98.69 333 ILE A N 1
ATOM 2613 C CA . ILE A 1 333 ? -19.048 4.893 5.051 1.00 98.69 333 ILE A CA 1
ATOM 2614 C C . ILE A 1 333 ? -19.043 5.013 6.573 1.00 98.69 333 ILE A C 1
ATOM 2616 O O . ILE A 1 333 ? -18.376 4.222 7.239 1.00 98.69 333 ILE A O 1
ATOM 2620 N N . LEU A 1 334 ? -19.836 5.937 7.128 1.00 98.62 334 LEU A N 1
ATOM 2621 C CA . LEU A 1 334 ? -19.991 6.092 8.578 1.00 98.62 334 LEU A CA 1
ATOM 2622 C C . LEU A 1 334 ? -20.536 4.813 9.222 1.00 98.62 334 LEU A C 1
ATOM 2624 O O . LEU A 1 334 ? -20.017 4.352 10.235 1.00 98.62 334 LEU A O 1
ATOM 2628 N N . LYS A 1 335 ? -21.537 4.180 8.603 1.00 98.38 335 LYS A N 1
ATOM 2629 C CA . LYS A 1 335 ? -22.095 2.908 9.075 1.00 98.38 335 LYS A CA 1
ATOM 2630 C C . LYS A 1 335 ? -21.059 1.780 9.063 1.00 98.38 335 LYS A C 1
ATOM 2632 O O . LYS A 1 335 ? -21.016 0.982 10.001 1.00 98.38 335 LYS A O 1
ATOM 2637 N N . TRP A 1 336 ? -20.244 1.67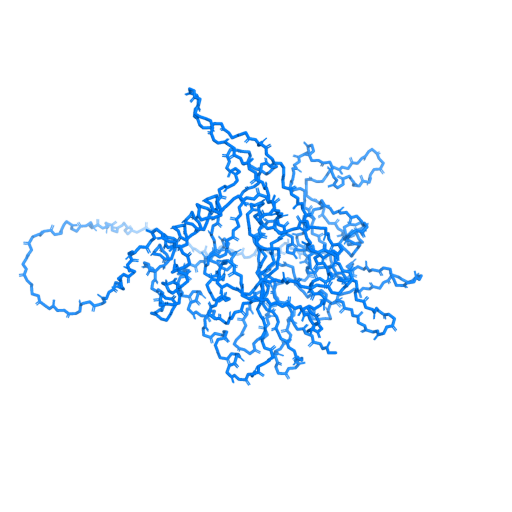4 8.014 1.00 98.50 336 TRP A N 1
ATOM 2638 C CA . TRP A 1 336 ? -19.177 0.671 7.954 1.00 98.50 336 TRP A CA 1
ATOM 2639 C C . TRP A 1 336 ? -18.076 0.953 8.974 1.00 98.50 336 TRP A C 1
ATOM 2641 O O . TRP A 1 336 ? -17.588 0.014 9.604 1.00 98.50 336 TRP A O 1
ATOM 2651 N N . ALA A 1 337 ? -17.721 2.225 9.166 1.00 98.19 337 ALA A N 1
ATOM 2652 C CA . ALA A 1 337 ? -16.758 2.656 10.168 1.00 98.19 337 ALA A CA 1
ATOM 2653 C C . ALA A 1 337 ? -17.229 2.268 11.576 1.00 98.19 337 ALA A C 1
ATOM 2655 O O . ALA A 1 337 ? -16.499 1.573 12.279 1.00 98.19 337 ALA A O 1
ATOM 2656 N N . GLU A 1 338 ? -18.479 2.573 11.933 1.00 96.88 338 GLU A N 1
ATOM 2657 C CA . GLU A 1 338 ? -19.075 2.175 13.215 1.00 96.88 338 GLU A CA 1
ATOM 2658 C C . GLU A 1 338 ? -19.005 0.672 13.455 1.00 96.88 338 GLU A C 1
ATOM 2660 O O . GLU A 1 338 ? -18.504 0.223 14.484 1.00 96.88 338 GLU A O 1
ATOM 2665 N N . LYS A 1 339 ? -19.430 -0.118 12.465 1.00 96.75 339 LYS A N 1
ATOM 2666 C CA . LYS A 1 339 ? -19.358 -1.578 12.548 1.00 96.75 339 LYS A CA 1
ATOM 2667 C C . LYS A 1 339 ? -17.921 -2.068 12.739 1.00 96.75 339 LYS A C 1
ATOM 2669 O O . LYS A 1 339 ? -17.687 -3.059 13.422 1.00 96.75 339 LYS A O 1
ATOM 2674 N N . SER A 1 340 ? -16.945 -1.396 12.129 1.00 96.44 340 SER A N 1
ATOM 2675 C CA . SER A 1 340 ? -15.534 -1.756 12.280 1.00 96.44 340 SER A CA 1
ATOM 2676 C C . SER A 1 340 ? -14.985 -1.477 13.682 1.00 96.44 340 SER A C 1
ATOM 2678 O O . SER A 1 340 ? -13.999 -2.099 14.066 1.00 96.44 340 SER A O 1
ATOM 2680 N N . TYR A 1 341 ? -15.606 -0.576 14.450 1.00 96.38 341 TYR A N 1
ATOM 2681 C CA . TYR A 1 341 ? -15.175 -0.218 15.804 1.00 96.38 341 TYR A CA 1
ATOM 2682 C C . TYR A 1 341 ? -15.632 -1.219 16.865 1.00 96.38 341 TYR A C 1
ATOM 2684 O O . TYR A 1 341 ? -15.001 -1.306 17.914 1.00 96.38 341 TYR A O 1
ATOM 2692 N N . GLU A 1 342 ? -16.639 -2.045 16.565 1.00 93.88 342 GLU A N 1
ATOM 2693 C CA . GLU A 1 342 ? -17.159 -3.104 17.449 1.00 93.88 342 GLU A CA 1
ATOM 2694 C C . GLU A 1 342 ? -16.115 -4.186 17.802 1.00 93.88 342 GLU A C 1
ATOM 2696 O O . GLU A 1 342 ? -16.361 -5.038 18.654 1.00 93.88 342 GLU A O 1
ATOM 2701 N N . ILE A 1 343 ? -14.939 -4.167 17.161 1.00 91.94 343 ILE A N 1
ATOM 2702 C CA . ILE A 1 343 ? -13.794 -5.014 17.529 1.00 91.94 343 ILE A CA 1
ATOM 2703 C C . ILE A 1 343 ? -13.157 -4.599 18.866 1.00 91.94 343 ILE A C 1
ATOM 2705 O O . ILE A 1 343 ? -12.505 -5.423 19.504 1.00 91.94 343 ILE A O 1
ATOM 2709 N N . SER A 1 344 ? -13.327 -3.339 19.285 1.00 90.06 344 SER A N 1
ATOM 2710 C CA . SER A 1 344 ? -12.870 -2.835 20.582 1.00 90.06 344 SER A CA 1
ATOM 2711 C C . SER A 1 344 ? -13.881 -3.193 21.668 1.00 90.06 344 SER A C 1
ATOM 2713 O O . SER A 1 344 ? -15.085 -2.997 21.511 1.00 90.06 344 SER A O 1
ATOM 2715 N N . ARG A 1 345 ? -13.390 -3.706 22.801 1.00 76.06 345 ARG A N 1
ATOM 2716 C CA . ARG A 1 345 ? -14.236 -4.097 23.943 1.00 76.06 345 ARG A CA 1
ATOM 2717 C C . ARG A 1 345 ? -14.629 -2.916 24.833 1.00 76.06 345 ARG A C 1
ATOM 2719 O O . ARG A 1 345 ? -15.544 -3.058 25.641 1.00 76.06 345 ARG A O 1
ATOM 2726 N N . SER A 1 346 ? -13.936 -1.782 24.724 1.00 65.50 346 SER A N 1
ATOM 2727 C CA . SER A 1 346 ? -14.108 -0.620 25.605 1.00 65.50 346 SER A CA 1
ATOM 2728 C C . SER A 1 346 ? -14.965 0.503 25.002 1.00 65.50 346 SER A C 1
ATOM 2730 O O . SER A 1 346 ? -15.450 1.366 25.735 1.00 65.50 346 SER A O 1
ATOM 2732 N N . GLU A 1 347 ? -15.211 0.489 23.692 1.00 54.88 347 GLU A N 1
ATOM 2733 C CA . GLU A 1 347 ? -15.920 1.553 22.975 1.00 54.88 347 GLU A CA 1
ATOM 2734 C C . GLU A 1 347 ? -17.423 1.239 22.805 1.00 54.88 347 GLU A C 1
ATOM 2736 O O . GLU A 1 347 ? -17.807 0.302 22.114 1.00 54.88 347 GLU A O 1
ATOM 2741 N N . THR A 1 348 ? -18.300 2.049 23.416 1.00 46.72 348 THR A N 1
ATOM 2742 C CA . THR A 1 348 ? -19.778 1.935 23.309 1.00 46.72 348 THR A CA 1
ATOM 2743 C C . THR A 1 348 ? -20.463 3.186 22.729 1.00 46.72 348 THR A C 1
ATOM 2745 O O . THR A 1 348 ? -21.692 3.257 22.679 1.00 46.72 348 THR A O 1
ATOM 2748 N N . GLY A 1 349 ? -19.697 4.184 22.273 1.00 50.09 349 GLY A N 1
ATOM 2749 C CA . GLY A 1 349 ? -20.236 5.408 21.668 1.00 50.09 349 GLY A CA 1
ATOM 2750 C C . GLY A 1 349 ? -20.605 5.208 20.197 1.00 50.09 349 GLY A C 1
ATOM 2751 O O . GLY A 1 349 ? -19.785 4.713 19.430 1.00 50.09 349 GLY A O 1
ATOM 2752 N N . LYS A 1 350 ? -21.824 5.596 19.798 1.00 47.19 350 LYS A N 1
ATOM 2753 C CA . LYS A 1 350 ? -22.246 5.614 18.387 1.00 47.19 350 LYS A CA 1
ATOM 2754 C C . LYS A 1 350 ? -21.869 6.941 17.726 1.00 47.19 350 LYS A C 1
ATOM 2756 O O . LYS A 1 350 ? -22.167 7.992 18.296 1.00 47.19 350 LYS A O 1
ATOM 2761 N N . LEU A 1 351 ? -21.317 6.911 16.510 1.00 46.53 351 LEU A N 1
ATOM 2762 C CA . LEU A 1 351 ? -21.254 8.101 15.648 1.00 46.53 351 LEU A CA 1
ATOM 2763 C C . LEU A 1 351 ? -22.682 8.599 15.393 1.00 46.53 351 LEU A C 1
ATOM 2765 O O . LEU A 1 351 ? -23.542 7.852 14.921 1.00 46.53 351 LEU A O 1
ATOM 2769 N N . THR A 1 352 ? -22.948 9.862 15.725 1.00 39.53 352 THR A N 1
ATOM 2770 C CA . THR A 1 352 ? -24.218 10.515 15.386 1.00 39.53 352 THR A CA 1
ATOM 2771 C C . THR A 1 352 ? -23.990 11.303 14.099 1.00 39.53 352 THR A C 1
ATOM 2773 O O . THR A 1 352 ? -23.147 12.197 14.119 1.00 39.53 352 THR A O 1
ATOM 2776 N N . PRO A 1 353 ? -24.690 11.005 12.988 1.00 37.75 353 PRO A N 1
ATOM 2777 C CA . PRO A 1 353 ? -24.554 11.787 11.765 1.00 37.75 353 PRO A CA 1
ATOM 2778 C C . PRO A 1 353 ? -24.886 13.253 12.045 1.00 37.75 353 PRO A C 1
ATOM 2780 O O . PRO A 1 353 ? -25.899 13.536 12.695 1.00 37.75 353 PRO A O 1
ATOM 2783 N N . VAL A 1 354 ? -24.086 14.186 11.527 1.00 37.81 354 VAL A N 1
ATOM 2784 C CA . VAL A 1 354 ? -24.444 15.610 11.531 1.00 37.81 354 VAL A CA 1
ATOM 2785 C C . VAL A 1 354 ? -25.568 15.810 10.510 1.00 37.81 354 VAL A C 1
ATOM 2787 O O . VAL A 1 354 ? -25.361 16.110 9.338 1.00 37.81 354 VAL A O 1
ATOM 2790 N N . GLY A 1 355 ? -26.796 15.545 10.953 1.00 39.31 355 GLY A N 1
ATOM 2791 C CA . GLY A 1 355 ? -28.001 15.659 10.149 1.00 39.31 355 GLY A CA 1
ATOM 2792 C C . GLY A 1 355 ? -28.345 17.113 9.844 1.00 39.31 355 GLY A C 1
ATOM 2793 O O . GLY A 1 355 ? -28.567 17.926 10.739 1.00 39.31 355 GLY A O 1
ATOM 2794 N N . SER A 1 356 ? -28.463 17.399 8.552 1.00 38.81 356 SER A N 1
ATOM 2795 C CA . SER A 1 356 ? -29.140 18.547 7.957 1.00 38.81 356 SER A CA 1
ATOM 2796 C C . SER A 1 356 ? -30.495 18.841 8.622 1.00 38.81 356 SER A C 1
ATOM 2798 O O . SER A 1 356 ? -31.478 18.141 8.372 1.00 38.81 356 SER A O 1
ATOM 2800 N N . SER A 1 357 ? -30.583 19.902 9.424 1.00 28.22 357 SER A N 1
ATOM 2801 C CA . SER A 1 357 ? -31.856 20.424 9.930 1.00 28.22 357 SER A CA 1
ATOM 2802 C C . SER A 1 357 ? -32.271 21.675 9.154 1.00 28.22 357 SER A C 1
ATOM 2804 O O . SER A 1 357 ? -31.770 22.774 9.395 1.00 28.22 357 SER A O 1
ATOM 2806 N N . VAL A 1 358 ? -33.220 21.507 8.233 1.00 34.56 358 VAL A N 1
ATOM 2807 C CA . VAL A 1 358 ? -34.083 22.593 7.750 1.00 34.56 358 VAL A CA 1
ATOM 2808 C C . VAL A 1 358 ? -35.210 22.761 8.774 1.00 34.56 358 VAL A C 1
ATOM 2810 O O . VAL A 1 358 ? -35.955 21.817 9.021 1.00 34.56 358 VAL A O 1
ATOM 2813 N N . GLY A 1 359 ? -35.343 23.950 9.370 1.00 27.45 359 GLY A N 1
ATOM 2814 C CA . GLY A 1 359 ? -36.433 24.279 10.296 1.00 27.45 359 GLY A CA 1
ATOM 2815 C C . GLY A 1 359 ? -36.334 25.702 10.854 1.00 27.45 359 GLY A C 1
ATOM 2816 O O . GLY A 1 359 ? -35.440 26.010 11.633 1.00 27.45 359 GLY A O 1
ATOM 2817 N N . ASN A 1 360 ? -37.253 26.568 10.422 1.00 28.28 360 ASN A N 1
ATOM 2818 C CA . ASN A 1 360 ? -37.413 27.979 10.799 1.00 28.28 360 ASN A CA 1
ATOM 2819 C C . ASN A 1 360 ? -37.694 28.199 12.301 1.00 28.28 360 ASN A C 1
ATOM 2821 O O . ASN A 1 360 ? -38.611 27.571 12.812 1.00 28.28 360 ASN A O 1
ATOM 2825 N N . SER A 1 361 ? -37.039 29.192 12.933 1.00 27.14 361 SER A N 1
ATOM 2826 C CA . SER A 1 361 ? -37.679 30.392 13.539 1.00 27.14 361 SER A CA 1
ATOM 2827 C C . SER A 1 361 ? -36.738 31.201 14.470 1.00 27.14 361 SER A C 1
ATOM 2829 O O . SER A 1 361 ? -36.426 30.773 15.573 1.00 27.14 361 SER A O 1
ATOM 2831 N N . ILE A 1 362 ? -36.319 32.384 13.994 1.00 31.62 362 ILE A N 1
ATOM 2832 C CA . ILE A 1 362 ? -36.384 33.738 14.608 1.00 31.62 362 ILE A CA 1
ATOM 2833 C C . ILE A 1 362 ? -36.037 33.933 16.114 1.00 31.62 362 ILE A C 1
ATOM 2835 O O . ILE A 1 362 ? -36.876 33.678 16.969 1.00 31.62 362 ILE A O 1
ATOM 2839 N N . LEU A 1 363 ? -34.869 34.543 16.415 1.00 29.48 363 LEU A N 1
ATOM 2840 C CA . LEU A 1 363 ? -34.650 35.888 17.032 1.00 29.48 363 LEU A CA 1
ATOM 2841 C C . LEU A 1 363 ? -33.157 36.083 17.412 1.00 29.48 363 LEU A C 1
ATOM 2843 O O . LEU A 1 363 ? -32.543 35.203 18.002 1.00 29.48 363 LEU A O 1
ATOM 2847 N N . GLY A 1 364 ? -32.565 37.224 17.019 1.00 28.53 364 GLY A N 1
ATOM 2848 C CA . GLY A 1 364 ? -31.126 37.551 17.144 1.00 28.53 364 GLY A CA 1
ATOM 2849 C C . GLY A 1 364 ? -30.643 37.946 18.558 1.00 28.53 364 GLY A C 1
ATOM 2850 O O . GLY A 1 364 ? -31.422 37.853 19.503 1.00 28.53 364 GLY A O 1
ATOM 2851 N N . PRO A 1 365 ? -29.381 38.424 18.720 1.00 32.66 365 PRO A N 1
ATOM 2852 C CA . PRO A 1 365 ? -28.950 39.668 18.068 1.00 32.66 365 PRO A CA 1
ATOM 2853 C C . PRO A 1 365 ? -27.528 39.694 17.449 1.00 32.66 365 PRO A C 1
ATOM 2855 O O . PRO A 1 365 ? -26.605 39.011 17.876 1.00 32.66 365 PRO A O 1
ATOM 2858 N N . SER A 1 366 ? -27.370 40.618 16.487 1.00 28.59 366 SER A N 1
ATOM 2859 C CA . SER A 1 366 ? -26.147 41.370 16.142 1.00 28.59 366 SER A CA 1
ATOM 2860 C C . SER A 1 366 ? -24.920 40.595 15.617 1.00 28.59 366 SER A C 1
ATOM 2862 O O . SER A 1 366 ? -23.938 40.375 16.329 1.00 28.59 366 SER A O 1
ATOM 2864 N N . LYS A 1 367 ? -24.897 40.340 14.299 1.00 32.75 367 LYS A N 1
ATOM 2865 C CA . LYS A 1 367 ? -23.650 40.141 13.538 1.00 32.75 367 LYS A CA 1
ATOM 2866 C C . LYS A 1 367 ? -22.969 41.495 13.311 1.00 32.75 367 LYS A C 1
ATOM 2868 O O . LYS A 1 367 ? -23.533 42.370 12.661 1.00 32.75 367 LYS A O 1
ATOM 2873 N N . LYS A 1 368 ? -21.734 41.644 13.795 1.00 30.30 368 LYS A N 1
ATOM 2874 C CA . LYS A 1 368 ? -20.796 42.647 13.275 1.00 30.30 368 LYS A CA 1
ATOM 2875 C C . LYS A 1 368 ? -20.410 42.229 11.856 1.00 30.30 368 LYS A C 1
ATOM 2877 O O . LYS A 1 368 ? -19.690 41.251 11.676 1.00 30.30 368 LYS A O 1
ATOM 2882 N N . GLU A 1 369 ? -20.906 42.955 10.862 1.00 28.64 369 GLU A N 1
ATOM 2883 C CA . GLU A 1 369 ? -20.390 42.890 9.498 1.00 28.64 369 GLU A CA 1
ATOM 2884 C C . GLU A 1 369 ? -18.950 43.410 9.479 1.00 28.64 369 GLU A C 1
ATOM 2886 O O . GLU A 1 369 ? -18.681 44.572 9.788 1.00 28.64 369 GLU A O 1
ATOM 2891 N N . MET A 1 370 ? -18.014 42.548 9.091 1.00 27.75 370 MET A N 1
ATOM 2892 C CA . MET A 1 370 ? -16.702 42.986 8.633 1.00 27.75 370 MET A CA 1
ATOM 2893 C C . MET A 1 370 ? -16.874 43.492 7.199 1.00 27.75 370 MET A C 1
ATOM 2895 O O . MET A 1 370 ? -16.893 42.716 6.245 1.00 27.75 370 MET A O 1
ATOM 2899 N N . ARG A 1 371 ? -17.046 44.808 7.049 1.00 27.91 371 ARG A N 1
ATOM 2900 C CA . ARG A 1 371 ? -16.876 45.489 5.762 1.00 27.91 371 ARG A CA 1
ATOM 2901 C C . ARG A 1 371 ? -15.407 45.391 5.362 1.00 27.91 371 ARG A C 1
ATOM 2903 O O . ARG A 1 371 ? -14.562 46.056 5.956 1.00 27.91 371 ARG A O 1
ATOM 2910 N N . VAL A 1 372 ? -15.111 44.597 4.339 1.00 31.72 372 VAL A N 1
ATOM 2911 C CA . VAL A 1 372 ? -13.875 44.761 3.571 1.00 31.72 372 VAL A CA 1
ATOM 2912 C C . VAL A 1 372 ? -14.065 46.019 2.730 1.00 31.72 372 VAL A C 1
ATOM 2914 O O . VAL A 1 372 ? -14.876 46.042 1.806 1.00 31.72 372 VAL A O 1
ATOM 2917 N N . MET A 1 373 ? -13.383 47.098 3.113 1.00 29.59 373 MET A N 1
ATOM 2918 C CA . MET A 1 373 ? -13.314 48.309 2.304 1.00 29.59 373 MET A CA 1
ATOM 2919 C C . MET A 1 373 ? -12.508 48.002 1.043 1.00 29.59 373 MET A C 1
ATOM 2921 O O . MET A 1 373 ? -11.326 47.673 1.126 1.00 29.59 373 MET A O 1
ATOM 2925 N N . GLY A 1 374 ? -13.165 48.096 -0.112 1.00 28.94 374 GLY A N 1
ATOM 2926 C CA . GLY A 1 374 ? -12.492 48.134 -1.401 1.00 28.94 374 GLY A CA 1
ATOM 2927 C C . GLY A 1 374 ? -11.680 49.419 -1.513 1.00 28.94 374 GLY A C 1
ATOM 2928 O O . GLY A 1 374 ? -12.207 50.513 -1.324 1.00 28.94 374 GLY A O 1
ATOM 2929 N N . THR A 1 375 ? -10.393 49.278 -1.801 1.00 32.22 375 THR A N 1
ATOM 2930 C CA . THR A 1 375 ? -9.587 50.359 -2.361 1.00 32.22 375 THR A CA 1
ATOM 2931 C C . THR A 1 375 ? -9.626 50.212 -3.874 1.00 32.22 375 THR A C 1
ATOM 2933 O O . THR A 1 375 ? -9.014 49.298 -4.428 1.00 32.22 375 THR A O 1
ATOM 2936 N N . ASP A 1 376 ? -10.373 51.096 -4.527 1.00 33.97 376 ASP A N 1
ATOM 2937 C CA . ASP A 1 376 ? -10.299 51.305 -5.967 1.00 33.97 376 ASP A CA 1
ATOM 2938 C C . ASP A 1 376 ? -8.934 51.897 -6.346 1.00 33.97 376 ASP A C 1
ATOM 2940 O O . ASP A 1 376 ? -8.461 52.847 -5.720 1.00 33.97 376 ASP A O 1
ATOM 2944 N N . GLY A 1 377 ? -8.343 51.365 -7.420 1.00 35.97 377 GLY A N 1
ATOM 2945 C CA . GLY A 1 377 ? -7.284 52.025 -8.188 1.00 35.97 377 GLY A CA 1
ATOM 2946 C C . GLY A 1 377 ? -5.927 51.321 -8.180 1.00 35.97 377 GLY A C 1
ATOM 2947 O O . GLY A 1 377 ? -5.091 51.580 -7.321 1.00 35.97 377 GLY A O 1
ATOM 2948 N N . GLY A 1 378 ? -5.661 50.507 -9.208 1.00 31.58 378 GLY A N 1
ATOM 2949 C CA . GLY A 1 378 ? -4.300 50.064 -9.533 1.00 31.58 378 GLY A CA 1
ATOM 2950 C C . GLY A 1 378 ? -4.242 48.788 -10.369 1.00 31.58 378 GLY A C 1
ATOM 2951 O O . GLY A 1 378 ? -4.246 47.705 -9.806 1.00 31.58 378 GLY A O 1
ATOM 2952 N N . SER A 1 379 ? -4.183 48.947 -11.696 1.00 34.19 379 SER A N 1
ATOM 2953 C CA . SER A 1 379 ? -3.740 47.982 -12.726 1.00 34.19 379 SER A CA 1
ATOM 2954 C C . SER A 1 379 ? -4.151 46.502 -12.596 1.00 34.19 379 SER A C 1
ATOM 2956 O O . SER A 1 379 ? -3.651 45.765 -11.748 1.00 34.19 379 SER A O 1
ATOM 2958 N N . LEU A 1 380 ? -4.935 46.022 -13.568 1.00 38.84 380 LEU A N 1
ATOM 2959 C CA . LEU A 1 380 ? -4.955 44.614 -13.977 1.00 38.84 380 LEU A CA 1
ATOM 2960 C C . LEU A 1 380 ? -3.510 44.090 -14.084 1.00 38.84 380 LEU A C 1
ATOM 2962 O O . LEU A 1 380 ? -2.755 44.545 -14.941 1.00 38.84 380 LEU A O 1
ATOM 2966 N N . LEU A 1 381 ? -3.117 43.161 -13.210 1.00 38.69 381 LEU A N 1
ATOM 2967 C CA . LEU A 1 381 ? -1.852 42.439 -13.341 1.00 38.69 381 LEU A CA 1
ATOM 2968 C C . LEU A 1 381 ? -1.935 41.564 -14.596 1.00 38.69 381 LEU A C 1
ATOM 2970 O O . LEU A 1 381 ? -2.508 40.472 -14.578 1.00 38.69 381 LEU A O 1
ATOM 2974 N N . GLU A 1 382 ? -1.395 42.070 -15.704 1.00 43.25 382 GLU A N 1
ATOM 2975 C CA . GLU A 1 382 ? -1.138 41.276 -16.898 1.00 43.25 382 GLU A CA 1
ATOM 2976 C C . GLU A 1 382 ? -0.272 40.068 -16.527 1.00 43.25 382 GLU A C 1
ATOM 2978 O O . GLU A 1 382 ? 0.736 40.178 -15.824 1.00 43.25 382 GLU A O 1
ATOM 2983 N N . ARG A 1 383 ? -0.674 38.886 -17.009 1.00 39.16 383 ARG A N 1
ATOM 2984 C CA . ARG A 1 383 ? 0.156 37.681 -16.929 1.00 39.16 383 ARG A CA 1
ATOM 2985 C C . ARG A 1 383 ? 1.517 37.984 -17.566 1.00 39.16 383 ARG A C 1
ATOM 2987 O O . ARG A 1 383 ? 1.533 38.436 -18.712 1.00 39.16 383 ARG A O 1
ATOM 2994 N N . PRO A 1 384 ? 2.645 37.671 -16.906 1.00 41.66 384 PRO A N 1
ATOM 2995 C CA . PRO A 1 384 ? 3.942 37.821 -17.541 1.00 41.66 384 PRO A CA 1
ATOM 2996 C C . PRO A 1 384 ? 4.003 36.934 -18.799 1.00 41.66 384 PRO A C 1
ATOM 2998 O O . PRO A 1 384 ? 3.514 35.795 -18.773 1.00 41.66 384 PRO A O 1
ATOM 3001 N N . PRO A 1 385 ? 4.568 37.427 -19.914 1.00 45.91 385 PRO A N 1
ATOM 3002 C CA . PRO A 1 385 ? 4.700 36.634 -21.126 1.00 45.91 385 PRO A CA 1
ATOM 3003 C C . PRO A 1 385 ? 5.573 35.401 -20.861 1.00 45.91 385 PRO A C 1
ATOM 3005 O O . PRO A 1 385 ? 6.588 35.471 -20.165 1.00 45.91 385 PRO A O 1
ATOM 3008 N N . ARG A 1 386 ? 5.166 34.253 -21.422 1.00 44.03 386 ARG A N 1
ATOM 3009 C CA . ARG A 1 386 ? 5.921 32.990 -21.350 1.00 44.03 386 ARG A CA 1
ATOM 3010 C C . ARG A 1 386 ? 7.354 33.217 -21.836 1.00 44.03 386 ARG A C 1
ATOM 3012 O O . ARG A 1 386 ? 7.551 33.719 -22.942 1.00 44.03 386 ARG A O 1
ATOM 3019 N N . SER A 1 387 ? 8.345 32.800 -21.049 1.00 40.09 387 SER A N 1
ATOM 3020 C CA . SER A 1 387 ? 9.734 32.813 -21.500 1.00 40.09 387 SER A CA 1
ATOM 3021 C C . SER A 1 387 ? 9.907 31.827 -22.663 1.00 40.09 387 SER A C 1
ATOM 3023 O O . SER A 1 387 ? 9.584 30.645 -22.570 1.00 40.09 387 SER A O 1
ATOM 3025 N N . LEU A 1 388 ? 10.413 32.320 -23.793 1.00 44.09 388 LEU A N 1
ATOM 3026 C CA . LEU A 1 388 ? 10.745 31.526 -24.986 1.00 44.09 388 LEU A CA 1
ATOM 3027 C C . LEU A 1 388 ? 12.130 30.855 -24.891 1.00 44.09 388 LEU A C 1
ATOM 3029 O O . LEU A 1 388 ? 12.699 30.438 -25.899 1.00 44.09 388 LEU A O 1
ATOM 3033 N N . ALA A 1 389 ? 12.701 30.750 -23.693 1.00 46.28 389 ALA A N 1
ATOM 3034 C CA . ALA A 1 389 ? 14.101 30.395 -23.507 1.00 46.28 389 ALA A CA 1
ATOM 3035 C C . ALA A 1 389 ? 14.291 28.940 -23.064 1.00 46.28 389 ALA A C 1
ATOM 3037 O O . ALA A 1 389 ? 14.819 28.712 -21.991 1.00 46.28 389 ALA A O 1
ATOM 3038 N N . TRP A 1 390 ? 13.900 27.982 -23.910 1.00 34.47 390 TRP A N 1
ATOM 3039 C CA . TRP A 1 390 ? 14.520 26.648 -23.976 1.00 34.47 390 TRP A CA 1
ATOM 3040 C C . TRP A 1 390 ? 14.397 26.112 -25.408 1.00 34.47 390 TRP A C 1
ATOM 3042 O O . TRP A 1 390 ? 13.555 25.277 -25.723 1.00 34.47 390 TRP A O 1
ATOM 3052 N N . ARG A 1 391 ? 15.239 26.626 -26.311 1.00 38.53 391 ARG A N 1
ATOM 3053 C CA . ARG A 1 391 ? 15.636 25.885 -27.514 1.00 38.53 391 ARG A CA 1
ATOM 3054 C C . ARG A 1 391 ? 17.028 25.336 -27.249 1.00 38.53 391 ARG A C 1
ATOM 3056 O O . ARG A 1 391 ? 17.999 26.085 -27.296 1.00 38.53 391 ARG A O 1
ATOM 3063 N N . VAL A 1 392 ? 17.104 24.051 -26.930 1.00 45.75 392 VAL A N 1
ATOM 3064 C CA . VAL A 1 392 ? 18.370 23.315 -26.928 1.00 45.75 392 VAL A CA 1
ATOM 3065 C C . VAL A 1 392 ? 18.738 23.073 -28.394 1.00 45.75 392 VAL A C 1
ATOM 3067 O O . VAL A 1 392 ? 17.895 22.608 -29.163 1.00 45.75 392 VAL A O 1
ATOM 3070 N N . LYS A 1 393 ? 19.941 23.500 -28.788 1.00 39.53 393 LYS A N 1
ATOM 3071 C CA . LYS A 1 393 ? 20.567 23.130 -30.064 1.00 39.53 393 LYS A CA 1
ATOM 3072 C C . LYS A 1 393 ? 21.114 21.716 -29.985 1.00 39.53 393 LYS A C 1
ATOM 3074 O O . LYS A 1 393 ? 21.642 21.381 -28.902 1.00 39.53 393 LYS A O 1
#

Solvent-accessible surface area (backbone atoms only — not comparable to full-atom values): 23077 Å² total; per-residue (Å²): 134,53,68,47,78,47,78,38,37,43,91,93,31,48,49,60,58,56,57,54,33,58,42,84,50,54,56,94,79,71,38,77,54,62,35,50,71,73,82,67,67,48,81,44,68,61,61,18,28,44,42,78,57,82,54,43,84,40,72,43,74,65,53,59,92,76,32,39,19,57,43,43,14,58,74,36,94,80,36,45,77,41,60,58,41,63,48,99,87,72,47,76,38,53,82,50,45,88,83,32,88,73,22,31,28,44,26,50,44,80,37,25,26,39,77,59,90,93,42,80,41,64,34,46,38,97,54,42,52,50,70,38,45,92,82,36,67,26,39,37,44,34,39,35,20,26,39,36,35,72,57,65,53,40,30,50,38,53,74,69,52,42,45,49,48,33,50,41,27,53,33,39,40,42,57,90,81,37,56,90,49,37,76,40,76,42,69,29,50,59,34,45,93,78,75,82,74,57,64,13,54,53,45,46,51,48,43,52,32,54,53,53,38,41,70,76,36,73,88,30,61,49,32,34,37,37,29,66,29,14,32,44,37,39,72,48,79,40,85,49,98,94,42,75,46,72,43,80,78,34,75,49,52,62,70,52,67,73,56,56,24,46,46,56,45,24,55,80,69,68,64,50,42,68,44,85,38,88,81,76,40,25,26,64,77,44,47,88,96,58,85,60,75,88,69,44,49,75,82,62,39,57,72,68,57,49,51,53,52,43,40,54,51,40,54,51,50,50,55,52,47,55,64,38,38,78,56,56,50,51,69,68,58,54,54,52,51,54,62,60,38,66,69,26,93,86,67,85,82,77,88,73,78,91,71,90,80,88,78,91,82,91,84,87,84,84,82,83,79,83,77,78,79,81,81,85,84,80,75,86,82,72,79,78,78,82,81,85,82,80,79,84,128

Nearest PDB structures (foldseek):
  6asn-assembly1_A  TM=7.823E-01  e=6.423E-14  Escherichia coli K-12
  1ayl-assembly1_A  TM=8.150E-01  e=2.239E-13  Escherichia coli K-12
  6at2-assembly1_A  TM=7.770E-01  e=5.064E-14  Escherichia coli K-12
  6com-assembly1_A  TM=7.316E-01  e=1.097E-13  Escherichia coli K-12
  6v2n-assembly1_A  TM=7.510E-01  e=4.124E-12  Escherichia coli

pLDDT: mean 85.52, std 19.28, range [27.14, 98.88]

Mean predicted aligned error: 9.32 Å

Radius of gyration: 24.29 Å; Cα contacts (8 Å, |Δi|>4): 673; chains: 1; bounding box: 74×75×63 Å

Sequence (393 aa):
KKHGVLLFGLSATGKSTWSCHRLGLDEAHGELTEVIQDDIVFLKPDGSALGSEQNFFVKTDVDPTLQEAMYSSLTDKTSLYENVMIDHNGYPDFMDESLCGNGRAVTRKDKMRIKLGRKLVSIEYPGIDLPPLSELDGLVFAFITRRNTFMPFAQELTAEQAILAYLWGESSHSMASQPAKAGESVRTVGTDPFIVGSRARKVNRFRDIIMDLCDKFPGKVRFFQYNTGGIGEIIKKIQTPDGVKKEMIRKTVRVPIPLMAAIQRGDLRGVNTYEKGTLGTKEVVEVPGFNLNEFDPKRCYDSEQIDAYIDDIVKGRRKFTEEVDEEGLDADILKWAEKSYEISRSETGKLTPVGSSVGNSILGPSKKEMRVMGTDGGSLLERPPRSLAWRVK

Secondary structure (DSSP, 8-state):
--EEEEEEE-TTSSHHHHHT--TT--GGGT----B--SS-EEE-TTS-EEE--SEEEEES---TTT-HHHHHHHTSTT-EEES-EE-TTS-EETT--SS-TT-EEEEEGGG-EEEETTEEEE-B-SSSSBPPGGGSSEEEEEEEE--SSS--SEEEE-HHHHHHHHHH--EE--TTT-GGGTT-EE--GGG-TT--S-HHHHHHHHHHHHHHHHHHSTTTEEEEEEE-SEE--EEEEEEETTEEEEEEEE--EEPPHHHHHHHHHHHHHT--EEEE-TTSSEEEEEBTTB--GGG-GGGT--HHHHHHHHHHHHHHHHHHHHHHHTT---HHHHHHHHHHHTT-SS--PPPPP----------------------------PPPPPP------